Protein AF-0000000066633241 (afdb_homodimer)

Structure (mmCIF, N/CA/C/O backbone):
data_AF-0000000066633241-model_v1
#
loop_
_entity.id
_entity.type
_entity.pdbx_description
1 polymer 'DNA replication fork stabilization factor DONSON'
#
loop_
_atom_site.group_PDB
_atom_site.id
_atom_site.type_symbol
_atom_site.label_atom_id
_atom_site.label_alt_id
_atom_site.label_comp_id
_atom_site.label_asym_id
_atom_site.label_entity_id
_atom_site.label_seq_id
_atom_site.pdbx_PDB_ins_code
_atom_site.Cartn_x
_atom_site.Cartn_y
_atom_site.Cartn_z
_atom_site.occupancy
_atom_site.B_iso_or_equiv
_atom_site.auth_seq_id
_atom_site.auth_comp_id
_atom_site.auth_asym_id
_atom_site.auth_atom_id
_atom_site.pdbx_PDB_model_num
ATOM 1 N N . MET A 1 1 ? 24.359 52.062 12.781 1 29.06 1 MET A N 1
ATOM 2 C CA . MET A 1 1 ? 24.359 51.031 11.75 1 29.06 1 MET A CA 1
ATOM 3 C C . MET A 1 1 ? 23.234 50.031 11.992 1 29.06 1 MET A C 1
ATOM 5 O O . MET A 1 1 ? 23.141 49.438 13.086 1 29.06 1 MET A O 1
ATOM 9 N N . PRO A 1 2 ? 22.047 50.062 11.453 1 34.66 2 PRO A N 1
ATOM 10 C CA . PRO A 1 2 ? 20.938 49.219 11.867 1 34.66 2 PRO A CA 1
ATOM 11 C C . PRO A 1 2 ? 21.25 47.75 11.781 1 34.66 2 PRO A C 1
ATOM 13 O O . PRO A 1 2 ? 22.141 47.344 11.016 1 34.66 2 PRO A O 1
ATOM 16 N N . ASP A 1 3 ? 21.297 46.938 12.93 1 35.66 3 ASP A N 1
ATOM 17 C CA . ASP A 1 3 ? 21.484 45.5 13.055 1 35.66 3 ASP A CA 1
ATOM 18 C C . ASP A 1 3 ? 20.781 44.75 11.93 1 35.66 3 ASP A C 1
ATOM 20 O O . ASP A 1 3 ? 19.562 44.875 11.742 1 35.66 3 ASP A O 1
ATOM 24 N N . ILE A 1 4 ? 21.375 44.625 10.75 1 38.97 4 ILE A N 1
ATOM 25 C CA . ILE A 1 4 ? 20.906 43.75 9.672 1 38.97 4 ILE A CA 1
ATOM 26 C C . ILE A 1 4 ? 20.438 42.406 10.258 1 38.97 4 ILE A C 1
ATOM 28 O O . ILE A 1 4 ? 21.172 41.781 11.008 1 38.97 4 ILE A O 1
ATOM 32 N N . PRO A 1 5 ? 19.156 42.219 10.5 1 40.31 5 PRO A N 1
ATOM 33 C CA . PRO A 1 5 ? 18.781 40.938 11.117 1 40.31 5 PRO A CA 1
ATOM 34 C C . PRO A 1 5 ? 19.625 39.781 10.625 1 40.31 5 PRO A C 1
ATOM 36 O O . PRO A 1 5 ? 20.109 39.812 9.484 1 40.31 5 PRO A O 1
ATOM 39 N N . SER A 1 6 ? 20.578 39.219 11.352 1 41.59 6 SER A N 1
ATOM 40 C CA . SER A 1 6 ? 21.422 38.062 11.195 1 41.59 6 SER A CA 1
ATOM 41 C C . SER A 1 6 ? 20.75 37 10.312 1 41.59 6 SER A C 1
ATOM 43 O O . SER A 1 6 ? 19.516 37 10.156 1 41.59 6 SER A O 1
ATOM 45 N N . SER A 1 7 ? 21.469 36.188 9.508 1 42.69 7 SER A N 1
ATOM 46 C CA . SER A 1 7 ? 21.234 35.094 8.57 1 42.69 7 SER A CA 1
ATOM 47 C C . SER A 1 7 ? 20.219 34.094 9.133 1 42.69 7 SER A C 1
ATOM 49 O O . SER A 1 7 ? 20.547 33.312 10.023 1 42.69 7 SER A O 1
ATOM 51 N N . LYS A 1 8 ? 19.047 34.344 9.641 1 45.62 8 LYS A N 1
ATOM 52 C CA . LYS A 1 8 ? 17.984 33.562 10.266 1 45.62 8 LYS A CA 1
ATOM 53 C C . LYS A 1 8 ? 17.938 32.156 9.711 1 45.62 8 LYS A C 1
ATOM 55 O O . LYS A 1 8 ? 17.969 31.953 8.5 1 45.62 8 LYS A O 1
ATOM 60 N N . SER A 1 9 ? 18.578 31.172 10.242 1 48.12 9 SER A N 1
ATOM 61 C CA . SER A 1 9 ? 18.516 29.734 10.039 1 48.12 9 SER A CA 1
ATOM 62 C C . SER A 1 9 ? 17.172 29.297 9.469 1 48.12 9 SER A C 1
ATOM 64 O O . SER A 1 9 ? 16.125 29.609 10.023 1 48.12 9 SER A O 1
ATOM 66 N N . THR A 1 10 ? 16.922 29.359 8.148 1 55.16 10 THR A N 1
ATOM 67 C CA . THR A 1 10 ? 15.844 28.938 7.262 1 55.16 10 THR A CA 1
ATOM 68 C C . THR A 1 10 ? 15.219 27.641 7.75 1 55.16 10 THR A C 1
ATOM 70 O O . THR A 1 10 ? 14.523 26.953 6.992 1 55.16 10 THR A O 1
ATOM 73 N N . GLU A 1 11 ? 15.727 27.125 8.828 1 63.06 11 GLU A N 1
ATOM 74 C CA . GLU A 1 11 ? 15.109 25.844 9.188 1 63.06 11 GLU A CA 1
ATOM 75 C C . GLU A 1 11 ? 13.656 26.047 9.609 1 63.06 11 GLU A C 1
ATOM 77 O O . GLU A 1 11 ? 13.344 26.938 10.398 1 63.06 11 GLU A O 1
ATOM 82 N N . LEU A 1 12 ? 12.734 25.594 8.867 1 64.5 12 LEU A N 1
ATOM 83 C CA . LEU A 1 12 ? 11.312 25.609 9.195 1 64.5 12 LEU A CA 1
ATOM 84 C C . LEU A 1 12 ? 11.047 24.844 10.492 1 64.5 12 LEU A C 1
ATOM 86 O O . LEU A 1 12 ? 11.695 23.828 10.766 1 64.5 12 LEU A O 1
ATOM 90 N N . PRO A 1 13 ? 10.398 25.484 11.406 1 66.31 13 PRO A N 1
ATOM 91 C CA . PRO A 1 13 ? 10.055 24.766 12.641 1 66.31 13 PRO A CA 1
ATOM 92 C C . PRO A 1 13 ? 9.406 23.406 12.375 1 66.31 13 PRO A C 1
ATOM 94 O O . PRO A 1 13 ? 8.703 23.25 11.375 1 66.31 13 PRO A O 1
ATOM 97 N N . VAL A 1 14 ? 9.742 22.438 13.258 1 70.25 14 VAL A N 1
ATOM 98 C CA . VAL A 1 14 ? 9.156 21.109 13.141 1 70.25 14 VAL A CA 1
ATOM 99 C C . VAL A 1 14 ? 7.762 21.109 13.766 1 70.25 14 VAL A C 1
ATOM 101 O O . VAL A 1 14 ? 7.562 21.625 14.867 1 70.25 14 VAL A O 1
ATOM 104 N N . ASP A 1 15 ? 6.738 20.766 13.07 1 72.56 15 ASP A N 1
ATOM 105 C CA . ASP A 1 15 ? 5.363 20.531 13.508 1 72.56 15 ASP A CA 1
ATOM 106 C C . ASP A 1 15 ? 4.988 19.062 13.406 1 72.56 15 ASP A C 1
ATOM 108 O O . ASP A 1 15 ? 4.91 18.516 12.305 1 72.56 15 ASP A O 1
ATOM 112 N N . TRP A 1 16 ? 4.773 18.391 14.523 1 72.56 16 TRP A N 1
ATOM 113 C CA . TRP A 1 16 ? 4.512 16.953 14.547 1 72.56 16 TRP A CA 1
ATOM 114 C C . TRP A 1 16 ? 3.02 16.672 14.43 1 72.56 16 TRP A C 1
ATOM 116 O O . TRP A 1 16 ? 2.604 15.508 14.383 1 72.56 16 TRP A O 1
ATOM 126 N N . SER A 1 17 ? 2.287 17.75 14.375 1 75.31 17 SER A N 1
ATOM 127 C CA . SER A 1 17 ? 0.851 17.547 14.219 1 75.31 17 SER A CA 1
ATOM 128 C C . SER A 1 17 ? 0.503 17.125 12.789 1 75.31 17 SER A C 1
ATOM 130 O O . SER A 1 17 ? 1.224 17.469 11.852 1 75.31 17 SER A O 1
ATOM 132 N N . ILE A 1 18 ? -0.484 16.359 12.789 1 82.69 18 ILE A N 1
ATOM 133 C CA . ILE A 1 18 ? -0.961 15.953 11.469 1 82.69 18 ILE A CA 1
ATOM 134 C C . ILE A 1 18 ? -1.898 17.016 10.906 1 82.69 18 ILE A C 1
ATOM 136 O O . ILE A 1 18 ? -2.797 17.5 11.609 1 82.69 18 ILE A O 1
ATOM 140 N N . LYS A 1 19 ? -1.552 17.453 9.742 1 82.75 19 LYS A N 1
ATOM 141 C CA . LYS A 1 19 ? -2.359 18.484 9.086 1 82.75 19 LYS A CA 1
ATOM 142 C C . LYS A 1 19 ? -3.107 17.906 7.887 1 82.75 19 LYS A C 1
ATOM 144 O O . LYS A 1 19 ? -2.699 16.891 7.32 1 82.75 19 LYS A O 1
ATOM 149 N N . THR A 1 20 ? -4.191 18.531 7.586 1 85.94 20 THR A N 1
ATOM 150 C CA . THR A 1 20 ? -4.969 18.125 6.418 1 85.94 20 THR A CA 1
ATOM 151 C C . THR A 1 20 ? -4.648 19.016 5.223 1 85.94 20 THR A C 1
ATOM 153 O O . THR A 1 20 ? -4.988 18.688 4.086 1 85.94 20 THR A O 1
ATOM 156 N N . ARG A 1 21 ? -4.039 20.188 5.57 1 87.75 21 ARG A N 1
ATOM 157 C CA . ARG A 1 21 ? -3.695 21.141 4.52 1 87.75 21 ARG A CA 1
ATOM 158 C C . ARG A 1 21 ? -2.422 21.906 4.867 1 87.75 21 ARG A C 1
ATOM 160 O O . ARG A 1 21 ? -2.172 22.203 6.035 1 87.75 21 ARG A O 1
ATOM 167 N N . LEU A 1 22 ? -1.604 22.109 3.938 1 86.56 22 LEU A N 1
ATOM 168 C CA . LEU A 1 22 ? -0.408 22.938 4.059 1 86.56 22 LEU A CA 1
ATOM 169 C C . LEU A 1 22 ? -0.361 23.984 2.955 1 86.56 22 LEU A C 1
ATOM 171 O O . LEU A 1 22 ? -0.578 23.672 1.781 1 86.56 22 LEU A O 1
ATOM 175 N N . LEU A 1 23 ? -0.251 25.188 3.416 1 88.5 23 LEU A N 1
ATOM 176 C CA . LEU A 1 23 ? -0.238 26.312 2.479 1 88.5 23 LEU A CA 1
ATOM 177 C C . LEU A 1 23 ? 1.118 27 2.482 1 88.5 23 LEU A C 1
ATOM 179 O O . LEU A 1 23 ? 1.647 27.328 3.547 1 88.5 23 LEU A O 1
ATOM 183 N N . PHE A 1 24 ? 1.695 27.172 1.358 1 86.44 24 PHE A N 1
ATOM 184 C CA . PHE A 1 24 ? 2.9 27.969 1.169 1 86.44 24 PHE A CA 1
ATOM 185 C C . PHE A 1 24 ? 2.598 29.219 0.358 1 86.44 24 PHE A C 1
ATOM 187 O O . PHE A 1 24 ? 1.842 29.172 -0.615 1 86.44 24 PHE A O 1
ATOM 194 N N . THR A 1 25 ? 3.119 30.281 0.811 1 87.5 25 THR A N 1
ATOM 195 C CA . THR A 1 25 ? 2.969 31.531 0.077 1 87.5 25 THR A CA 1
ATOM 196 C C . THR A 1 25 ? 4.332 32.094 -0.302 1 87.5 25 THR A C 1
ATOM 198 O O . THR A 1 25 ? 5.316 31.906 0.412 1 87.5 25 THR A O 1
ATOM 201 N N . SER A 1 26 ? 4.359 32.688 -1.43 1 85.56 26 SER A N 1
ATOM 202 C CA . SER A 1 26 ? 5.574 33.344 -1.935 1 85.56 26 SER A CA 1
ATOM 203 C C . SER A 1 26 ? 5.25 34.594 -2.736 1 85.56 26 SER A C 1
ATOM 205 O O . SER A 1 26 ? 4.195 34.656 -3.373 1 85.56 26 SER A O 1
ATOM 207 N N . SER A 1 27 ? 6.176 35.531 -2.582 1 86.69 27 SER A N 1
ATOM 208 C CA . SER A 1 27 ? 6.023 36.719 -3.412 1 86.69 27 SER A CA 1
ATOM 209 C C . SER A 1 27 ? 6.273 36.406 -4.883 1 86.69 27 SER A C 1
ATOM 211 O O . SER A 1 27 ? 5.805 37.125 -5.766 1 86.69 27 SER A O 1
ATOM 213 N N . GLN A 1 28 ? 7.039 35.406 -5.113 1 85.56 28 GLN A N 1
ATOM 214 C CA . GLN A 1 28 ? 7.289 34.938 -6.469 1 85.56 28 GLN A CA 1
ATOM 215 C C . GLN A 1 28 ? 6.332 33.812 -6.844 1 85.56 28 GLN A C 1
ATOM 217 O O . GLN A 1 28 ? 6.016 32.969 -6.012 1 85.56 28 GLN A O 1
ATOM 222 N N . PRO A 1 29 ? 5.879 33.844 -8.078 1 86.12 29 PRO A N 1
ATOM 223 C CA . PRO A 1 29 ? 4.965 32.781 -8.484 1 86.12 29 PRO A CA 1
ATOM 224 C C . PRO A 1 29 ? 5.613 31.406 -8.445 1 86.12 29 PRO A C 1
ATOM 226 O O . PRO A 1 29 ? 6.824 31.281 -8.664 1 86.12 29 PRO A O 1
ATOM 229 N N . PHE A 1 30 ? 4.824 30.391 -8.156 1 89.19 30 PHE A N 1
ATOM 230 C CA . PHE A 1 30 ? 5.273 29 -8.156 1 89.19 30 PHE A CA 1
ATOM 231 C C . PHE A 1 30 ? 5.191 28.422 -9.562 1 89.19 30 PHE A C 1
ATOM 233 O O . PHE A 1 30 ? 4.68 27.312 -9.742 1 89.19 30 PHE A O 1
ATOM 240 N N . THR A 1 31 ? 5.703 29.047 -10.508 1 87.25 31 THR A N 1
ATOM 241 C CA . THR A 1 31 ? 5.551 28.641 -11.906 1 87.25 31 THR A CA 1
ATOM 242 C C . THR A 1 31 ? 6.227 27.297 -12.164 1 87.25 31 THR A C 1
ATOM 244 O O . THR A 1 31 ? 5.875 26.594 -13.109 1 87.25 31 THR A O 1
ATOM 247 N N . TRP A 1 32 ? 7.191 26.969 -11.336 1 89.31 32 TRP A N 1
ATOM 248 C CA . TRP A 1 32 ? 7.898 25.688 -11.508 1 89.31 32 TRP A CA 1
ATOM 249 C C . TRP A 1 32 ? 6.961 24.516 -11.266 1 89.31 32 TRP A C 1
ATOM 251 O O . TRP A 1 32 ? 7.242 23.391 -11.695 1 89.31 32 TRP A O 1
ATOM 261 N N . ALA A 1 33 ? 5.816 24.75 -10.586 1 86.31 33 ALA A N 1
ATOM 262 C CA . ALA A 1 33 ? 4.895 23.672 -10.227 1 86.31 33 ALA A CA 1
ATOM 263 C C . ALA A 1 33 ? 3.793 23.531 -11.273 1 86.31 33 ALA A C 1
ATOM 265 O O . ALA A 1 33 ? 3.023 22.562 -11.242 1 86.31 33 ALA A O 1
ATOM 266 N N . ASP A 1 34 ? 3.516 24.438 -12.242 1 77.94 34 ASP A N 1
ATOM 267 C CA . ASP A 1 34 ? 2.35 24.547 -13.117 1 77.94 34 ASP A CA 1
ATOM 268 C C . ASP A 1 34 ? 2.436 23.531 -14.266 1 77.94 34 ASP A C 1
ATOM 270 O O . ASP A 1 34 ? 1.41 23.078 -14.766 1 77.94 34 ASP A O 1
ATOM 274 N N . HIS A 1 35 ? 3.588 23 -14.68 1 79.19 35 HIS A N 1
ATOM 275 C CA . HIS A 1 35 ? 3.719 22.172 -15.867 1 79.19 35 HIS A CA 1
ATOM 276 C C . HIS A 1 35 ? 4.391 20.844 -15.539 1 79.19 35 HIS A C 1
ATOM 278 O O . HIS A 1 35 ? 5.387 20.469 -16.156 1 79.19 35 HIS A O 1
ATOM 284 N N . LEU A 1 36 ? 3.641 20.203 -14.656 1 85.44 36 LEU A N 1
ATOM 285 C CA . LEU A 1 36 ? 4.176 18.891 -14.273 1 85.44 36 LEU A CA 1
ATOM 286 C C . LEU A 1 36 ? 3.967 17.875 -15.391 1 85.44 36 LEU A C 1
ATOM 288 O O . LEU A 1 36 ? 2.852 17.719 -15.891 1 85.44 36 LEU A O 1
ATOM 292 N N . LYS A 1 37 ? 5.012 17.359 -15.812 1 85 37 LYS A N 1
ATOM 293 C CA . LYS A 1 37 ? 4.945 16.297 -16.828 1 85 37 LYS A CA 1
ATOM 294 C C . LYS A 1 37 ? 4.68 14.938 -16.188 1 85 37 LYS A C 1
ATOM 296 O O . LYS A 1 37 ? 5.113 14.68 -15.055 1 85 37 LYS A O 1
ATOM 301 N N . ALA A 1 38 ? 4.043 14.039 -16.953 1 82.69 38 ALA A N 1
ATOM 302 C CA . ALA A 1 38 ? 3.736 12.688 -16.484 1 82.69 38 ALA A CA 1
ATOM 303 C C . ALA A 1 38 ? 5.008 11.945 -16.078 1 82.69 38 ALA A C 1
ATOM 305 O O . ALA A 1 38 ? 5.02 11.219 -15.086 1 82.69 38 ALA A O 1
ATOM 306 N N . GLN A 1 39 ? 6 12.172 -16.859 1 84.25 39 GLN A N 1
ATOM 307 C CA . GLN A 1 39 ? 7.27 11.5 -16.594 1 84.25 39 GLN A CA 1
ATOM 308 C C . GLN A 1 39 ? 7.883 11.969 -15.281 1 84.25 39 GLN A C 1
ATOM 310 O O . GLN A 1 39 ? 8.547 11.188 -14.594 1 84.25 39 GLN A O 1
ATOM 315 N N . GLU A 1 40 ? 7.711 13.164 -14.984 1 89.56 40 GLU A N 1
ATOM 316 C CA . GLU A 1 40 ? 8.25 13.695 -13.742 1 89.56 40 GLU A CA 1
ATOM 317 C C . GLU A 1 40 ? 7.477 13.164 -12.531 1 89.56 40 GLU A C 1
ATOM 319 O O . GLU A 1 40 ? 8.07 12.875 -11.492 1 89.56 40 GLU A O 1
ATOM 324 N N . GLU A 1 41 ? 6.188 13.008 -12.648 1 88.56 41 GLU A N 1
ATOM 325 C CA . GLU A 1 41 ? 5.383 12.383 -11.609 1 88.56 41 GLU A CA 1
ATOM 326 C C . GLU A 1 41 ? 5.828 10.945 -11.352 1 88.56 41 GLU A C 1
ATOM 328 O O . GLU A 1 41 ? 5.992 10.539 -10.203 1 88.56 41 GLU A O 1
ATOM 333 N N . ALA A 1 42 ? 5.992 10.266 -12.438 1 87 42 ALA A N 1
ATOM 334 C CA . ALA A 1 42 ? 6.426 8.875 -12.352 1 87 42 ALA A CA 1
ATOM 335 C C . ALA A 1 42 ? 7.797 8.766 -11.695 1 87 42 ALA A C 1
ATOM 337 O O . ALA A 1 42 ? 8.023 7.887 -10.867 1 87 42 ALA A O 1
ATOM 338 N N . GLN A 1 43 ? 8.609 9.695 -12.125 1 90 43 GLN A N 1
ATOM 339 C CA . GLN A 1 43 ? 9.945 9.695 -11.539 1 90 43 GLN A CA 1
ATOM 340 C C . GLN A 1 43 ? 9.898 9.992 -10.047 1 90 43 GLN A C 1
ATOM 342 O O . GLN A 1 43 ? 10.664 9.422 -9.266 1 90 43 GLN A O 1
ATOM 347 N N . GLY A 1 44 ? 9.039 10.914 -9.68 1 93.38 44 GLY A N 1
ATOM 348 C CA . GLY A 1 44 ? 8.844 11.164 -8.258 1 93.38 44 GLY A CA 1
ATOM 349 C C . GLY A 1 44 ? 8.406 9.93 -7.492 1 93.38 44 GLY A C 1
ATOM 350 O O . GLY A 1 44 ? 8.898 9.672 -6.391 1 93.38 44 GLY A O 1
ATOM 351 N N . LEU A 1 45 ? 7.547 9.188 -8.07 1 91.56 45 LEU A N 1
ATOM 352 C CA . LEU A 1 45 ? 7.062 7.957 -7.469 1 91.56 45 LEU A CA 1
ATOM 353 C C . LEU A 1 45 ? 8.188 6.941 -7.328 1 91.56 45 LEU A C 1
ATOM 355 O O . LEU A 1 45 ? 8.352 6.32 -6.273 1 91.56 45 LEU A O 1
ATOM 359 N N . VAL A 1 46 ? 8.922 6.801 -8.367 1 90.06 46 VAL A N 1
ATOM 360 C CA . VAL A 1 46 ? 10.047 5.871 -8.359 1 90.06 46 VAL A CA 1
ATOM 361 C C . VAL A 1 46 ? 11.039 6.27 -7.27 1 90.06 46 VAL A C 1
ATOM 363 O O . VAL A 1 46 ? 11.516 5.418 -6.516 1 90.06 46 VAL A O 1
ATOM 366 N N . GLN A 1 47 ? 11.289 7.539 -7.23 1 92.94 47 GLN A N 1
ATOM 367 C CA . GLN A 1 47 ? 12.227 8.039 -6.23 1 92.94 47 GLN A CA 1
ATOM 368 C C . GLN A 1 47 ? 11.727 7.75 -4.816 1 92.94 47 GLN A C 1
ATOM 370 O O . GLN A 1 47 ? 12.508 7.391 -3.936 1 92.94 47 GLN A O 1
ATOM 375 N N . HIS A 1 48 ? 10.484 7.867 -4.668 1 93.94 48 HIS A N 1
ATOM 376 C CA . HIS A 1 48 ? 9.906 7.559 -3.361 1 93.94 48 HIS A CA 1
ATOM 377 C C . HIS A 1 48 ? 10.062 6.082 -3.023 1 93.94 48 HIS A C 1
ATOM 379 O O . HIS A 1 48 ? 10.5 5.734 -1.925 1 93.94 48 HIS A O 1
ATOM 385 N N . CYS A 1 49 ? 9.711 5.262 -3.982 1 89.62 49 CYS A N 1
ATOM 386 C CA . CYS A 1 49 ? 9.719 3.818 -3.77 1 89.62 49 CYS A CA 1
ATOM 387 C C . CYS A 1 49 ? 11.141 3.314 -3.539 1 89.62 49 CYS A C 1
ATOM 389 O O . CYS A 1 49 ? 11.344 2.281 -2.896 1 89.62 49 CYS A O 1
ATOM 391 N N . ARG A 1 50 ? 12.039 4.098 -4.023 1 88.38 50 ARG A N 1
ATOM 392 C CA . ARG A 1 50 ? 13.438 3.721 -3.842 1 88.38 50 ARG A CA 1
ATOM 393 C C . ARG A 1 50 ? 14.055 4.449 -2.648 1 88.38 50 ARG A C 1
ATOM 395 O O . ARG A 1 50 ? 15.25 4.324 -2.387 1 88.38 50 ARG A O 1
ATOM 402 N N . ALA A 1 51 ? 13.266 5.195 -2.006 1 89 51 ALA A N 1
ATOM 403 C CA . ALA A 1 51 ? 13.734 5.98 -0.863 1 89 51 ALA A CA 1
ATOM 404 C C . ALA A 1 51 ? 14.945 6.828 -1.235 1 89 51 ALA A C 1
ATOM 406 O O . ALA A 1 51 ? 15.906 6.91 -0.473 1 89 51 ALA A O 1
ATOM 407 N N . THR A 1 52 ? 14.875 7.367 -2.389 1 89.5 52 THR A N 1
ATOM 408 C CA . THR A 1 52 ? 15.984 8.211 -2.832 1 89.5 52 THR A CA 1
ATOM 409 C C . THR A 1 52 ? 16.109 9.438 -1.938 1 89.5 52 THR A C 1
ATOM 411 O O . THR A 1 52 ? 15.125 10.102 -1.632 1 89.5 52 THR A O 1
ATOM 414 N N . GLU A 1 53 ? 17.297 9.711 -1.587 1 89.12 53 GLU A N 1
ATOM 415 C CA . GLU A 1 53 ? 17.531 10.883 -0.75 1 89.12 53 GLU A CA 1
ATOM 416 C C . GLU A 1 53 ? 17.297 12.172 -1.526 1 89.12 53 GLU A C 1
ATOM 418 O O . GLU A 1 53 ? 17.688 12.281 -2.693 1 89.12 53 GLU A O 1
ATOM 423 N N . VAL A 1 54 ? 16.672 13.086 -0.846 1 85.12 54 VAL A N 1
ATOM 424 C CA . VAL A 1 54 ? 16.422 14.391 -1.458 1 85.12 54 VAL A CA 1
ATOM 425 C C . VAL A 1 54 ? 17.672 15.25 -1.371 1 85.12 54 VAL A C 1
ATOM 427 O O . VAL A 1 54 ? 18.156 15.562 -0.276 1 85.12 54 VAL A O 1
ATOM 430 N N . THR A 1 55 ? 18.359 15.531 -2.523 1 86 55 THR A N 1
ATOM 431 C CA . THR A 1 55 ? 19.578 16.328 -2.549 1 86 55 THR A CA 1
ATOM 432 C C . THR A 1 55 ? 19.406 17.547 -3.455 1 86 55 THR A C 1
ATOM 434 O O . THR A 1 55 ? 20.031 17.641 -4.508 1 86 55 THR A O 1
ATOM 437 N N . LEU A 1 56 ? 18.516 18.422 -3.176 1 86.19 56 LEU A N 1
ATOM 438 C CA . LEU A 1 56 ? 18.344 19.609 -4.004 1 86.19 56 LEU A CA 1
ATOM 439 C C . LEU A 1 56 ? 19.406 20.656 -3.68 1 86.19 56 LEU A C 1
ATOM 441 O O . LEU A 1 56 ? 19.781 20.812 -2.521 1 86.19 56 LEU A O 1
ATOM 445 N N . PRO A 1 57 ? 19.938 21.234 -4.766 1 81.81 57 PRO A N 1
ATOM 446 C CA . PRO A 1 57 ? 20.906 22.297 -4.512 1 81.81 57 PRO A CA 1
ATOM 447 C C . PRO A 1 57 ? 20.328 23.453 -3.691 1 81.81 57 PRO A C 1
ATOM 449 O O . PRO A 1 57 ? 19.109 23.672 -3.709 1 81.81 57 PRO A O 1
ATOM 452 N N . LYS A 1 58 ? 21.203 24.125 -3.02 1 80.75 58 LYS A N 1
ATOM 453 C CA . LYS A 1 58 ? 20.812 25.25 -2.174 1 80.75 58 LYS A CA 1
ATOM 454 C C . LYS A 1 58 ? 20.219 26.375 -3.002 1 80.75 58 LYS A C 1
ATOM 456 O O . LYS A 1 58 ? 19.281 27.062 -2.557 1 80.75 58 LYS A O 1
ATOM 461 N N . SER A 1 59 ? 20.766 26.516 -4.137 1 83.19 59 SER A N 1
ATOM 462 C CA . SER A 1 59 ? 20.234 27.547 -5.027 1 83.19 59 SER A CA 1
ATOM 463 C C . SER A 1 59 ? 19.906 26.984 -6.402 1 83.19 59 SER A C 1
ATOM 465 O O . SER A 1 59 ? 20.719 26.266 -6.992 1 83.19 59 SER A O 1
ATOM 467 N N . ILE A 1 60 ? 18.656 27.266 -6.711 1 84.12 60 ILE A N 1
ATOM 468 C CA . ILE A 1 60 ? 18.234 26.828 -8.031 1 84.12 60 ILE A CA 1
ATOM 469 C C . ILE A 1 60 ? 18.062 28.047 -8.953 1 84.12 60 ILE A C 1
ATOM 471 O O . ILE A 1 60 ? 17.234 28.922 -8.695 1 84.12 60 ILE A O 1
ATOM 475 N N . GLN A 1 61 ? 18.906 28.188 -9.922 1 83.81 61 GLN A N 1
ATOM 476 C CA . GLN A 1 61 ? 18.953 29.359 -10.797 1 83.81 61 GLN A CA 1
ATOM 477 C C . GLN A 1 61 ? 17.625 29.562 -11.523 1 83.81 61 GLN A C 1
ATOM 479 O O . GLN A 1 61 ? 17.094 30.672 -11.531 1 83.81 61 GLN A O 1
ATOM 484 N N . ASP A 1 62 ? 17.047 28.547 -12.195 1 88.19 62 ASP A N 1
ATOM 485 C CA . ASP A 1 62 ? 15.773 28.609 -12.891 1 88.19 62 ASP A CA 1
ATOM 486 C C . ASP A 1 62 ? 14.867 27.453 -12.484 1 88.19 62 ASP A C 1
ATOM 488 O O . ASP A 1 62 ? 14.844 26.406 -13.148 1 88.19 62 ASP A O 1
ATOM 492 N N . PRO A 1 63 ? 14.133 27.719 -11.453 1 88.19 63 PRO A N 1
ATOM 493 C CA . PRO A 1 63 ? 13.289 26.641 -10.945 1 88.19 63 PRO A CA 1
ATOM 494 C C . PRO A 1 63 ? 12.328 26.094 -12 1 88.19 63 PRO A C 1
ATOM 496 O O . PRO A 1 63 ? 11.984 24.906 -11.977 1 88.19 63 PRO A O 1
ATOM 499 N N . LYS A 1 64 ? 11.961 26.922 -12.898 1 87.81 64 LYS A N 1
ATOM 500 C CA . LYS A 1 64 ? 11.016 26.516 -13.93 1 87.81 64 LYS A CA 1
ATOM 501 C C . LYS A 1 64 ? 11.594 25.391 -14.797 1 87.81 64 LYS A C 1
ATOM 503 O O . LYS A 1 64 ? 10.859 24.547 -15.297 1 87.81 64 LYS A O 1
ATOM 508 N N . LEU A 1 65 ? 12.859 25.438 -14.883 1 87.75 65 LEU A N 1
ATOM 509 C CA . LEU A 1 65 ? 13.516 24.484 -15.766 1 87.75 65 LEU A CA 1
ATOM 510 C C . LEU A 1 65 ? 14.016 23.281 -14.984 1 87.75 65 LEU A C 1
ATOM 512 O O . LEU A 1 65 ? 14.523 22.312 -15.578 1 87.75 65 LEU A O 1
ATOM 516 N N . SER A 1 66 ? 13.812 23.312 -13.773 1 90.56 66 SER A N 1
ATOM 517 C CA . SER A 1 66 ? 14.375 22.266 -12.938 1 90.56 66 SER A CA 1
ATOM 518 C C . SER A 1 66 ? 13.43 21.078 -12.82 1 90.56 66 SER A C 1
ATOM 520 O O . SER A 1 66 ? 12.508 21.094 -11.992 1 90.56 66 SER A O 1
ATOM 522 N N . SER A 1 67 ? 13.703 20 -13.523 1 90.19 67 SER A N 1
ATOM 523 C CA . SER A 1 67 ? 12.938 18.766 -13.406 1 90.19 67 SER A CA 1
ATOM 524 C C . SER A 1 67 ? 13.164 18.094 -12.055 1 90.19 67 SER A C 1
ATOM 526 O O . SER A 1 67 ? 12.25 17.484 -11.5 1 90.19 67 SER A O 1
ATOM 528 N N . GLU A 1 68 ? 14.336 18.281 -11.625 1 91.56 68 GLU A N 1
ATOM 529 C CA . GLU A 1 68 ? 14.688 17.688 -10.344 1 91.56 68 GLU A CA 1
ATOM 530 C C . GLU A 1 68 ? 13.805 18.234 -9.219 1 91.56 68 GLU A C 1
ATOM 532 O O . GLU A 1 68 ? 13.367 17.484 -8.352 1 91.56 68 GLU A O 1
ATOM 537 N N . LEU A 1 69 ? 13.594 19.453 -9.281 1 93.12 69 LEU A N 1
ATOM 538 C CA . LEU A 1 69 ? 12.742 20.094 -8.289 1 93.12 69 LEU A CA 1
ATOM 539 C C . LEU A 1 69 ? 11.32 19.547 -8.352 1 93.12 69 LEU A C 1
ATOM 541 O O . LEU A 1 69 ? 10.734 19.188 -7.328 1 93.12 69 LEU A O 1
ATOM 545 N N . ARG A 1 70 ? 10.797 19.391 -9.477 1 93.69 70 ARG A N 1
ATOM 546 C CA . ARG A 1 70 ? 9.445 18.875 -9.656 1 93.69 70 ARG A CA 1
ATOM 547 C C . ARG A 1 70 ? 9.352 17.406 -9.234 1 93.69 70 ARG A C 1
ATOM 549 O O . ARG A 1 70 ? 8.391 17.016 -8.57 1 93.69 70 ARG A O 1
ATOM 556 N N . CYS A 1 71 ? 10.383 16.625 -9.555 1 93.12 71 CYS A N 1
ATOM 557 C CA . CYS A 1 71 ? 10.398 15.219 -9.172 1 93.12 71 CYS A CA 1
ATOM 558 C C . CYS A 1 71 ? 10.469 15.062 -7.66 1 93.12 71 CYS A C 1
ATOM 560 O O . CYS A 1 71 ? 9.758 14.234 -7.086 1 93.12 71 CYS A O 1
ATOM 562 N N . THR A 1 72 ? 11.281 15.875 -7.113 1 94.44 72 THR A N 1
ATOM 563 C CA . THR A 1 72 ? 11.422 15.82 -5.664 1 94.44 72 THR A CA 1
ATOM 564 C C . THR A 1 72 ? 10.133 16.25 -4.977 1 94.44 72 THR A C 1
ATOM 566 O O . THR A 1 72 ? 9.75 15.68 -3.951 1 94.44 72 THR A O 1
ATOM 569 N N . PHE A 1 73 ? 9.484 17.234 -5.531 1 94.31 73 PHE A N 1
ATOM 570 C CA . PHE A 1 73 ? 8.195 17.688 -5.004 1 94.31 73 PHE A CA 1
ATOM 571 C C . PHE A 1 73 ? 7.172 16.547 -5.066 1 94.31 73 PHE A C 1
ATOM 573 O O . PHE A 1 73 ? 6.469 16.297 -4.09 1 94.31 73 PHE A O 1
ATOM 580 N N . GLN A 1 74 ? 7.133 15.805 -6.164 1 93.62 74 GLN A N 1
ATOM 581 C CA . GLN A 1 74 ? 6.219 14.68 -6.316 1 93.62 74 GLN A CA 1
ATOM 582 C C . GLN A 1 74 ? 6.543 13.562 -5.324 1 93.62 74 GLN A C 1
ATOM 584 O O . GLN A 1 74 ? 5.637 12.969 -4.734 1 93.62 74 GLN A O 1
ATOM 589 N N . GLN A 1 75 ? 7.801 13.336 -5.191 1 94.88 75 GLN A N 1
ATOM 590 C CA . GLN A 1 75 ? 8.258 12.328 -4.238 1 94.88 75 GLN A CA 1
ATOM 591 C C . GLN A 1 75 ? 7.742 12.625 -2.832 1 94.88 75 GLN A C 1
ATOM 593 O O . GLN A 1 75 ? 7.363 11.711 -2.096 1 94.88 75 GLN A O 1
ATOM 598 N N . SER A 1 76 ? 7.645 13.898 -2.551 1 93.69 76 SER A N 1
ATOM 599 C CA . SER A 1 76 ? 7.312 14.336 -1.198 1 93.69 76 SER A CA 1
ATOM 600 C C . SER A 1 76 ? 5.809 14.273 -0.953 1 93.69 76 SER A C 1
ATOM 602 O O . SER A 1 76 ? 5.352 14.43 0.183 1 93.69 76 SER A O 1
ATOM 604 N N . LEU A 1 77 ? 5.051 14.023 -1.938 1 95.06 77 LEU A N 1
ATOM 605 C CA . LEU A 1 77 ? 3.596 14.047 -1.815 1 95.06 77 LEU A CA 1
ATOM 606 C C . LEU A 1 77 ? 3.061 12.664 -1.439 1 95.06 77 LEU A C 1
ATOM 608 O O . LEU A 1 77 ? 1.879 12.523 -1.123 1 95.06 77 LEU A O 1
ATOM 612 N N . ILE A 1 78 ? 3.916 11.672 -1.454 1 95.75 78 ILE A N 1
ATOM 613 C CA . ILE A 1 78 ? 3.469 10.289 -1.271 1 95.75 78 ILE A CA 1
ATOM 614 C C . ILE A 1 78 ? 3.432 9.953 0.219 1 95.75 78 ILE A C 1
ATOM 616 O O . ILE A 1 78 ? 4.344 10.32 0.966 1 95.75 78 ILE A O 1
ATOM 620 N N . TYR A 1 79 ? 2.412 9.336 0.634 1 95.5 79 TYR A N 1
ATOM 621 C CA . TYR A 1 79 ? 2.295 8.805 1.987 1 95.5 79 TYR A CA 1
ATOM 622 C C . TYR A 1 79 ? 1.528 7.484 1.992 1 95.5 79 TYR A C 1
ATOM 624 O O . TYR A 1 79 ? 1.008 7.059 0.958 1 95.5 79 TYR A O 1
ATOM 632 N N . TRP A 1 80 ? 1.498 6.809 3.125 1 96.38 80 TRP A N 1
ATOM 633 C CA . TRP A 1 80 ? 0.907 5.477 3.223 1 96.38 80 TRP A CA 1
ATOM 634 C C . TRP A 1 80 ? -0.19 5.445 4.281 1 96.38 80 TRP A C 1
ATOM 636 O O . TRP A 1 80 ? -0.041 6.031 5.355 1 96.38 80 TRP A O 1
ATOM 646 N N . LEU A 1 81 ? -1.248 4.785 3.908 1 97.69 81 LEU A N 1
ATOM 647 C CA . LEU A 1 81 ? -2.455 4.816 4.727 1 97.69 81 LEU A CA 1
ATOM 648 C C . LEU A 1 81 ? -2.998 3.412 4.949 1 97.69 81 LEU A C 1
ATOM 650 O O . LEU A 1 81 ? -3.004 2.59 4.031 1 97.69 81 LEU A O 1
ATOM 654 N N . HIS A 1 82 ? -3.418 3.15 6.207 1 97.31 82 HIS A N 1
ATOM 655 C CA . HIS A 1 82 ? -4.145 1.934 6.551 1 97.31 82 HIS A CA 1
ATOM 656 C C . HIS A 1 82 ? -5.184 2.199 7.633 1 97.31 82 HIS A C 1
ATOM 658 O O . HIS A 1 82 ? -4.902 2.896 8.609 1 97.31 82 HIS A O 1
ATOM 664 N N . PRO A 1 83 ? -6.312 1.621 7.551 1 96.81 83 PRO A N 1
ATOM 665 C CA . PRO A 1 83 ? -6.863 0.96 6.363 1 96.81 83 PRO A CA 1
ATOM 666 C C . PRO A 1 83 ? -7.164 1.938 5.23 1 96.81 83 PRO A C 1
ATOM 668 O O . PRO A 1 83 ? -7.129 3.154 5.434 1 96.81 83 PRO A O 1
ATOM 671 N N . ALA A 1 84 ? -7.375 1.38 4.027 1 96.62 84 ALA A N 1
ATOM 672 C CA . ALA A 1 84 ? -7.746 2.186 2.869 1 96.62 84 ALA A CA 1
ATOM 673 C C . ALA A 1 84 ? -8.891 1.544 2.096 1 96.62 84 ALA A C 1
ATOM 675 O O . ALA A 1 84 ? -8.859 0.344 1.81 1 96.62 84 ALA A O 1
ATOM 676 N N . LEU A 1 85 ? -9.914 2.295 1.899 1 95.06 85 LEU A N 1
ATOM 677 C CA . LEU A 1 85 ? -11.07 1.896 1.103 1 95.06 85 LEU A CA 1
ATOM 678 C C . LEU A 1 85 ? -11.352 2.914 0.004 1 95.06 85 LEU A C 1
ATOM 680 O O . LEU A 1 85 ? -11.414 4.117 0.269 1 95.06 85 LEU A O 1
ATOM 684 N N . SER A 1 86 ? -11.578 2.492 -1.133 1 92.38 86 SER A N 1
ATOM 685 C CA . SER A 1 86 ? -11.688 3.369 -2.293 1 92.38 86 SER A CA 1
ATOM 686 C C . SER A 1 86 ? -12.875 4.32 -2.154 1 92.38 86 SER A C 1
ATOM 688 O O . SER A 1 86 ? -12.836 5.441 -2.67 1 92.38 86 SER A O 1
ATOM 690 N N . TRP A 1 87 ? -13.914 3.91 -1.471 1 93.44 87 TRP A N 1
ATOM 691 C CA . TRP A 1 87 ? -15.148 4.695 -1.479 1 93.44 87 TRP A CA 1
ATOM 692 C C . TRP A 1 87 ? -15.32 5.445 -0.165 1 93.44 87 TRP A C 1
ATOM 694 O O . TRP A 1 87 ? -16.312 6.168 0.019 1 93.44 87 TRP A O 1
ATOM 704 N N . LEU A 1 88 ? -14.367 5.273 0.718 1 93.25 88 LEU A N 1
ATOM 705 C CA . LEU A 1 88 ? -14.477 5.883 2.039 1 93.25 88 LEU A CA 1
ATOM 706 C C . LEU A 1 88 ? -13.188 6.605 2.418 1 93.25 88 LEU A C 1
ATOM 708 O O . LEU A 1 88 ? -12.133 5.98 2.521 1 93.25 88 LEU A O 1
ATOM 712 N N . PRO A 1 89 ? -13.297 7.902 2.57 1 91.5 89 PRO A N 1
ATOM 713 C CA . PRO A 1 89 ? -12.102 8.594 3.072 1 91.5 89 PRO A CA 1
ATOM 714 C C . PRO A 1 89 ? -11.805 8.273 4.535 1 91.5 89 PRO A C 1
ATOM 716 O O . PRO A 1 89 ? -12.648 8.516 5.406 1 91.5 89 PRO A O 1
ATOM 719 N N . LEU A 1 90 ? -10.672 7.719 4.75 1 95.12 90 LEU A N 1
ATOM 720 C CA . LEU A 1 90 ? -10.375 7.289 6.113 1 95.12 90 LEU A CA 1
ATOM 721 C C . LEU A 1 90 ? -9.344 8.203 6.762 1 95.12 90 LEU A C 1
ATOM 723 O O . LEU A 1 90 ? -8.742 7.848 7.777 1 95.12 90 LEU A O 1
ATOM 727 N N . PHE A 1 91 ? -9.078 9.32 6.172 1 94.31 91 PHE A N 1
ATOM 728 C CA . PHE A 1 91 ? -8.344 10.438 6.754 1 94.31 91 PHE A CA 1
ATOM 729 C C . PHE A 1 91 ? -8.805 11.758 6.16 1 94.31 91 PHE A C 1
ATOM 731 O O . PHE A 1 91 ? -8.93 11.891 4.938 1 94.31 91 PHE A O 1
ATOM 738 N N . PRO A 1 92 ? -8.984 12.797 6.883 1 91.19 92 PRO A N 1
ATOM 739 C CA . PRO A 1 92 ? -9.008 12.75 8.344 1 91.19 92 PRO A CA 1
ATOM 740 C C . PRO A 1 92 ? -10.25 12.07 8.898 1 91.19 92 PRO A C 1
ATOM 742 O O . PRO A 1 92 ? -11.266 11.977 8.203 1 91.19 92 PRO A O 1
ATOM 745 N N . ARG A 1 93 ? -10.156 11.555 10.148 1 91 93 ARG A N 1
ATOM 746 C CA . ARG A 1 93 ? -11.266 10.844 10.773 1 91 93 ARG A CA 1
ATOM 747 C C . ARG A 1 93 ? -12.141 11.789 11.586 1 91 93 ARG A C 1
ATOM 749 O O . ARG A 1 93 ? -13.352 11.594 11.688 1 91 93 ARG A O 1
ATOM 756 N N . ILE A 1 94 ? -11.453 12.734 12.148 1 83.88 94 ILE A N 1
ATOM 757 C CA . ILE A 1 94 ? -12.203 13.695 12.953 1 83.88 94 ILE A CA 1
ATOM 758 C C . ILE A 1 94 ? -13.125 14.516 12.055 1 83.88 94 ILE A C 1
ATOM 760 O O . ILE A 1 94 ? -12.688 15.062 11.039 1 83.88 94 ILE A O 1
ATOM 764 N N . GLY A 1 95 ? -14.438 14.562 12.367 1 84.12 95 GLY A N 1
ATOM 765 C CA . GLY A 1 95 ? -15.398 15.32 11.586 1 84.12 95 GLY A CA 1
ATOM 766 C C . GLY A 1 95 ? -15.828 14.609 10.312 1 84.12 95 GLY A C 1
ATOM 767 O O . GLY A 1 95 ? -16.469 15.211 9.445 1 84.12 95 GLY A O 1
ATOM 768 N N . ALA A 1 96 ? -15.43 13.414 10.18 1 88.44 96 ALA A N 1
ATOM 769 C CA . ALA A 1 96 ? -15.68 12.688 8.938 1 88.44 96 ALA A CA 1
ATOM 770 C C . ALA A 1 96 ? -17.078 12.078 8.938 1 88.44 96 ALA A C 1
ATOM 772 O O . ALA A 1 96 ? -17.531 11.555 7.914 1 88.44 96 ALA A O 1
ATOM 773 N N . ASP A 1 97 ? -17.797 12.188 9.977 1 89.56 97 ASP A N 1
ATOM 774 C CA . ASP A 1 97 ? -19.062 11.484 10.133 1 89.56 97 ASP A CA 1
ATOM 775 C C . ASP A 1 97 ? -20.062 11.914 9.062 1 89.56 97 ASP A C 1
ATOM 777 O O . ASP A 1 97 ? -20.766 11.078 8.484 1 89.56 97 ASP A O 1
ATOM 781 N N . ARG A 1 98 ? -20.094 13.133 8.852 1 89.75 98 ARG A N 1
ATOM 782 C CA . ARG A 1 98 ? -21.031 13.641 7.867 1 89.75 98 ARG A CA 1
ATOM 783 C C . ARG A 1 98 ? -20.734 13.094 6.477 1 89.75 98 ARG A C 1
ATOM 785 O O . ARG A 1 98 ? -21.641 12.68 5.754 1 89.75 98 ARG A O 1
ATOM 792 N N . LYS A 1 99 ? -19.453 13.078 6.137 1 90 99 LYS A N 1
ATOM 793 C CA . LYS A 1 99 ? -19.031 12.602 4.824 1 90 99 LYS A CA 1
ATOM 794 C C . LYS A 1 99 ? -19.219 11.094 4.691 1 90 99 LYS A C 1
ATOM 796 O O . LYS A 1 99 ? -19.438 10.586 3.59 1 90 99 LYS A O 1
ATOM 801 N N . MET A 1 100 ? -19.156 10.445 5.801 1 91.44 100 MET A N 1
ATOM 802 C CA . MET A 1 100 ? -19.203 8.984 5.797 1 91.44 100 MET A CA 1
ATOM 803 C C . MET A 1 100 ? -20.641 8.5 5.957 1 91.44 100 MET A C 1
ATOM 805 O O . MET A 1 100 ? -20.953 7.34 5.66 1 91.44 100 MET A O 1
ATOM 809 N N . ALA A 1 101 ? -21.453 9.445 6.355 1 89.69 101 ALA A N 1
ATOM 810 C CA . ALA A 1 101 ? -22.844 9.07 6.562 1 89.69 101 ALA A CA 1
ATOM 811 C C . ALA A 1 101 ? -23.484 8.609 5.254 1 89.69 101 ALA A C 1
ATOM 813 O O . ALA A 1 101 ? -23.391 9.297 4.234 1 89.69 101 ALA A O 1
ATOM 814 N N . GLY A 1 102 ? -24.094 7.445 5.285 1 87.75 102 GLY A N 1
ATOM 815 C CA . GLY A 1 102 ? -24.797 6.941 4.117 1 87.75 102 GLY A CA 1
ATOM 816 C C . GLY A 1 102 ? -23.906 6.148 3.178 1 87.75 102 GLY A C 1
ATOM 817 O O . GLY A 1 102 ? -24.391 5.516 2.236 1 87.75 102 GLY A O 1
ATOM 818 N N . LYS A 1 103 ? -22.656 6.266 3.379 1 90.38 103 LYS A N 1
ATOM 819 C CA . LYS A 1 103 ? -21.75 5.496 2.535 1 90.38 103 LYS A CA 1
ATOM 820 C C . LYS A 1 103 ? -21.781 4.012 2.895 1 90.38 103 LYS A C 1
ATOM 822 O O . LYS A 1 103 ? -22.172 3.648 4.008 1 90.38 103 LYS A O 1
ATOM 827 N N . THR A 1 104 ? -21.406 3.232 1.96 1 91.12 104 THR A N 1
ATOM 828 C CA . THR A 1 104 ? -21.422 1.785 2.139 1 91.12 104 THR A CA 1
ATOM 829 C C . THR A 1 104 ? -20.422 1.366 3.219 1 91.12 104 THR A C 1
ATOM 831 O O . THR A 1 104 ? -19.234 1.711 3.15 1 91.12 104 THR A O 1
ATOM 834 N N . SER A 1 105 ? -20.922 0.692 4.227 1 91.75 105 SER A N 1
ATOM 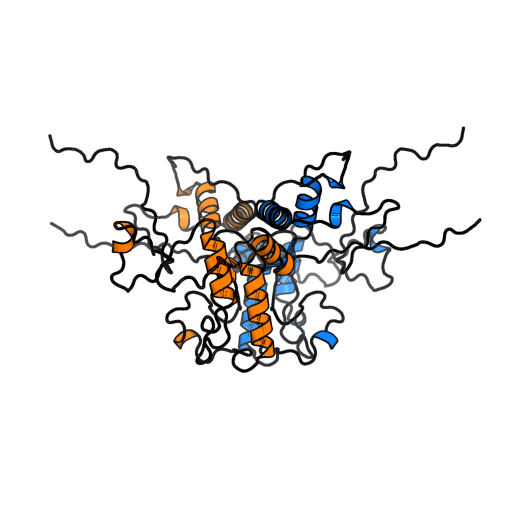835 C CA . SER A 1 105 ? -20.109 0.2 5.332 1 91.75 105 SER A CA 1
ATOM 836 C C . SER A 1 105 ? -20.516 -1.211 5.738 1 91.75 105 SER A C 1
ATOM 838 O O . SER A 1 105 ? -21.109 -1.409 6.797 1 91.75 105 SER A O 1
ATOM 840 N N . PRO A 1 106 ? -20.125 -2.189 5.008 1 91.94 106 PRO A N 1
ATOM 841 C CA . PRO A 1 106 ? -20.578 -3.559 5.273 1 91.94 106 PRO A CA 1
ATOM 842 C C . PRO A 1 106 ? -20.094 -4.086 6.625 1 91.94 106 PRO A C 1
ATOM 844 O O . PRO A 1 106 ? -20.703 -5.012 7.176 1 91.94 106 PRO A O 1
ATOM 847 N N . TRP A 1 107 ? -19.125 -3.535 7.191 1 93.12 107 TRP A N 1
ATOM 848 C CA . TRP A 1 107 ? -18.547 -3.984 8.453 1 93.12 107 TRP A CA 1
ATOM 849 C C . TRP A 1 107 ? -19.344 -3.457 9.641 1 93.12 107 TRP A C 1
ATOM 851 O O . TRP A 1 107 ? -19.203 -3.938 10.766 1 93.12 107 TRP A O 1
ATOM 861 N N . SER A 1 108 ? -20.172 -2.502 9.508 1 91 108 SER A N 1
ATOM 862 C CA . SER A 1 108 ? -20.812 -1.797 10.609 1 91 108 SER A CA 1
ATOM 863 C C . SER A 1 108 ? -21.594 -2.754 11.492 1 91 108 SER A C 1
ATOM 865 O O . SER A 1 108 ? -21.641 -2.592 12.719 1 91 108 SER A O 1
ATOM 867 N N . ASN A 1 109 ? -22.203 -3.795 10.898 1 89.94 109 ASN A N 1
ATOM 868 C CA . ASN A 1 109 ? -23 -4.738 11.672 1 89.94 109 ASN A CA 1
ATOM 869 C C . ASN A 1 109 ? -22.531 -6.176 11.453 1 89.94 109 ASN A C 1
ATOM 871 O O . ASN A 1 109 ? -23.328 -7.113 11.586 1 89.94 109 ASN A O 1
ATOM 875 N N . ASP A 1 110 ? -21.344 -6.309 11.078 1 93.62 110 ASP A N 1
ATOM 876 C CA . ASP A 1 110 ? -20.766 -7.625 10.828 1 93.62 110 ASP A CA 1
ATOM 877 C C . ASP A 1 110 ? -19.547 -7.859 11.703 1 93.62 110 ASP A C 1
ATOM 879 O O . ASP A 1 110 ? -18.438 -7.41 11.375 1 93.62 110 ASP A O 1
ATOM 883 N N . ALA A 1 111 ? -19.719 -8.617 12.688 1 93.56 111 ALA A N 1
ATOM 884 C CA . ALA A 1 111 ? -18.672 -8.844 13.68 1 93.56 111 ALA A CA 1
ATOM 885 C C . ALA A 1 111 ? -17.484 -9.57 13.055 1 93.56 111 ALA A C 1
ATOM 887 O O . ALA A 1 111 ? -16.328 -9.32 13.422 1 93.56 111 ALA A O 1
ATOM 888 N N . THR A 1 112 ? -17.812 -10.391 12.164 1 94.06 112 THR A N 1
ATOM 889 C CA . THR A 1 112 ? -16.75 -11.133 11.492 1 94.06 112 THR A CA 1
ATOM 890 C C . THR A 1 112 ? -15.859 -10.195 10.688 1 94.06 112 THR A C 1
ATOM 892 O O . THR A 1 112 ? -14.633 -10.266 10.773 1 94.06 112 THR A O 1
ATOM 895 N N . LEU A 1 113 ? -16.484 -9.312 9.977 1 94.81 113 LEU A N 1
ATOM 896 C CA . LEU A 1 113 ? -15.742 -8.344 9.18 1 94.81 113 LEU A CA 1
ATOM 897 C C . LEU A 1 113 ? -14.953 -7.391 10.078 1 94.81 113 LEU A C 1
ATOM 899 O O . LEU A 1 113 ? -13.812 -7.039 9.766 1 94.81 113 LEU A O 1
ATOM 903 N N . GLN A 1 114 ? -15.578 -7.016 11.117 1 94.94 114 GLN A N 1
ATOM 904 C CA . GLN A 1 114 ? -14.891 -6.137 12.062 1 94.94 114 GLN A CA 1
ATOM 905 C C . GLN A 1 114 ? -13.633 -6.805 12.617 1 94.94 114 GLN A C 1
ATOM 907 O O . GLN A 1 114 ? -12.594 -6.156 12.758 1 94.94 114 GLN A O 1
ATOM 912 N N . HIS A 1 115 ? -13.727 -8.062 12.875 1 94.69 115 HIS A N 1
ATOM 913 C CA . HIS A 1 115 ? -12.586 -8.82 13.383 1 94.69 115 HIS A CA 1
ATOM 914 C C . HIS A 1 115 ? -11.461 -8.883 12.352 1 94.69 115 HIS A C 1
ATOM 916 O O . HIS A 1 115 ? -10.289 -8.742 12.703 1 94.69 115 HIS A O 1
ATOM 922 N N . VAL A 1 116 ? -11.844 -9.086 11.141 1 95.75 116 VAL A N 1
ATOM 923 C CA . VAL A 1 116 ? -10.859 -9.156 10.07 1 95.75 116 VAL A CA 1
ATOM 924 C C . VAL A 1 116 ? -10.141 -7.816 9.938 1 95.75 116 VAL A C 1
ATOM 926 O O . VAL A 1 116 ? -8.914 -7.766 9.836 1 95.75 116 VAL A O 1
ATOM 929 N N . LEU A 1 117 ? -10.914 -6.723 9.945 1 95.81 117 LEU A N 1
ATOM 930 C CA . LEU A 1 117 ? -10.352 -5.383 9.836 1 95.81 117 LEU A CA 1
ATOM 931 C C . LEU A 1 117 ? -9.391 -5.098 10.992 1 95.81 117 LEU A C 1
ATOM 933 O O . LEU A 1 117 ? -8.305 -4.555 10.789 1 95.81 117 LEU A O 1
ATOM 937 N N . MET A 1 118 ? -9.789 -5.516 12.125 1 94.44 118 MET A N 1
ATOM 938 C CA . MET A 1 118 ? -8.969 -5.281 13.305 1 94.44 118 MET A CA 1
ATOM 939 C C . MET A 1 118 ? -7.699 -6.129 13.266 1 94.44 118 MET A C 1
ATOM 941 O O . MET A 1 118 ? -6.621 -5.656 13.633 1 94.44 118 MET A O 1
ATOM 945 N N . SER A 1 119 ? -7.848 -7.34 12.859 1 93.38 119 SER A N 1
ATOM 946 C CA . SER A 1 119 ? -6.695 -8.227 12.734 1 93.38 119 SER A CA 1
ATOM 947 C C . SER A 1 119 ? -5.672 -7.664 11.75 1 93.38 119 SER A C 1
ATOM 949 O O . SER A 1 119 ? -4.473 -7.656 12.031 1 93.38 119 SER A O 1
ATOM 951 N N . ASP A 1 120 ? -6.16 -7.203 10.672 1 94.38 120 ASP A N 1
ATOM 952 C CA . ASP A 1 120 ? -5.293 -6.578 9.68 1 94.38 120 ASP A CA 1
ATOM 953 C C . ASP A 1 120 ? -4.605 -5.34 10.258 1 94.38 120 ASP A C 1
ATOM 955 O O . ASP A 1 120 ? -3.428 -5.098 9.992 1 94.38 120 ASP A O 1
ATOM 959 N N . TRP A 1 121 ? -5.332 -4.59 10.969 1 94.88 121 TRP A N 1
ATOM 960 C CA . TRP A 1 121 ? -4.809 -3.379 11.586 1 94.88 121 TRP A CA 1
ATOM 961 C C . TRP A 1 121 ? -3.711 -3.711 12.594 1 94.88 121 TRP A C 1
ATOM 963 O O . TRP A 1 121 ? -2.6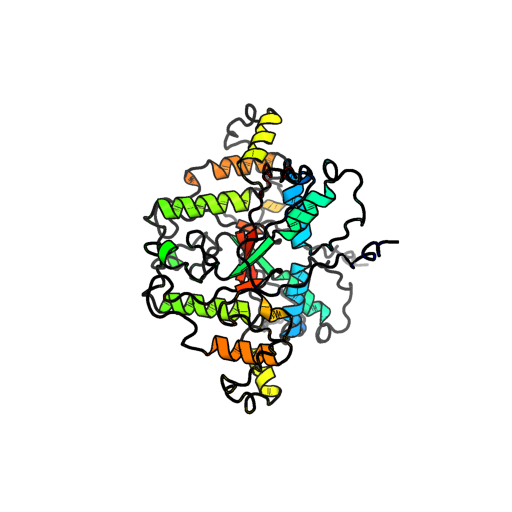78 -3.039 12.641 1 94.88 121 TRP A O 1
ATOM 973 N N . GLU A 1 122 ? -3.916 -4.746 13.328 1 91.69 122 GLU A N 1
ATOM 974 C CA . GLU A 1 122 ? -2.926 -5.188 14.305 1 91.69 122 GLU A CA 1
ATOM 975 C C . GLU A 1 122 ? -1.631 -5.621 13.625 1 91.69 122 GLU A C 1
ATOM 977 O O . GLU A 1 122 ? -0.538 -5.332 14.117 1 91.69 122 GLU A O 1
ATOM 982 N N . GLN A 1 123 ? -1.778 -6.25 12.562 1 89.56 123 GLN A N 1
ATOM 983 C CA . GLN A 1 123 ? -0.601 -6.664 11.805 1 89.56 123 GLN A CA 1
ATOM 984 C C . GLN A 1 123 ? 0.145 -5.461 11.242 1 89.56 123 GLN A C 1
ATOM 986 O O . GLN A 1 123 ? 1.377 -5.43 11.234 1 89.56 123 GLN A O 1
ATOM 991 N N . ALA A 1 124 ? -0.601 -4.508 10.773 1 91.94 124 ALA A N 1
ATOM 992 C CA . ALA A 1 124 ? -0.012 -3.316 10.172 1 91.94 124 ALA A CA 1
ATOM 993 C C . ALA A 1 124 ? 0.76 -2.5 11.203 1 91.94 124 ALA A C 1
ATOM 995 O O . ALA A 1 124 ? 1.865 -2.027 10.922 1 91.94 124 ALA A O 1
ATOM 996 N N . ILE A 1 125 ? 0.155 -2.365 12.336 1 89.75 125 ILE A N 1
ATOM 997 C CA . ILE A 1 125 ? 0.749 -1.472 13.32 1 89.75 125 ILE A CA 1
ATOM 998 C C . ILE A 1 125 ? 1.905 -2.176 14.023 1 89.75 125 ILE A C 1
ATOM 1000 O O . ILE A 1 125 ? 2.85 -1.527 14.484 1 89.75 125 ILE A O 1
ATOM 1004 N N . SER A 1 126 ? 1.823 -3.508 14.219 1 78.19 126 SER A N 1
ATOM 1005 C CA . SER A 1 126 ? 2.838 -4.266 14.945 1 78.19 126 SER A CA 1
ATOM 1006 C C . SER A 1 126 ? 4.004 -4.637 14.031 1 78.19 126 SER A C 1
ATOM 1008 O O . SER A 1 126 ? 5.098 -4.941 14.516 1 78.19 126 SER A O 1
ATOM 1010 N N . ASP A 1 127 ? 4.059 -4.223 12.844 1 62.75 127 ASP A N 1
ATOM 1011 C CA . ASP A 1 127 ? 5.02 -4.703 11.859 1 62.75 127 ASP A CA 1
ATOM 1012 C C . ASP A 1 127 ? 5.379 -6.164 12.109 1 62.75 127 ASP A C 1
ATOM 1014 O O . ASP A 1 127 ? 6.098 -6.777 11.312 1 62.75 127 ASP A O 1
ATOM 1018 N N . GLU A 1 128 ? 5.336 -6.727 13.406 1 52.88 128 GLU A N 1
ATOM 1019 C CA . GLU A 1 128 ? 5.801 -8.062 13.773 1 52.88 128 GLU A CA 1
ATOM 1020 C C . GLU A 1 128 ? 4.645 -9.055 13.836 1 52.88 128 GLU A C 1
ATOM 1022 O O . GLU A 1 128 ? 3.512 -8.672 14.148 1 52.88 128 GLU A O 1
ATOM 1027 N N . ASP A 1 129 ? 4.75 -10.102 13.141 1 46.28 129 ASP A N 1
ATOM 1028 C CA . ASP A 1 129 ? 3.84 -11.203 13.445 1 46.28 129 ASP A CA 1
ATOM 1029 C C . ASP A 1 129 ? 3.648 -11.359 14.953 1 46.28 129 ASP A C 1
ATOM 1031 O O . ASP A 1 129 ? 4.613 -11.297 15.711 1 46.28 129 ASP A O 1
ATOM 1035 N N . GLU A 1 130 ? 2.51 -11.078 15.461 1 44.41 130 GLU A N 1
ATOM 1036 C CA . GLU A 1 130 ? 2.061 -11.078 16.844 1 44.41 130 GLU A CA 1
ATOM 1037 C C . GLU A 1 130 ? 2.869 -12.055 17.688 1 44.41 130 GLU A C 1
ATOM 1039 O O . GLU A 1 130 ? 3.223 -11.758 18.828 1 44.41 130 GLU A O 1
ATOM 1044 N N . GLU A 1 131 ? 2.957 -13.312 17.281 1 43.44 131 GLU A N 1
ATOM 1045 C CA . GLU A 1 131 ? 3.248 -14.336 18.281 1 43.44 131 GLU A CA 1
ATOM 1046 C C . GLU A 1 131 ? 4.629 -14.133 18.891 1 43.44 131 GLU A C 1
ATOM 1048 O O . GLU A 1 131 ? 4.805 -14.289 20.109 1 43.44 131 GLU A O 1
ATOM 1053 N N . GLU A 1 132 ? 5.68 -13.938 18.172 1 42 132 GLU A N 1
ATOM 1054 C CA . GLU A 1 132 ? 7.023 -13.953 18.75 1 42 132 GLU A CA 1
ATOM 1055 C C . GLU A 1 132 ? 7.379 -12.602 19.359 1 42 132 GLU A C 1
ATOM 1057 O O . GLU A 1 132 ? 8.133 -12.531 20.328 1 42 132 GLU A O 1
ATOM 1062 N N . SER A 1 133 ? 7.074 -11.586 18.719 1 41.66 133 SER A N 1
ATOM 1063 C CA . SER A 1 133 ? 7.504 -10.305 19.281 1 41.66 133 SER A CA 1
ATOM 1064 C C . SER A 1 133 ? 6.914 -10.078 20.672 1 41.66 133 SER A C 1
ATOM 1066 O O . SER A 1 133 ? 7.602 -9.602 21.562 1 41.66 133 SER A O 1
ATOM 1068 N N . PHE A 1 134 ? 5.664 -10.297 20.828 1 41.19 134 PHE A N 1
ATOM 1069 C CA . PHE A 1 134 ? 5.137 -10.227 22.188 1 41.19 134 PHE A CA 1
ATOM 1070 C C . PHE A 1 134 ? 5.859 -11.211 23.094 1 41.19 134 PHE A C 1
ATOM 1072 O O . PHE A 1 134 ? 6.035 -10.945 24.281 1 41.19 134 PHE A O 1
ATOM 1079 N N . SER A 1 135 ? 6.277 -12.258 22.531 1 44.59 135 SER A N 1
ATOM 1080 C CA . SER A 1 135 ? 7.039 -13.195 23.344 1 44.59 135 SER A CA 1
ATOM 1081 C C . SER A 1 135 ? 8.375 -12.594 23.781 1 44.59 135 SER A C 1
ATOM 1083 O O . SER A 1 135 ? 8.828 -12.828 24.891 1 44.59 135 SER A O 1
ATOM 1085 N N . TRP A 1 136 ? 9.008 -11.953 23 1 39.44 136 TRP A N 1
ATOM 1086 C CA . TRP A 1 136 ? 10.234 -11.281 23.406 1 39.44 136 TRP A CA 1
ATOM 1087 C C . TRP A 1 136 ? 9.945 -10.25 24.5 1 39.44 136 TRP A C 1
ATOM 1089 O O . TRP A 1 136 ? 10.742 -10.07 25.422 1 39.44 136 TRP A O 1
ATOM 1099 N N . LEU A 1 137 ? 8.883 -9.477 24.312 1 40.47 137 LEU A N 1
ATOM 1100 C CA . LEU A 1 137 ? 8.492 -8.625 25.438 1 40.47 137 LEU A CA 1
ATOM 1101 C C . LEU A 1 137 ? 8.258 -9.453 26.688 1 40.47 137 LEU A C 1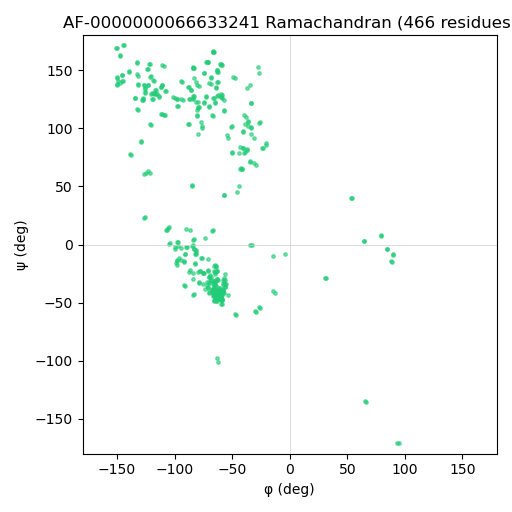
ATOM 1103 O O . LEU A 1 137 ? 8.617 -9.023 27.797 1 40.47 137 LEU A O 1
ATOM 1107 N N . GLU A 1 138 ? 7.727 -10.609 26.5 1 45 138 GLU A N 1
ATOM 1108 C CA . GLU A 1 138 ? 7.617 -11.523 27.641 1 45 138 GLU A CA 1
ATOM 1109 C C . GLU A 1 138 ? 8.992 -11.938 28.141 1 45 138 GLU A C 1
ATOM 1111 O O . GLU A 1 138 ? 9.211 -12.023 29.359 1 45 138 GLU A O 1
ATOM 1116 N N . GLU A 1 139 ? 9.805 -12.281 27.266 1 41.41 139 GLU A N 1
ATOM 1117 C CA . GLU A 1 139 ? 11.133 -12.727 27.672 1 41.41 139 GLU A CA 1
ATOM 1118 C C . GLU A 1 139 ? 11.914 -11.586 28.328 1 41.41 139 GLU A C 1
ATOM 1120 O O . GLU A 1 139 ? 12.766 -11.812 29.188 1 41.41 139 GLU A O 1
ATOM 1125 N N . MET A 1 140 ? 11.789 -10.398 27.766 1 39.81 140 MET A N 1
ATOM 1126 C CA . MET A 1 140 ? 12.469 -9.32 28.469 1 39.81 140 MET A CA 1
ATOM 1127 C C . MET A 1 140 ? 11.82 -9.062 29.828 1 39.81 140 MET A C 1
ATOM 1129 O O . MET A 1 140 ? 12.312 -8.258 30.609 1 39.81 140 MET A O 1
ATOM 1133 N N . GLY A 1 141 ? 10.977 -9.867 30.359 1 35.19 141 GLY A N 1
ATOM 1134 C CA . GLY A 1 141 ? 10.422 -9.773 31.703 1 35.19 141 GLY A CA 1
ATOM 1135 C C . GLY A 1 141 ? 9.562 -8.539 31.906 1 35.19 141 GLY A C 1
ATOM 1136 O O . GLY A 1 141 ? 9.391 -8.07 33.031 1 35.19 141 GLY A O 1
ATOM 1137 N N . VAL A 1 142 ? 9.398 -7.809 30.906 1 39.44 142 VAL A N 1
ATOM 1138 C CA . VAL A 1 142 ? 8.68 -6.551 31.094 1 39.44 142 VAL A CA 1
ATOM 1139 C C . VAL A 1 142 ? 7.176 -6.80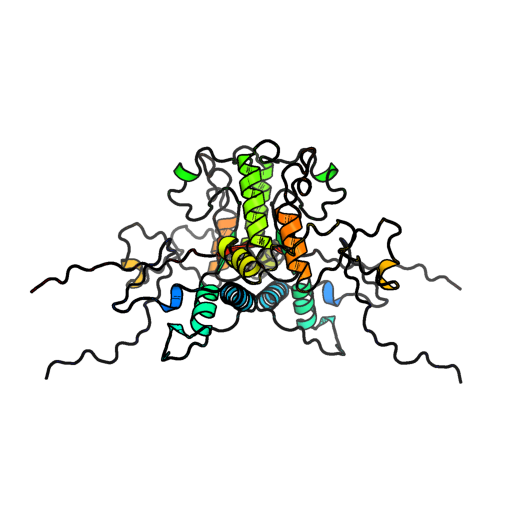9 31.094 1 39.44 142 VAL A C 1
ATOM 1141 O O . VAL A 1 142 ? 6.383 -5.875 31.234 1 39.44 142 VAL A O 1
ATOM 1144 N N . GLN A 1 143 ? 6.648 -7.875 30.844 1 41.16 143 GLN A N 1
ATOM 1145 C CA . GLN A 1 143 ? 5.223 -8.148 30.969 1 41.16 143 GLN A CA 1
ATOM 1146 C C . GLN A 1 143 ? 4.676 -7.641 32.281 1 41.16 143 GLN A C 1
ATOM 1148 O O . GLN A 1 143 ? 3.561 -7.117 32.344 1 41.16 143 GLN A O 1
ATOM 1153 N N . ASP A 1 144 ? 5.25 -8.203 33.25 1 38.56 144 ASP A N 1
ATOM 1154 C CA . ASP A 1 144 ? 4.801 -7.852 34.594 1 38.56 144 ASP A CA 1
ATOM 1155 C C . ASP A 1 144 ? 4.918 -6.352 34.844 1 38.56 144 ASP A C 1
ATOM 1157 O O . ASP A 1 144 ? 4.359 -5.828 35.812 1 38.56 144 ASP A O 1
ATOM 1161 N N . LYS A 1 145 ? 5.988 -5.797 34.406 1 36.66 145 LYS A N 1
ATOM 1162 C CA . LYS A 1 145 ? 6.148 -4.363 34.625 1 36.66 145 LYS A CA 1
ATOM 1163 C C . LYS A 1 145 ? 5.281 -3.547 33.688 1 36.66 145 LYS A C 1
ATOM 1165 O O . LYS A 1 145 ? 5.355 -2.316 33.656 1 36.66 145 LYS A O 1
ATOM 1170 N N . ILE A 1 146 ? 4.938 -4.074 32.594 1 38.94 146 ILE A N 1
ATOM 1171 C CA . ILE A 1 146 ? 3.941 -3.357 31.797 1 38.94 146 ILE A CA 1
ATOM 1172 C C . ILE A 1 146 ? 2.682 -3.145 32.625 1 38.94 146 ILE A C 1
ATOM 1174 O O . ILE A 1 146 ? 1.854 -4.051 32.75 1 38.94 146 ILE A O 1
ATOM 1178 N N . LYS A 1 147 ? 2.848 -2.779 33.844 1 35.12 147 LYS A N 1
ATOM 1179 C CA . LYS A 1 147 ? 1.707 -2.18 34.531 1 35.12 147 LYS A CA 1
ATOM 1180 C C . LYS A 1 147 ? 0.848 -1.368 33.562 1 35.12 147 LYS A C 1
ATOM 1182 O O . LYS A 1 147 ? 1.354 -0.827 32.562 1 35.12 147 LYS A O 1
ATOM 1187 N N . LYS A 1 148 ? -0.491 -1.722 33.438 1 36.19 148 LYS A N 1
ATOM 1188 C CA . LYS A 1 148 ? -1.449 -0.79 32.844 1 36.19 148 LYS A CA 1
ATOM 1189 C C . LYS A 1 148 ? -0.928 0.644 32.906 1 36.19 148 LYS A C 1
ATOM 1191 O O . LYS A 1 148 ? -0.635 1.16 33.969 1 36.19 148 LYS A O 1
ATOM 1196 N N . PRO A 1 149 ? -0.187 1.04 31.953 1 35.53 149 PRO A N 1
ATOM 1197 C CA . PRO A 1 149 ? 0.157 2.432 32.25 1 35.53 149 PRO A CA 1
ATOM 1198 C C . PRO A 1 149 ? -0.973 3.176 32.969 1 35.53 149 PRO A C 1
ATOM 1200 O O . PRO A 1 149 ? -2.148 2.873 32.75 1 35.53 149 PRO A O 1
ATOM 1203 N N . ASP A 1 150 ? -1.019 3.389 34.219 1 31.5 150 ASP A N 1
ATOM 1204 C CA . ASP A 1 150 ? -1.92 4.473 34.594 1 31.5 150 ASP A CA 1
ATOM 1205 C C . ASP A 1 150 ? -2.084 5.477 33.438 1 31.5 150 ASP A C 1
ATOM 1207 O O . ASP A 1 150 ? -1.109 5.828 32.781 1 31.5 150 ASP A O 1
ATOM 1211 N N . ILE A 1 151 ? -3.25 5.449 32.75 1 35.5 151 ILE A N 1
ATOM 1212 C CA . ILE A 1 151 ? -3.605 6.457 31.734 1 35.5 151 ILE A CA 1
ATOM 1213 C C . ILE A 1 151 ? -2.664 7.652 31.859 1 35.5 151 ILE A C 1
ATOM 1215 O O . ILE A 1 151 ? -2.34 8.297 30.859 1 35.5 151 ILE A O 1
ATOM 1219 N N . LEU A 1 152 ? -2.311 8.07 33.156 1 31.95 152 LEU A N 1
ATOM 1220 C CA . LEU A 1 152 ? -1.719 9.344 33.531 1 31.95 152 LEU A CA 1
ATOM 1221 C C . LEU A 1 152 ? -0.245 9.406 33.156 1 31.95 152 LEU A C 1
ATOM 1223 O O . LEU A 1 152 ? 0.296 10.484 32.906 1 31.95 152 LEU A O 1
ATOM 1227 N N . SER A 1 153 ? 0.48 8.266 33.219 1 35.25 153 SER A N 1
ATOM 1228 C CA . SER A 1 153 ? 1.92 8.5 33.25 1 35.25 153 SER A CA 1
ATOM 1229 C C . SER A 1 153 ? 2.479 8.602 31.828 1 35.25 153 SER A C 1
ATOM 1231 O O . SER A 1 153 ? 3.695 8.602 31.641 1 35.25 153 SER A O 1
ATOM 1233 N N . ILE A 1 154 ? 1.847 8.039 30.781 1 36.16 154 ILE A N 1
ATOM 1234 C CA . ILE A 1 154 ? 2.396 8.562 29.531 1 36.16 154 ILE A CA 1
ATOM 1235 C C . ILE A 1 154 ? 2.635 10.062 29.656 1 36.16 154 ILE A C 1
ATOM 1237 O O . ILE A 1 154 ? 1.684 10.844 29.734 1 36.16 154 ILE A O 1
ATOM 1241 N N . LYS A 1 155 ? 3.525 10.438 30.5 1 35.84 155 LYS A N 1
ATOM 1242 C CA . LYS A 1 155 ? 3.947 11.836 30.562 1 35.84 155 LYS A CA 1
ATOM 1243 C C . LYS A 1 155 ? 3.945 12.477 29.188 1 35.84 155 LYS A C 1
ATOM 1245 O O . LYS A 1 155 ? 4.742 12.109 28.312 1 35.84 155 LYS A O 1
ATOM 1250 N N . LEU A 1 156 ? 2.68 12.703 28.672 1 37.09 156 LEU A N 1
ATOM 1251 C CA . LEU A 1 156 ? 2.646 13.688 27.594 1 37.09 156 LEU A CA 1
ATOM 1252 C C . LEU A 1 156 ? 3.73 14.742 27.781 1 37.09 156 LEU A C 1
ATOM 1254 O O . LEU A 1 156 ? 3.74 15.445 28.797 1 37.09 156 LEU A O 1
ATOM 1258 N N . ARG A 1 157 ? 4.891 14.43 27.625 1 37.47 157 ARG A N 1
ATOM 1259 C CA . ARG A 1 157 ? 5.855 15.531 27.641 1 37.47 157 ARG A CA 1
ATOM 1260 C C . ARG A 1 157 ? 5.305 16.75 26.922 1 37.47 157 ARG A C 1
ATOM 1262 O O . ARG A 1 157 ? 5.098 16.719 25.703 1 37.47 157 ARG A O 1
ATOM 1269 N N . LYS A 1 158 ? 4.461 17.5 27.547 1 38.09 158 LYS A N 1
ATOM 1270 C CA . LYS A 1 158 ? 4.148 18.859 27.125 1 38.09 158 LYS A CA 1
ATOM 1271 C C . LYS A 1 158 ? 5.414 19.625 26.734 1 38.09 158 LYS A C 1
ATOM 1273 O O . LYS A 1 158 ? 6.18 20.047 27.609 1 38.09 158 LYS A O 1
ATOM 1278 N N . GLU A 1 159 ? 6.098 19.219 25.703 1 40.03 159 GLU A N 1
ATOM 1279 C CA . GLU A 1 159 ? 7.102 20.219 25.328 1 40.03 159 GLU A CA 1
ATOM 1280 C C . GLU A 1 159 ? 6.484 21.609 25.203 1 40.03 159 GLU A C 1
ATOM 1282 O O . GLU A 1 159 ? 5.473 21.781 24.531 1 40.03 159 GLU A O 1
ATOM 1287 N N . LYS A 1 160 ? 6.641 22.438 26.141 1 40.09 160 LYS A N 1
ATOM 1288 C CA . LYS A 1 160 ? 6.184 23.812 26.328 1 40.09 160 LYS A CA 1
ATOM 1289 C C . LYS A 1 160 ? 6.062 24.531 24.984 1 40.09 160 LYS A C 1
ATOM 1291 O O . LYS A 1 160 ? 5.102 25.266 24.75 1 40.09 160 LYS A O 1
ATOM 1296 N N . HIS A 1 161 ? 7.148 24.594 24.234 1 40.97 161 HIS A N 1
ATOM 1297 C CA . HIS A 1 161 ? 7.141 25.516 23.094 1 40.97 161 HIS A CA 1
ATOM 1298 C C . HIS A 1 161 ? 6.234 25 21.984 1 40.97 161 HIS A C 1
ATOM 1300 O O . HIS A 1 161 ? 5.727 25.781 21.172 1 40.97 161 HIS A O 1
ATOM 1306 N N . GLU A 1 162 ? 6.207 23.766 21.859 1 39.69 162 GLU A N 1
ATOM 1307 C CA . GLU A 1 162 ? 5.594 23.281 20.609 1 39.69 162 GLU A CA 1
ATOM 1308 C C . GLU A 1 162 ? 4.078 23.203 20.75 1 39.69 162 GLU A C 1
ATOM 1310 O O . GLU A 1 162 ? 3.373 22.984 19.766 1 39.69 162 GLU A O 1
ATOM 1315 N N . VAL A 1 163 ? 3.521 23.062 21.953 1 40.5 163 VAL A N 1
ATOM 1316 C CA . VAL A 1 163 ? 2.084 22.844 22.078 1 40.5 163 VAL A CA 1
ATOM 1317 C C . VAL A 1 163 ? 1.337 24.141 21.797 1 40.5 163 VAL A C 1
ATOM 1319 O O . VAL A 1 163 ? 0.255 24.375 22.344 1 40.5 163 VAL A O 1
ATOM 1322 N N . GLN A 1 164 ? 1.978 25.219 21.391 1 36.16 164 GLN A N 1
ATOM 1323 C CA . GLN A 1 164 ? 1.174 26.438 21.406 1 36.16 164 GLN A CA 1
ATOM 1324 C C . GLN A 1 164 ? -0.127 26.234 20.625 1 36.16 164 GLN A C 1
ATOM 1326 O O . GLN A 1 164 ? -0.985 27.125 20.609 1 36.16 164 GLN A O 1
ATOM 1331 N N . MET A 1 165 ? 0.03 25.578 19.469 1 36.22 165 MET A N 1
ATOM 1332 C CA . MET A 1 165 ? -0.875 26.203 18.516 1 36.22 165 MET A CA 1
ATOM 1333 C C . MET A 1 165 ? -2.326 26.062 18.953 1 36.22 165 MET A C 1
ATOM 1335 O O . MET A 1 165 ? -3.066 27.047 19 1 36.22 165 MET A O 1
ATOM 1339 N N . ASP A 1 166 ? -3.209 24.953 18.266 1 39.31 166 ASP A N 1
ATOM 1340 C CA . ASP A 1 166 ? -4.641 25.172 18.109 1 39.31 166 ASP A CA 1
ATOM 1341 C C . ASP A 1 166 ? -5.379 24.953 19.438 1 39.31 166 ASP A C 1
ATOM 1343 O O . ASP A 1 166 ? -4.871 24.281 20.328 1 39.31 166 ASP A O 1
ATOM 1347 N N . HIS A 1 167 ? -5.852 25.906 20.188 1 43.62 167 HIS A N 1
ATOM 1348 C CA . HIS A 1 167 ? -6.719 26.062 21.344 1 43.62 167 HIS A CA 1
ATOM 1349 C C . HIS A 1 167 ? -7.508 24.797 21.625 1 43.62 167 HIS A C 1
ATOM 1351 O O . HIS A 1 167 ? -8.531 24.828 22.312 1 43.62 167 HIS A O 1
ATOM 1357 N N . ARG A 1 168 ? -7.547 23.703 20.75 1 45.94 168 ARG A N 1
ATOM 1358 C CA . ARG A 1 168 ? -8.266 22.484 21.109 1 45.94 168 ARG A CA 1
ATOM 1359 C C . ARG A 1 168 ? -7.414 21.594 22.016 1 45.94 168 ARG A C 1
ATOM 1361 O O . ARG A 1 168 ? -6.188 21.672 22 1 45.94 168 ARG A O 1
ATOM 1368 N N . PRO A 1 169 ? -7.922 20.953 23.031 1 46.88 169 PRO A N 1
ATOM 1369 C CA . PRO A 1 169 ? -7.203 20.016 23.891 1 46.88 169 PRO A CA 1
ATOM 1370 C C . PRO A 1 169 ? -6.156 19.203 23.125 1 46.88 169 PRO A C 1
ATOM 1372 O O . PRO A 1 169 ? -6.273 19.016 21.906 1 46.88 169 PRO A O 1
ATOM 1375 N N . GLU A 1 170 ? -4.953 19.016 23.688 1 53.78 170 GLU A N 1
ATOM 1376 C CA . GLU A 1 170 ? -3.709 18.391 23.25 1 53.78 170 GLU A CA 1
ATOM 1377 C C . GLU A 1 170 ? -3.965 17 22.688 1 53.78 170 GLU A C 1
ATOM 1379 O O . GLU A 1 170 ? -4.461 16.109 23.406 1 53.78 170 GLU A O 1
ATOM 1384 N N . SER A 1 171 ? -4.402 16.969 21.5 1 64 171 SER A N 1
ATOM 1385 C CA . SER A 1 171 ? -4.797 15.688 20.938 1 64 171 SER A CA 1
ATOM 1386 C C . SER A 1 171 ? -3.602 14.961 20.312 1 64 171 SER A C 1
ATOM 1388 O O . SER A 1 171 ? -3.768 13.992 19.578 1 64 171 SER A O 1
ATOM 1390 N N . VAL A 1 172 ? -2.26 15.484 20.609 1 73.06 172 VAL A N 1
ATOM 1391 C CA . VAL A 1 172 ? -1.12 14.797 20.016 1 73.06 172 VAL A CA 1
ATOM 1392 C C . VAL A 1 172 ? -0.228 14.227 21.109 1 73.06 172 VAL A C 1
ATOM 1394 O O . VAL A 1 172 ? 0.076 14.906 22.094 1 73.06 172 VAL A O 1
ATOM 1397 N N . VAL A 1 173 ? 0.128 13.055 21.047 1 76.62 173 VAL A N 1
ATOM 1398 C CA . VAL A 1 173 ? 1.095 12.391 21.922 1 76.62 173 VAL A CA 1
ATOM 1399 C C . VAL A 1 173 ? 2.268 11.875 21.094 1 76.62 173 VAL A C 1
ATOM 1401 O O . VAL A 1 173 ? 2.072 11.312 20.016 1 76.62 173 VAL A O 1
ATOM 1404 N N . LEU A 1 174 ? 3.447 12.273 21.469 1 76.19 174 LEU A N 1
ATOM 1405 C CA . LEU A 1 174 ? 4.648 11.703 20.875 1 76.19 174 LEU A CA 1
ATOM 1406 C C . LEU A 1 174 ? 5.215 10.586 21.75 1 76.19 174 LEU A C 1
ATOM 1408 O O . LEU A 1 174 ? 5.492 10.797 22.938 1 76.19 174 LEU A O 1
ATOM 1412 N N . VAL A 1 175 ? 5.312 9.422 21.297 1 80.19 175 VAL A N 1
ATOM 1413 C CA . VAL A 1 175 ? 5.84 8.266 22.016 1 80.19 175 VAL A CA 1
ATOM 1414 C C . VAL A 1 175 ? 7.102 7.758 21.312 1 80.19 175 VAL A C 1
ATOM 1416 O O . VAL A 1 175 ? 7.121 7.602 20.094 1 80.19 175 VAL A O 1
ATOM 1419 N N . LYS A 1 176 ? 8.125 7.504 22.062 1 75.62 176 LYS A N 1
ATOM 1420 C CA . LYS A 1 176 ? 9.398 7.035 21.531 1 75.62 176 LYS A CA 1
ATOM 1421 C C . LYS A 1 176 ? 9.93 5.848 22.328 1 75.62 176 LYS A C 1
ATOM 1423 O O . LYS A 1 176 ? 9.539 5.641 23.469 1 75.62 176 LYS A O 1
ATOM 1428 N N . GLY A 1 177 ? 10.805 5.016 21.703 1 74.75 177 GLY A N 1
ATOM 1429 C CA . GLY A 1 177 ? 11.531 3.953 22.375 1 74.75 177 GLY A CA 1
ATOM 1430 C C . GLY A 1 177 ? 10.633 2.854 22.906 1 74.75 177 GLY A C 1
ATOM 1431 O O . GLY A 1 177 ? 9.711 2.414 22.219 1 74.75 177 GLY A O 1
ATOM 1432 N N . ILE A 1 178 ? 10.883 2.459 24.094 1 71.38 178 ILE A N 1
ATOM 1433 C CA . ILE A 1 178 ? 10.227 1.312 24.703 1 71.38 178 ILE A CA 1
ATOM 1434 C C . ILE A 1 178 ? 8.75 1.631 24.938 1 71.38 178 ILE A C 1
ATOM 1436 O O . ILE A 1 178 ? 7.906 0.73 24.938 1 71.38 178 ILE A O 1
ATOM 1440 N N . ASN A 1 179 ? 8.516 2.867 25.172 1 78.12 179 ASN A N 1
ATOM 1441 C CA . ASN A 1 179 ? 7.133 3.271 25.406 1 78.12 179 ASN A CA 1
ATOM 1442 C C . ASN A 1 179 ? 6.262 3.023 24.172 1 78.12 179 ASN A C 1
ATOM 1444 O O . ASN A 1 179 ? 5.035 2.957 24.281 1 78.12 179 ASN A O 1
ATOM 1448 N N . THR A 1 180 ? 6.859 2.957 23 1 79.56 180 THR A N 1
ATOM 1449 C CA . THR A 1 180 ? 6.129 2.643 21.781 1 79.56 180 THR A CA 1
ATOM 1450 C C . THR A 1 180 ? 5.453 1.278 21.891 1 79.56 180 THR A C 1
ATOM 1452 O O . THR A 1 180 ? 4.285 1.126 21.531 1 79.56 180 THR A O 1
ATOM 1455 N N . PHE A 1 181 ? 6.164 0.406 22.438 1 77.38 181 PHE A N 1
ATOM 1456 C CA . PHE A 1 181 ? 5.621 -0.937 22.594 1 77.38 181 PHE A CA 1
ATOM 1457 C C . PHE A 1 181 ? 4.453 -0.936 23.578 1 77.38 181 PHE A C 1
ATOM 1459 O O . PHE A 1 181 ? 3.457 -1.631 23.359 1 77.38 181 PHE A O 1
ATOM 1466 N N . THR A 1 182 ? 4.68 -0.198 24.609 1 79.69 182 THR A N 1
ATOM 1467 C CA . THR A 1 182 ? 3.613 -0.079 25.609 1 79.69 182 THR A CA 1
ATOM 1468 C C . THR A 1 182 ? 2.355 0.514 24.969 1 79.69 182 THR A C 1
ATOM 1470 O O . THR A 1 182 ? 1.253 0.004 25.188 1 79.69 182 THR A O 1
ATOM 1473 N N . LEU A 1 183 ? 2.586 1.544 24.234 1 83.06 183 LEU A N 1
ATOM 1474 C CA . LEU A 1 183 ? 1.458 2.186 23.562 1 83.06 183 LEU A CA 1
ATOM 1475 C C . LEU A 1 183 ? 0.781 1.223 22.594 1 83.06 183 LEU A C 1
ATOM 1477 O O . LEU A 1 183 ? -0.448 1.124 22.562 1 83.06 183 LEU A O 1
ATOM 1481 N N . LEU A 1 184 ? 1.536 0.556 21.828 1 85.62 184 LEU A N 1
ATOM 1482 C CA . LEU A 1 184 ? 0.996 -0.377 20.844 1 85.62 184 LEU A CA 1
ATOM 1483 C C . LEU A 1 184 ? 0.163 -1.46 21.531 1 85.62 184 LEU A C 1
ATOM 1485 O O . LEU A 1 184 ? -0.942 -1.771 21.078 1 85.62 184 LEU A O 1
ATOM 1489 N N . ASN A 1 185 ? 0.722 -1.993 22.531 1 80.75 185 ASN A N 1
ATOM 1490 C CA . ASN A 1 185 ? -0.002 -3.008 23.297 1 80.75 185 ASN A CA 1
ATOM 1491 C C . ASN A 1 185 ? -1.304 -2.453 23.859 1 80.75 185 ASN A C 1
ATOM 1493 O O . ASN A 1 185 ? -2.328 -3.139 23.859 1 80.75 185 ASN A O 1
ATOM 1497 N N . PHE A 1 186 ? -1.208 -1.289 24.359 1 82.81 186 PHE A N 1
ATOM 1498 C CA . PHE A 1 186 ? -2.396 -0.629 24.891 1 82.81 186 PHE A CA 1
ATOM 1499 C C . PHE A 1 186 ? -3.457 -0.477 23.812 1 82.81 186 PHE A C 1
ATOM 1501 O O . PHE A 1 186 ? -4.621 -0.822 24.016 1 82.81 186 PHE A O 1
ATOM 1508 N N . LEU A 1 187 ? -3.033 -0.008 22.688 1 86.69 187 LEU A N 1
ATOM 1509 C CA . LEU A 1 187 ? -3.963 0.244 21.594 1 86.69 187 LEU A CA 1
ATOM 1510 C C . LEU A 1 187 ? -4.578 -1.058 21.094 1 86.69 187 LEU A C 1
ATOM 1512 O O . LEU A 1 187 ? -5.793 -1.135 20.875 1 86.69 187 LEU A O 1
ATOM 1516 N N . ILE A 1 188 ? -3.801 -2.047 20.938 1 85.25 188 ILE A N 1
ATOM 1517 C CA . ILE A 1 188 ? -4.234 -3.33 20.391 1 85.25 188 ILE A CA 1
ATOM 1518 C C . ILE A 1 188 ? -5.234 -3.982 21.344 1 85.25 188 ILE A C 1
ATOM 1520 O O . ILE A 1 188 ? -6.188 -4.633 20.906 1 85.25 188 ILE A O 1
ATOM 1524 N N . ASN A 1 189 ? -5.082 -3.727 22.609 1 82.94 189 ASN A N 1
ATOM 1525 C CA . ASN A 1 189 ? -5.934 -4.375 23.609 1 82.94 189 ASN A CA 1
ATOM 1526 C C . ASN A 1 189 ? -7.062 -3.455 24.062 1 82.94 189 ASN A C 1
ATOM 1528 O O . ASN A 1 189 ? -7.863 -3.832 24.922 1 82.94 189 ASN A O 1
ATOM 1532 N N . SER A 1 190 ? -7.09 -2.262 23.594 1 85.25 190 SER A N 1
ATOM 1533 C CA . SER A 1 190 ? -8.117 -1.301 23.984 1 85.25 190 SER A CA 1
ATOM 1534 C C . SER A 1 190 ? -9.422 -1.553 23.234 1 85.25 190 SER A C 1
ATOM 1536 O O . SER A 1 190 ? -9.477 -1.411 22.016 1 85.25 190 SER A O 1
ATOM 1538 N N . LYS A 1 191 ? -10.422 -1.84 23.906 1 80.81 191 LYS A N 1
ATOM 1539 C CA . LYS A 1 191 ? -11.727 -2.109 23.312 1 80.81 191 LYS A CA 1
ATOM 1540 C C . LYS A 1 191 ? -12.391 -0.818 22.844 1 80.81 191 LYS A C 1
ATOM 1542 O O . LYS A 1 191 ? -13.258 -0.842 21.969 1 80.81 191 LYS A O 1
ATOM 1547 N N . SER A 1 192 ? -12.039 0.287 23.422 1 86.31 192 SER A N 1
ATOM 1548 C CA . SER A 1 192 ? -12.68 1.565 23.125 1 86.31 192 SER A CA 1
ATOM 1549 C C . SER A 1 192 ? -12.055 2.223 21.891 1 86.31 192 SER A C 1
ATOM 1551 O O . SER A 1 192 ? -12.477 3.309 21.484 1 86.31 192 SER A O 1
ATOM 1553 N N . LEU A 1 193 ? -11.109 1.604 21.359 1 88.69 193 LEU A N 1
ATOM 1554 C CA . LEU A 1 193 ? -10.359 2.164 20.234 1 88.69 193 LEU A CA 1
ATOM 1555 C C . LEU A 1 193 ? -11.25 2.297 19 1 88.69 193 LEU A C 1
ATOM 1557 O O . LEU A 1 193 ? -11.086 3.23 18.219 1 88.69 193 LEU A O 1
ATOM 1561 N N . VAL A 1 194 ? -12.156 1.407 18.891 1 92.25 194 VAL A N 1
ATOM 1562 C CA . VAL A 1 194 ? -13.031 1.354 17.719 1 92.25 194 VAL A CA 1
ATOM 1563 C C . VAL A 1 194 ? -14.438 1.801 18.109 1 92.25 194 VAL A C 1
ATOM 1565 O O . VAL A 1 194 ? -14.984 1.354 19.109 1 92.25 194 VAL A O 1
ATOM 1568 N N . ALA A 1 195 ? -14.977 2.688 17.297 1 91.44 195 ALA A N 1
ATOM 1569 C CA . ALA A 1 195 ? -16.328 3.152 17.562 1 91.44 195 ALA A CA 1
ATOM 1570 C C . ALA A 1 195 ? -17.328 2.004 17.453 1 91.44 195 ALA A C 1
ATOM 1572 O O . ALA A 1 195 ? -17.234 1.154 16.578 1 91.44 195 ALA A O 1
ATOM 1573 N N . THR A 1 196 ? -18.281 1.978 18.328 1 90.75 196 THR A N 1
ATOM 1574 C CA . THR A 1 196 ? -19.281 0.914 18.375 1 90.75 196 THR A CA 1
ATOM 1575 C C . THR A 1 196 ? -20.562 1.35 17.672 1 90.75 196 THR A C 1
ATOM 1577 O O . THR A 1 196 ? -21.422 0.521 17.375 1 90.75 196 THR A O 1
ATOM 1580 N N . SER A 1 197 ? -20.656 2.633 17.422 1 90.31 197 SER A N 1
ATOM 1581 C CA . SER A 1 197 ? -21.844 3.168 16.766 1 90.31 197 SER A CA 1
ATOM 1582 C C . SER A 1 197 ? -21.516 4.355 15.875 1 90.31 197 SER A C 1
ATOM 1584 O O . SER A 1 197 ? -20.391 4.867 15.914 1 90.31 197 SER A O 1
ATOM 1586 N N . GLY A 1 198 ? -22.516 4.633 14.969 1 91.44 198 GLY A N 1
ATOM 1587 C CA . GLY A 1 198 ? -22.297 5.762 14.078 1 91.44 198 GLY A CA 1
ATOM 1588 C C . GLY A 1 198 ? -21.703 5.359 12.742 1 91.44 198 GLY A C 1
ATOM 1589 O O . GLY A 1 198 ? -21.562 4.172 12.453 1 91.44 198 GLY A O 1
ATOM 1590 N N . PRO A 1 199 ? -21.312 6.379 11.992 1 92.5 199 PRO A N 1
ATOM 1591 C CA . PRO A 1 199 ? -20.828 6.113 10.641 1 92.5 199 PRO A CA 1
ATOM 1592 C C . PRO A 1 199 ? -19.453 5.43 10.633 1 92.5 199 PRO A C 1
ATOM 1594 O O . PRO A 1 199 ? -19.109 4.754 9.656 1 92.5 199 PRO A O 1
ATOM 1597 N N . GLN A 1 200 ? -18.703 5.543 11.633 1 94.12 200 GLN A N 1
ATOM 1598 C CA . GLN A 1 200 ? -17.359 4.984 11.656 1 94.12 200 GLN A CA 1
ATOM 1599 C C . GLN A 1 200 ? -17.312 3.727 12.523 1 94.12 200 GLN A C 1
ATOM 1601 O O . GLN A 1 200 ? -16.219 3.27 12.891 1 94.12 200 GLN A O 1
ATOM 1606 N N . ALA A 1 201 ? -18.438 3.176 12.836 1 94.25 201 ALA A N 1
ATOM 1607 C CA . ALA A 1 201 ? -18.516 1.987 13.688 1 94.25 201 ALA A CA 1
ATOM 1608 C C . ALA A 1 201 ? -17.75 0.818 1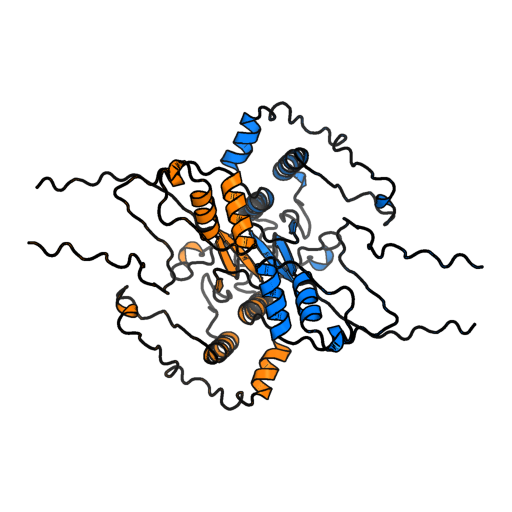3.062 1 94.25 201 ALA A C 1
ATOM 1610 O O . ALA A 1 201 ? -17.906 0.54 11.867 1 94.25 201 ALA A O 1
ATOM 1611 N N . GLY A 1 202 ? -16.906 0.246 13.891 1 94.88 202 GLY A N 1
ATOM 1612 C CA . GLY A 1 202 ? -16.234 -0.975 13.469 1 94.88 202 GLY A CA 1
ATOM 1613 C C . GLY A 1 202 ? -14.922 -0.719 12.75 1 94.88 202 GLY A C 1
ATOM 1614 O O . GLY A 1 202 ? -14.18 -1.655 12.445 1 94.88 202 GLY A O 1
ATOM 1615 N N . LEU A 1 203 ? -14.641 0.521 12.438 1 95.38 203 LEU A N 1
ATOM 1616 C CA . LEU A 1 203 ? -13.414 0.863 11.727 1 95.38 203 LEU A CA 1
ATOM 1617 C C . LEU A 1 203 ? -12.266 1.076 12.711 1 95.38 203 LEU A C 1
ATOM 1619 O O . LEU A 1 203 ? -12.383 1.855 13.656 1 95.38 203 LEU A O 1
ATOM 1623 N N . PRO A 1 204 ? -11.18 0.341 12.492 1 95.62 204 PRO A N 1
ATOM 1624 C CA . PRO A 1 204 ? -10 0.609 13.328 1 95.62 204 PRO A CA 1
ATOM 1625 C C . PRO A 1 204 ? -9.398 1.989 13.078 1 95.62 204 PRO A C 1
ATOM 1627 O O . PRO A 1 204 ? -9.75 2.646 12.094 1 95.62 204 PRO A O 1
ATOM 1630 N N . PRO A 1 205 ? -8.531 2.473 13.93 1 93.88 205 PRO A N 1
ATOM 1631 C CA . PRO A 1 205 ? -7.891 3.777 13.75 1 93.88 205 PRO A CA 1
ATOM 1632 C C . PRO A 1 205 ? -7.078 3.859 12.453 1 93.88 205 PRO A C 1
ATOM 1634 O O . PRO A 1 205 ? -6.672 2.83 11.906 1 93.88 205 PRO A O 1
ATOM 1637 N N . THR A 1 206 ? -6.934 5.051 12.016 1 96.12 206 THR A N 1
ATOM 1638 C CA . THR A 1 206 ? -6.164 5.285 10.797 1 96.12 206 THR A CA 1
ATOM 1639 C C . THR A 1 206 ? -4.672 5.352 11.102 1 96.12 206 THR A C 1
ATOM 1641 O O . THR A 1 206 ? -4.258 6.02 12.047 1 96.12 206 THR A O 1
ATOM 1644 N N . LEU A 1 207 ? -3.922 4.566 10.367 1 95.12 207 LEU A N 1
ATOM 1645 C CA . LEU A 1 207 ? -2.467 4.629 10.414 1 95.12 207 LEU A CA 1
ATOM 1646 C C . LEU A 1 207 ? -1.917 5.402 9.219 1 95.12 207 LEU A C 1
ATOM 1648 O O . LEU A 1 207 ? -2.322 5.16 8.086 1 95.12 207 LEU A O 1
ATOM 1652 N N . LEU A 1 208 ? -1.103 6.398 9.523 1 95.06 208 LEU A N 1
ATOM 1653 C CA . LEU A 1 208 ? -0.406 7.172 8.5 1 95.06 208 LEU A CA 1
ATOM 1654 C C . LEU A 1 208 ? 1.105 7.035 8.656 1 95.06 208 LEU A C 1
ATOM 1656 O O . LEU A 1 208 ? 1.617 6.961 9.773 1 95.06 208 LEU A O 1
ATOM 1660 N N . SER A 1 209 ? 1.799 6.953 7.492 1 93.38 209 SER A N 1
ATOM 1661 C CA . SER A 1 209 ? 3.254 6.855 7.527 1 93.38 209 SER A CA 1
ATOM 1662 C C . SER A 1 209 ? 3.881 7.484 6.285 1 93.38 209 SER A C 1
ATOM 1664 O O . SER A 1 209 ? 3.326 7.387 5.188 1 93.38 209 SER A O 1
ATOM 1666 N N . PRO A 1 210 ? 5.008 8.109 6.461 1 91.62 210 PRO A N 1
ATOM 1667 C CA . PRO A 1 210 ? 5.73 8.594 5.281 1 91.62 210 PRO A CA 1
ATOM 1668 C C . PRO A 1 210 ? 6.465 7.477 4.539 1 91.62 210 PRO A C 1
ATOM 1670 O O . PRO A 1 210 ? 6.953 7.684 3.428 1 91.62 210 PRO A O 1
ATOM 1673 N N . VAL A 1 211 ? 6.543 6.289 5.191 1 91.19 211 VAL A N 1
ATOM 1674 C CA . VAL A 1 211 ? 7.203 5.137 4.586 1 91.19 211 VAL A CA 1
ATOM 1675 C C . VAL A 1 211 ? 6.234 3.959 4.52 1 91.19 211 VAL A C 1
ATOM 1677 O O . VAL A 1 211 ? 5.324 3.854 5.344 1 91.19 211 VAL A O 1
ATOM 1680 N N . ALA A 1 212 ? 6.449 3.133 3.555 1 93.5 212 ALA A N 1
ATOM 1681 C CA . ALA A 1 212 ? 5.574 1.979 3.371 1 93.5 212 ALA A CA 1
ATOM 1682 C C . ALA A 1 212 ? 5.645 1.04 4.57 1 93.5 212 ALA A C 1
ATOM 1684 O O . ALA A 1 212 ? 6.676 0.957 5.242 1 93.5 212 ALA A O 1
ATOM 1685 N N . PHE A 1 213 ? 4.57 0.344 4.855 1 92.25 213 PHE A N 1
ATOM 1686 C CA . PHE A 1 213 ? 4.496 -0.688 5.883 1 92.25 213 PHE A CA 1
ATOM 1687 C C . PHE A 1 213 ? 3.457 -1.742 5.516 1 92.25 213 PHE A C 1
ATOM 1689 O O . PHE A 1 213 ? 2.684 -1.559 4.574 1 92.25 213 PHE A O 1
ATOM 1696 N N . ARG A 1 214 ? 3.459 -2.777 6.211 1 92.38 214 ARG A N 1
ATOM 1697 C CA . ARG A 1 214 ? 2.617 -3.92 5.871 1 92.38 214 ARG A CA 1
ATOM 1698 C C . ARG A 1 214 ? 1.142 -3.533 5.875 1 92.38 214 ARG A C 1
ATOM 1700 O O . ARG A 1 214 ? 0.651 -2.945 6.844 1 92.38 214 ARG A O 1
ATOM 1707 N N . GLY A 1 215 ? 0.515 -3.84 4.781 1 95.12 215 GLY A N 1
ATOM 1708 C CA . GLY A 1 215 ? -0.917 -3.602 4.688 1 95.12 215 GLY A CA 1
ATOM 1709 C C . GLY A 1 215 ? -1.261 -2.182 4.281 1 95.12 215 GLY A C 1
ATOM 1710 O O . GLY A 1 215 ? -2.434 -1.854 4.086 1 95.12 215 GLY A O 1
ATOM 1711 N N . ALA A 1 216 ? -0.329 -1.348 4.141 1 96.12 216 ALA A N 1
ATOM 1712 C CA . ALA A 1 216 ? -0.597 0.055 3.828 1 96.12 216 ALA A CA 1
ATOM 1713 C C . ALA A 1 216 ? -0.785 0.258 2.328 1 96.12 216 ALA A C 1
ATOM 1715 O O . ALA A 1 216 ? -0.246 -0.501 1.52 1 96.12 216 ALA A O 1
ATOM 1716 N N . THR A 1 217 ? -1.544 1.257 2.018 1 97.5 217 THR A N 1
ATOM 1717 C CA . THR A 1 217 ? -1.812 1.64 0.635 1 97.5 217 THR A CA 1
ATOM 1718 C C . THR A 1 217 ? -1.141 2.969 0.301 1 97.5 217 THR A C 1
ATOM 1720 O O . THR A 1 217 ? -1.182 3.908 1.098 1 97.5 217 THR A O 1
ATOM 1723 N N . MET A 1 218 ? -0.596 2.979 -0.827 1 96.75 218 MET A N 1
ATOM 1724 C CA . MET A 1 218 ? 0.072 4.207 -1.253 1 96.75 218 MET A CA 1
ATOM 1725 C C . MET A 1 218 ? -0.946 5.285 -1.609 1 96.75 218 MET A C 1
ATOM 1727 O O . MET A 1 218 ? -1.857 5.043 -2.402 1 96.75 218 MET A O 1
ATOM 1731 N N . GLN A 1 219 ? -0.808 6.473 -1.012 1 94.94 219 GLN A N 1
ATOM 1732 C CA . GLN A 1 219 ? -1.639 7.645 -1.272 1 94.94 219 GLN A CA 1
ATOM 1733 C C . GLN A 1 219 ? -0.795 8.82 -1.751 1 94.94 219 GLN A C 1
ATOM 1735 O O . GLN A 1 219 ? 0.418 8.852 -1.533 1 94.94 219 GLN A O 1
ATOM 1740 N N . MET A 1 220 ? -1.445 9.703 -2.467 1 93 220 MET A N 1
ATOM 1741 C CA . MET A 1 220 ? -0.771 10.914 -2.918 1 93 220 MET A CA 1
ATOM 1742 C C . MET A 1 220 ? -1.542 12.164 -2.49 1 93 220 MET A C 1
ATOM 1744 O O . MET A 1 220 ? -2.754 12.242 -2.695 1 93 220 MET A O 1
ATOM 1748 N N . LEU A 1 221 ? -0.789 13.094 -1.898 1 93.56 221 LEU A N 1
ATOM 1749 C CA . LEU A 1 221 ? -1.391 14.391 -1.584 1 93.56 221 LEU A CA 1
ATOM 1750 C C . LEU A 1 221 ? -1.699 15.172 -2.857 1 93.56 221 LEU A C 1
ATOM 1752 O O . LEU A 1 221 ? -0.957 15.086 -3.838 1 93.56 221 LEU A O 1
ATOM 1756 N N . LYS A 1 222 ? -2.795 15.875 -2.809 1 89.25 222 LYS A N 1
ATOM 1757 C CA . LYS A 1 222 ? -3.121 16.781 -3.908 1 89.25 222 LYS A CA 1
ATOM 1758 C C . LYS A 1 222 ? -2.457 18.141 -3.717 1 89.25 222 LYS A C 1
ATOM 1760 O O . LYS A 1 222 ? -2.439 18.672 -2.607 1 89.25 222 LYS A O 1
ATOM 1765 N N . ALA A 1 223 ? -1.846 18.609 -4.793 1 89.75 223 ALA A N 1
ATOM 1766 C CA . ALA A 1 223 ? -1.163 19.906 -4.738 1 89.75 223 ALA A CA 1
ATOM 1767 C C . ALA A 1 223 ? -1.648 20.828 -5.848 1 89.75 223 ALA A C 1
ATOM 1769 O O . ALA A 1 223 ? -1.886 20.391 -6.977 1 89.75 223 ALA A O 1
ATOM 1770 N N . ARG A 1 224 ? -1.859 22.109 -5.434 1 88.25 224 ARG A N 1
ATOM 1771 C CA . ARG A 1 224 ? -2.26 23.125 -6.402 1 88.25 224 ARG A CA 1
ATOM 1772 C C . ARG A 1 224 ? -1.55 24.453 -6.129 1 88.25 224 ARG A C 1
ATOM 1774 O O . ARG A 1 224 ? -1.205 24.75 -4.988 1 88.25 224 ARG A O 1
ATOM 1781 N N . SER A 1 225 ? -1.322 25.172 -7.219 1 86.94 225 SER A N 1
ATOM 1782 C CA . SER A 1 225 ? -0.748 26.5 -7.129 1 86.94 225 SER A CA 1
ATOM 1783 C C . SER A 1 225 ? -1.688 27.547 -7.719 1 86.94 225 SER A C 1
ATOM 1785 O O . SER A 1 225 ? -2.248 27.359 -8.797 1 86.94 225 SER A O 1
ATOM 1787 N N . VAL A 1 226 ? -1.963 28.641 -6.988 1 87.12 226 VAL A N 1
ATOM 1788 C CA . VAL A 1 226 ? -2.848 29.703 -7.457 1 87.12 226 VAL A CA 1
ATOM 1789 C C . VAL A 1 226 ? -2.189 31.062 -7.234 1 87.12 226 VAL A C 1
ATOM 1791 O O . VAL A 1 226 ? -1.391 31.219 -6.309 1 87.12 226 VAL A O 1
ATOM 1794 N N . ASN A 1 227 ? -2.469 31.953 -8.133 1 86.44 227 ASN A N 1
ATOM 1795 C CA . ASN A 1 227 ? -2.031 33.344 -7.977 1 86.44 227 ASN A CA 1
ATOM 1796 C C . ASN A 1 227 ? -3.117 34.188 -7.344 1 86.44 227 ASN A C 1
ATOM 1798 O O . ASN A 1 227 ? -4.277 34.125 -7.75 1 86.44 227 ASN A O 1
ATOM 1802 N N . VAL A 1 228 ? -2.756 34.875 -6.219 1 85.12 228 VAL A N 1
ATOM 1803 C CA . VAL A 1 228 ? -3.717 35.719 -5.523 1 85.12 228 VAL A CA 1
ATOM 1804 C C . VAL A 1 228 ? -3.252 37.188 -5.57 1 85.12 228 VAL A C 1
ATOM 1806 O O . VAL A 1 228 ? -2.062 37.469 -5.41 1 85.12 228 VAL A O 1
ATOM 1809 N N . LYS A 1 229 ? -4.082 38.094 -5.957 1 80.75 229 LYS A N 1
ATOM 1810 C CA . LYS A 1 229 ? -3.779 39.531 -5.957 1 80.75 229 LYS A CA 1
ATOM 1811 C C . LYS A 1 229 ? -3.852 40.125 -4.547 1 80.75 229 LYS A C 1
ATOM 1813 O O . LYS A 1 229 ? -4.824 39.875 -3.822 1 80.75 229 LYS A O 1
ATOM 1818 N N . THR A 1 230 ? -2.756 40.312 -3.916 1 70.12 230 THR A N 1
ATOM 1819 C CA . THR A 1 230 ? -2.797 40.938 -2.604 1 70.12 230 THR A CA 1
ATOM 1820 C C . THR A 1 230 ? -2.947 42.469 -2.74 1 70.12 230 THR A C 1
ATOM 1822 O O . THR A 1 230 ? -2.35 43.062 -3.629 1 70.12 230 THR A O 1
ATOM 1825 N N . GLN A 1 231 ? -4.027 43.062 -2.252 1 62.03 231 GLN A N 1
ATOM 1826 C CA . GLN A 1 231 ? -4.176 44.531 -2.193 1 62.03 231 GLN A CA 1
ATOM 1827 C C . GLN A 1 231 ? -3.008 45.156 -1.449 1 62.03 231 GLN A C 1
ATOM 1829 O O . GLN A 1 231 ? -2.664 44.75 -0.343 1 62.03 231 GLN A O 1
ATOM 1834 N N . ALA A 1 232 ? -1.982 45.594 -2.104 1 54.28 232 ALA A N 1
ATOM 1835 C CA . ALA A 1 232 ? -0.943 46.406 -1.497 1 54.28 232 ALA A CA 1
ATOM 1836 C C . ALA A 1 232 ? -1.543 47.406 -0.516 1 54.28 232 ALA A C 1
ATOM 1838 O O . ALA A 1 232 ? -2.537 48.094 -0.824 1 54.28 232 ALA A O 1
ATOM 1839 N N . LEU A 1 233 ? -1.431 47.156 0.684 1 47.34 233 LEU A N 1
ATOM 1840 C CA . LEU A 1 233 ? -1.688 48.312 1.527 1 47.34 233 LEU A CA 1
ATOM 1841 C C . LEU A 1 233 ? -1.016 49.562 0.957 1 47.34 233 LEU A C 1
ATOM 1843 O O . LEU A 1 233 ? 0.197 49.562 0.734 1 47.34 233 LEU A O 1
ATOM 1847 N N . SER A 1 234 ? -1.683 50.25 -0.013 1 43.5 234 SER A N 1
ATOM 1848 C CA . SER A 1 234 ? -1.251 51.625 -0.24 1 43.5 234 SER A CA 1
ATOM 1849 C C . SER A 1 234 ? -0.955 52.344 1.076 1 43.5 234 SER A C 1
ATOM 1851 O O . SER A 1 234 ? -1.837 52.469 1.927 1 43.5 234 SER A O 1
ATOM 1853 N N . GLY A 1 235 ? 0.234 52.156 1.614 1 34 235 GLY A N 1
ATOM 1854 C CA . GLY A 1 235 ? 0.612 53.281 2.449 1 34 235 GLY A CA 1
ATOM 1855 C C . GLY A 1 235 ? 0.577 54.594 1.713 1 34 235 GLY A C 1
ATOM 1856 O O . GLY A 1 235 ? 0.626 54.625 0.481 1 34 235 GLY A O 1
ATOM 1857 N N . MET B 1 1 ? 36.562 -41.688 -19.688 1 28.06 1 MET B N 1
ATOM 1858 C CA . MET B 1 1 ? 36.438 -40.719 -18.625 1 28.06 1 MET B CA 1
ATOM 1859 C C . MET B 1 1 ? 35.062 -40.062 -18.625 1 28.06 1 MET B C 1
ATOM 1861 O O . MET B 1 1 ? 34.625 -39.562 -19.656 1 28.06 1 MET B O 1
ATOM 1865 N N . PRO B 1 2 ? 34.062 -40.438 -17.859 1 34.22 2 PRO B N 1
ATOM 1866 C CA . PRO B 1 2 ? 32.688 -39.938 -18.031 1 34.22 2 PRO B CA 1
ATOM 1867 C C . PRO B 1 2 ? 32.594 -38.438 -17.953 1 34.22 2 PRO B C 1
ATOM 1869 O O . PRO B 1 2 ? 33.469 -37.781 -17.328 1 34.22 2 PRO B O 1
ATOM 1872 N N . ASP B 1 3 ? 32.219 -37.656 -19.047 1 35.69 3 ASP B N 1
ATOM 1873 C CA . ASP B 1 3 ? 32 -36.219 -19.156 1 35.69 3 ASP B CA 1
ATOM 1874 C C . ASP B 1 3 ? 31.344 -35.656 -17.891 1 35.69 3 ASP B C 1
ATOM 1876 O O . ASP B 1 3 ? 30.266 -36.125 -17.5 1 35.69 3 ASP B O 1
ATOM 1880 N N . ILE B 1 4 ? 32.062 -35.375 -16.812 1 38.5 4 ILE B N 1
ATOM 1881 C CA . ILE B 1 4 ? 31.578 -34.656 -15.648 1 38.5 4 ILE B CA 1
ATOM 1882 C C . ILE B 1 4 ? 30.688 -33.5 -16.094 1 38.5 4 ILE B C 1
ATOM 1884 O O . ILE B 1 4 ? 31.078 -32.688 -16.953 1 38.5 4 ILE B O 1
ATOM 1888 N N . PRO B 1 5 ? 29.375 -33.625 -16.094 1 40.03 5 PRO B N 1
ATOM 1889 C CA . PRO B 1 5 ? 28.594 -32.5 -16.609 1 40.03 5 PRO B CA 1
ATOM 1890 C C . PRO B 1 5 ? 29.203 -31.156 -16.266 1 40.03 5 PRO B C 1
ATOM 1892 O O . PRO B 1 5 ? 29.859 -31 -15.227 1 40.03 5 PRO B O 1
ATOM 1895 N N . SER B 1 6 ? 29.812 -30.406 -17.141 1 41.62 6 SER B N 1
ATOM 1896 C CA . SER B 1 6 ? 30.359 -29.047 -17.125 1 41.62 6 SER B CA 1
ATOM 1897 C C . SER B 1 6 ? 29.609 -28.172 -16.125 1 41.62 6 SER B C 1
ATOM 1899 O O . SER B 1 6 ? 28.484 -28.5 -15.734 1 41.62 6 SER B O 1
ATOM 1901 N N . SER B 1 7 ? 30.234 -27.109 -15.531 1 42.31 7 SER B N 1
ATOM 1902 C CA . SER B 1 7 ? 29.891 -26.078 -14.555 1 42.31 7 SER B CA 1
ATOM 1903 C C . SER B 1 7 ? 28.531 -25.453 -14.867 1 42.31 7 SER B C 1
ATOM 1905 O O . SER B 1 7 ? 28.422 -24.625 -15.773 1 42.31 7 SER B O 1
ATOM 1907 N N . LYS B 1 8 ? 27.422 -26.047 -15.188 1 45.22 8 LYS B N 1
ATOM 1908 C CA . LYS B 1 8 ? 26.078 -25.672 -15.625 1 45.22 8 LYS B CA 1
ATOM 1909 C C . LYS B 1 8 ? 25.641 -24.344 -14.992 1 45.22 8 LYS B C 1
ATOM 1911 O O . LYS B 1 8 ? 25.812 -24.141 -13.789 1 45.22 8 LYS B O 1
ATOM 1916 N N . SER B 1 9 ? 25.781 -23.203 -15.586 1 47.91 9 SER B N 1
ATOM 1917 C CA . SER B 1 9 ? 25.297 -21.859 -15.312 1 47.91 9 SER B CA 1
ATOM 1918 C C . SER B 1 9 ? 24.031 -21.891 -14.469 1 47.91 9 SER B C 1
ATOM 1920 O O . SER B 1 9 ? 23.062 -22.562 -14.828 1 47.91 9 SER B O 1
ATOM 1922 N N . THR B 1 10 ? 24.078 -22.016 -13.125 1 54.91 10 THR B N 1
ATOM 1923 C CA . THR B 1 10 ? 23.125 -21.969 -12.023 1 54.91 10 THR B CA 1
ATOM 1924 C C . THR B 1 10 ? 22 -20.984 -12.312 1 54.91 10 THR B C 1
ATOM 1926 O O . THR B 1 10 ? 21.266 -20.594 -11.406 1 54.91 10 THR B O 1
ATOM 1929 N N . GLU B 1 11 ? 22.062 -20.359 -13.453 1 63.16 11 GLU B N 1
ATOM 1930 C CA . GLU B 1 11 ? 20.969 -19.406 -13.625 1 63.16 11 GLU B CA 1
ATOM 1931 C C . GLU B 1 11 ? 19.625 -20.109 -13.742 1 63.16 11 GLU B C 1
ATOM 1933 O O . GLU B 1 11 ? 19.5 -21.094 -14.477 1 63.16 11 GLU B O 1
ATOM 1938 N N . LEU B 1 12 ? 18.781 -20 -12.805 1 64.31 12 LEU B N 1
ATOM 1939 C CA . LEU B 1 12 ? 17.422 -20.516 -12.82 1 64.31 12 LEU B CA 1
ATOM 1940 C C . LEU B 1 12 ? 16.641 -19.953 -14.008 1 64.31 12 LEU B C 1
ATOM 1942 O O . LEU B 1 12 ? 16.812 -18.781 -14.367 1 64.31 12 LEU B O 1
ATOM 1946 N N . PRO B 1 13 ? 16.109 -20.812 -14.797 1 66.5 13 PRO B N 1
ATOM 1947 C CA . PRO B 1 13 ? 15.281 -20.328 -15.906 1 66.5 13 PRO B CA 1
ATOM 1948 C C . PRO B 1 13 ? 14.258 -19.281 -15.461 1 66.5 13 PRO B C 1
ATOM 1950 O O . PRO B 1 13 ? 13.766 -19.344 -14.328 1 66.5 13 PRO B O 1
ATOM 1953 N N . VAL B 1 14 ? 14.047 -18.281 -16.359 1 70.25 14 VAL B N 1
ATOM 1954 C CA . VAL B 1 14 ? 13.062 -17.25 -16.078 1 70.25 14 VAL B CA 1
ATOM 1955 C C . VAL B 1 14 ? 11.664 -17.766 -16.391 1 70.25 14 VAL B C 1
ATOM 1957 O O . VAL B 1 14 ? 11.445 -18.359 -17.453 1 70.25 14 VAL B O 1
ATOM 1960 N N . ASP B 1 15 ? 10.75 -17.781 -15.492 1 72.62 15 ASP B N 1
ATOM 1961 C CA . ASP B 1 15 ? 9.32 -18.078 -15.633 1 72.62 15 ASP B CA 1
ATOM 1962 C C . ASP B 1 15 ? 8.484 -16.828 -15.391 1 72.62 15 ASP B C 1
ATOM 1964 O O . ASP B 1 15 ? 8.438 -16.312 -14.273 1 72.62 15 ASP B O 1
ATOM 1968 N N . TRP B 1 16 ? 7.816 -16.297 -16.406 1 73 16 TRP B N 1
ATOM 1969 C CA . TRP B 1 16 ? 7.07 -15.047 -16.312 1 73 16 TRP B CA 1
ATOM 1970 C C . TRP B 1 16 ? 5.629 -15.297 -15.891 1 73 16 TRP B C 1
ATOM 1972 O O . TRP B 1 16 ? 4.855 -14.359 -15.703 1 73 16 TRP B O 1
ATOM 1982 N N . SER B 1 17 ? 5.344 -16.562 -15.75 1 75.44 17 SER B N 1
ATOM 1983 C CA . SER B 1 17 ? 3.988 -16.875 -15.305 1 75.44 17 SER B CA 1
ATOM 1984 C C . SER B 1 17 ? 3.812 -16.562 -13.828 1 75.44 17 SER B C 1
ATOM 1986 O O . SER B 1 17 ? 4.773 -16.609 -13.055 1 75.44 17 SER B O 1
ATOM 1988 N N . ILE B 1 18 ? 2.65 -16.188 -13.578 1 82.75 18 ILE B N 1
ATOM 1989 C CA . ILE B 1 18 ? 2.338 -15.914 -12.18 1 82.75 18 ILE B CA 1
ATOM 1990 C C . ILE B 1 18 ? 1.978 -17.219 -11.477 1 82.75 18 ILE B C 1
ATOM 1992 O O . ILE B 1 18 ? 1.195 -18.016 -11.992 1 82.75 18 ILE B O 1
ATOM 1996 N N . LYS B 1 19 ? 2.674 -17.453 -10.406 1 82.81 19 LYS B N 1
ATOM 1997 C CA . LYS B 1 19 ? 2.436 -18.672 -9.641 1 82.81 19 LYS B CA 1
ATOM 1998 C C . LYS B 1 19 ? 1.794 -18.359 -8.289 1 82.81 19 LYS B C 1
ATOM 2000 O O . LYS B 1 19 ? 1.916 -17.234 -7.785 1 82.81 19 LYS B O 1
ATOM 2005 N N . THR B 1 20 ? 1.097 -19.312 -7.797 1 86.19 20 THR B N 1
ATOM 2006 C CA . THR B 1 20 ? 0.486 -19.172 -6.48 1 86.19 20 THR B CA 1
ATOM 2007 C C . THR B 1 20 ? 1.339 -19.859 -5.41 1 86.19 20 THR B C 1
ATOM 2009 O O . THR B 1 20 ? 1.142 -19.625 -4.215 1 86.19 20 THR B O 1
ATOM 2012 N N . ARG B 1 21 ? 2.244 -20.719 -5.926 1 87.88 21 ARG B N 1
ATOM 2013 C CA . ARG B 1 21 ? 3.109 -21.453 -5.004 1 87.88 21 ARG B CA 1
ATOM 2014 C C . ARG B 1 21 ? 4.469 -21.734 -5.637 1 87.88 21 ARG B C 1
ATOM 2016 O O . ARG B 1 21 ? 4.559 -21.969 -6.844 1 87.88 21 ARG B O 1
ATOM 2023 N N . LEU B 1 22 ? 5.477 -21.625 -4.902 1 86.69 22 LEU B N 1
ATOM 2024 C CA . LEU B 1 22 ? 6.832 -21.984 -5.297 1 86.69 22 LEU B CA 1
ATOM 2025 C C . LEU B 1 22 ? 7.469 -22.906 -4.27 1 86.69 22 LEU B C 1
ATOM 2027 O O . LEU B 1 22 ? 7.395 -22.656 -3.066 1 86.69 22 LEU B O 1
ATOM 2031 N N . LEU B 1 23 ? 7.898 -24.016 -4.785 1 88.56 23 LEU B N 1
ATOM 2032 C CA . LEU B 1 23 ? 8.5 -25.031 -3.914 1 88.56 23 LEU B CA 1
ATOM 2033 C C . LEU B 1 23 ? 9.984 -25.203 -4.227 1 88.56 23 LEU B C 1
ATOM 2035 O O . LEU B 1 23 ? 10.359 -25.375 -5.391 1 88.56 23 LEU B O 1
ATOM 2039 N N . PHE B 1 24 ? 10.805 -25.109 -3.262 1 86.62 24 PHE B N 1
ATOM 2040 C CA . PHE B 1 24 ? 12.227 -25.422 -3.359 1 86.62 24 PHE B CA 1
ATOM 2041 C C . PHE B 1 24 ? 12.562 -26.672 -2.553 1 86.62 24 PHE B C 1
ATOM 2043 O O . PHE B 1 24 ? 12.055 -26.859 -1.441 1 86.62 24 PHE B O 1
ATOM 2050 N N . THR B 1 25 ? 13.32 -27.484 -3.15 1 87.44 25 THR B N 1
ATOM 2051 C CA . THR B 1 25 ? 13.773 -28.688 -2.451 1 87.44 25 THR B CA 1
ATOM 2052 C C . THR B 1 25 ? 15.297 -28.734 -2.385 1 87.44 25 THR B C 1
ATOM 2054 O O . THR B 1 25 ? 15.977 -28.219 -3.277 1 87.44 25 THR B O 1
ATOM 2057 N N . SER B 1 26 ? 15.758 -29.234 -1.312 1 85.62 26 SER B N 1
ATOM 2058 C CA . SER B 1 26 ? 17.203 -29.391 -1.095 1 85.62 26 SER B CA 1
ATOM 2059 C C . SER B 1 26 ? 17.516 -30.641 -0.296 1 85.62 26 SER B C 1
ATOM 2061 O O . SER B 1 26 ? 16.719 -31.078 0.542 1 85.62 26 SER B O 1
ATOM 2063 N N . SER B 1 27 ? 18.656 -31.188 -0.683 1 86.69 27 SER B N 1
ATOM 2064 C CA . SER B 1 27 ? 19.125 -32.344 0.107 1 86.69 27 SER B CA 1
ATOM 2065 C C . SER B 1 27 ? 19.531 -31.906 1.508 1 86.69 27 SER B C 1
ATOM 2067 O O . SER B 1 27 ? 19.547 -32.719 2.436 1 86.69 27 SER B O 1
ATOM 2069 N N . GLN B 1 28 ? 19.938 -30.703 1.632 1 85.56 28 GLN B N 1
ATOM 2070 C CA . GLN B 1 28 ? 20.281 -30.125 2.928 1 85.56 28 GLN B CA 1
ATOM 2071 C C . GLN B 1 28 ? 19.078 -29.391 3.537 1 85.56 28 GLN B C 1
ATOM 2073 O O . GLN B 1 28 ? 18.328 -28.734 2.826 1 85.56 28 GLN B O 1
ATOM 2078 N N . PRO B 1 29 ? 18.922 -29.547 4.84 1 86.19 29 PRO B N 1
ATOM 2079 C CA . PRO B 1 29 ? 17.797 -28.844 5.473 1 86.19 29 PRO B CA 1
ATOM 2080 C C . PRO B 1 29 ? 17.906 -27.328 5.352 1 86.19 29 PRO B C 1
ATOM 2082 O O . PRO B 1 29 ? 19.016 -26.781 5.324 1 86.19 29 PRO B O 1
ATOM 2085 N N . PHE B 1 30 ? 16.781 -26.656 5.27 1 89.19 30 PHE B N 1
ATOM 2086 C CA . PHE B 1 30 ? 16.703 -25.203 5.234 1 89.19 30 PHE B CA 1
ATOM 2087 C C . PHE B 1 30 ? 16.719 -24.625 6.645 1 89.19 30 PHE B C 1
ATOM 2089 O O . PHE B 1 30 ? 15.898 -23.766 6.973 1 89.19 30 PHE B O 1
ATOM 2096 N N . THR B 1 31 ? 17.609 -24.984 7.438 1 87.06 31 THR B N 1
ATOM 2097 C CA . THR B 1 31 ? 17.625 -24.625 8.844 1 87.06 31 THR B CA 1
ATOM 2098 C C . THR B 1 31 ? 17.797 -23.109 9.008 1 87.06 31 THR B C 1
ATOM 2100 O O . THR B 1 31 ? 17.422 -22.547 10.031 1 87.06 31 THR B O 1
ATOM 2103 N N . TRP B 1 32 ? 18.391 -22.484 8.016 1 89.12 32 TRP B N 1
ATOM 2104 C CA . TRP B 1 32 ? 18.609 -21.031 8.078 1 89.12 32 TRP B CA 1
ATOM 2105 C C . TRP B 1 32 ? 17.297 -20.281 8.078 1 89.12 32 TRP B C 1
ATOM 2107 O O . TRP B 1 32 ? 17.234 -19.109 8.484 1 89.12 32 TRP B O 1
ATOM 2117 N N . ALA B 1 33 ? 16.188 -20.938 7.66 1 86.12 33 ALA B N 1
ATOM 2118 C CA . ALA B 1 33 ? 14.898 -20.266 7.539 1 86.12 33 ALA B CA 1
ATOM 2119 C C . ALA B 1 33 ? 14.055 -20.484 8.797 1 86.12 33 ALA B C 1
ATOM 2121 O O . ALA B 1 33 ? 13 -19.859 8.961 1 86.12 33 ALA B O 1
ATOM 2122 N N . ASP B 1 34 ? 14.367 -21.375 9.766 1 78.38 34 ASP B N 1
ATOM 2123 C CA . ASP B 1 34 ? 13.523 -21.844 10.859 1 78.38 34 ASP B CA 1
ATOM 2124 C C . ASP B 1 34 ? 13.492 -20.828 12 1 78.38 34 ASP B C 1
ATOM 2126 O O . ASP B 1 34 ? 12.523 -20.766 12.766 1 78.38 34 ASP B O 1
ATOM 2130 N N . HIS B 1 35 ? 14.477 -19.938 12.172 1 79.5 35 HIS B N 1
ATOM 2131 C CA . HIS B 1 35 ? 14.531 -19.078 13.344 1 79.5 35 HIS B CA 1
ATOM 2132 C C . HIS B 1 35 ? 14.602 -17.609 12.945 1 79.5 35 HIS B C 1
ATOM 2134 O O . HIS B 1 35 ? 15.523 -16.891 13.344 1 79.5 35 HIS B O 1
ATOM 2140 N N . LEU B 1 36 ? 13.492 -17.297 12.266 1 85.38 36 LEU B N 1
ATOM 2141 C CA . LEU B 1 36 ? 13.438 -15.906 11.836 1 85.38 36 LEU B CA 1
ATOM 2142 C C . LEU B 1 36 ? 13.125 -14.984 13.016 1 85.38 36 LEU B C 1
ATOM 2144 O O . LEU B 1 36 ? 12.148 -15.211 13.734 1 85.38 36 LEU B O 1
ATOM 2148 N N . LYS B 1 37 ? 13.961 -14.109 13.227 1 84.88 37 LYS B N 1
ATOM 2149 C CA . LYS B 1 37 ? 13.734 -13.109 14.266 1 84.88 37 LYS B CA 1
ATOM 2150 C C . LYS B 1 37 ? 12.883 -11.961 13.75 1 84.88 37 LYS B C 1
ATOM 2152 O O . LYS B 1 37 ? 12.953 -11.602 12.57 1 84.88 37 LYS B O 1
ATOM 2157 N N . ALA B 1 38 ? 12.148 -11.305 14.664 1 82.5 38 ALA B N 1
ATOM 2158 C CA . ALA B 1 38 ? 11.297 -10.172 14.32 1 82.5 38 ALA B CA 1
ATOM 2159 C C . ALA B 1 38 ? 12.109 -9.039 13.695 1 82.5 38 ALA B C 1
ATOM 2161 O O . ALA B 1 38 ? 11.656 -8.398 12.742 1 82.5 38 ALA B O 1
ATOM 2162 N N . GLN B 1 39 ? 13.25 -8.875 14.234 1 84.19 39 GLN B N 1
ATOM 2163 C CA . GLN B 1 39 ? 14.117 -7.812 13.75 1 84.19 39 GLN B CA 1
ATOM 2164 C C . GLN B 1 39 ? 14.57 -8.078 12.312 1 84.19 39 GLN B C 1
ATOM 2166 O O . GLN B 1 39 ? 14.75 -7.145 11.531 1 84.19 39 GLN B O 1
ATOM 2171 N N . GLU B 1 40 ? 14.781 -9.273 12.023 1 89.56 40 GLU B N 1
ATOM 2172 C CA . GLU B 1 40 ? 15.203 -9.625 10.672 1 89.56 40 GLU B CA 1
ATOM 2173 C C . GLU B 1 40 ? 14.07 -9.445 9.672 1 89.56 40 GLU B C 1
ATOM 2175 O O . GLU B 1 40 ? 14.289 -9.008 8.547 1 89.56 40 GLU B O 1
ATOM 2180 N N . GLU B 1 41 ? 12.852 -9.742 10.047 1 88.62 41 GLU B N 1
ATOM 2181 C CA . GLU B 1 41 ? 11.68 -9.484 9.219 1 88.62 41 GLU B CA 1
ATOM 2182 C C . GLU B 1 41 ? 11.531 -7.988 8.938 1 88.62 41 GLU B C 1
ATOM 2184 O O . GLU B 1 41 ? 11.297 -7.594 7.793 1 88.62 41 GLU B O 1
ATOM 2189 N N . ALA B 1 42 ? 11.664 -7.262 9.984 1 86.88 42 ALA B N 1
ATOM 2190 C CA . ALA B 1 42 ? 11.555 -5.809 9.859 1 86.88 42 ALA B CA 1
ATOM 2191 C C . ALA B 1 42 ? 12.633 -5.25 8.938 1 86.88 42 ALA B C 1
ATOM 2193 O O . ALA B 1 42 ? 12.359 -4.375 8.109 1 86.88 42 ALA B O 1
ATOM 2194 N N . GLN B 1 43 ? 13.789 -5.816 9.156 1 89.94 43 GLN B N 1
ATOM 2195 C CA . GLN B 1 43 ? 14.891 -5.367 8.305 1 89.94 43 GLN B CA 1
ATOM 2196 C C . GLN B 1 43 ? 14.641 -5.723 6.844 1 89.94 43 GLN B C 1
ATOM 2198 O O . GLN B 1 43 ? 14.984 -4.953 5.945 1 89.94 43 GLN B O 1
ATOM 2203 N N . GLY B 1 44 ? 14.109 -6.891 6.625 1 93.38 44 GLY B N 1
ATOM 2204 C CA . GLY B 1 44 ? 13.727 -7.25 5.27 1 93.38 44 GLY B CA 1
ATOM 2205 C C . GLY B 1 44 ? 12.734 -6.281 4.652 1 93.38 44 GLY B C 1
ATOM 2206 O O . GLY B 1 44 ? 12.867 -5.91 3.484 1 93.38 44 GLY B O 1
ATOM 2207 N N . LEU B 1 45 ? 11.805 -5.875 5.434 1 91.5 45 LEU B N 1
ATOM 2208 C CA . LEU B 1 45 ? 10.805 -4.914 4.988 1 91.5 45 LEU B CA 1
ATOM 2209 C C . LEU B 1 45 ? 11.445 -3.57 4.656 1 91.5 45 LEU B C 1
ATOM 2211 O O . LEU B 1 45 ? 11.148 -2.977 3.617 1 91.5 45 LEU B O 1
ATOM 2215 N N . VAL B 1 46 ? 12.281 -3.15 5.512 1 90.06 46 VAL B N 1
ATOM 2216 C CA . VAL B 1 46 ? 12.984 -1.885 5.312 1 90.06 46 VAL B CA 1
ATOM 2217 C C . VAL B 1 46 ? 13.805 -1.948 4.027 1 90.06 46 VAL B C 1
ATOM 2219 O O . VAL B 1 46 ? 13.789 -1.014 3.225 1 90.06 46 VAL B O 1
ATOM 2222 N N . GLN B 1 47 ? 14.469 -3.051 3.889 1 92.88 47 GLN B N 1
ATOM 2223 C CA . GLN B 1 47 ? 15.289 -3.229 2.695 1 92.88 47 GLN B CA 1
ATOM 2224 C C . GLN B 1 47 ? 14.438 -3.191 1.431 1 92.88 47 GLN B C 1
ATOM 2226 O O . GLN B 1 47 ? 14.844 -2.611 0.421 1 92.88 47 GLN B O 1
ATOM 2231 N N . HIS B 1 48 ? 13.312 -3.736 1.527 1 93.88 48 HIS B N 1
ATOM 2232 C CA . HIS B 1 48 ? 12.414 -3.701 0.382 1 93.88 48 HIS B CA 1
ATOM 2233 C C . HIS B 1 48 ? 11.969 -2.277 0.074 1 93.88 48 HIS B C 1
ATOM 2235 O O . HIS B 1 48 ? 12.016 -1.841 -1.078 1 93.88 48 HIS B O 1
ATOM 2241 N N . CYS B 1 49 ? 11.547 -1.601 1.113 1 89.62 49 CYS B N 1
ATOM 2242 C CA . CYS B 1 49 ? 11.008 -0.254 0.958 1 89.62 49 CYS B CA 1
ATOM 2243 C C . CYS B 1 49 ? 12.078 0.708 0.459 1 89.62 49 CYS B C 1
ATOM 2245 O O . CYS B 1 49 ? 11.766 1.718 -0.174 1 89.62 49 CYS B O 1
ATOM 2247 N N . ARG B 1 50 ? 13.273 0.311 0.723 1 88.44 50 ARG B N 1
ATOM 2248 C CA . ARG B 1 50 ? 14.383 1.148 0.272 1 88.44 50 ARG B CA 1
ATOM 2249 C C . ARG B 1 50 ? 14.953 0.642 -1.049 1 88.44 50 ARG B C 1
ATOM 2251 O O . ARG B 1 50 ? 15.945 1.176 -1.551 1 88.44 50 ARG B O 1
ATOM 2258 N N . ALA B 1 51 ? 14.367 -0.363 -1.541 1 88.94 51 ALA B N 1
ATOM 2259 C CA . ALA B 1 51 ? 14.836 -0.972 -2.785 1 88.94 51 ALA B CA 1
ATOM 2260 C C . ALA B 1 51 ? 16.312 -1.326 -2.705 1 88.94 51 ALA B C 1
ATOM 2262 O O . ALA B 1 51 ? 17.062 -1.092 -3.652 1 88.94 51 ALA B O 1
ATOM 2263 N N . THR B 1 52 ? 16.672 -1.807 -1.588 1 89.5 52 THR B N 1
ATOM 2264 C CA . THR B 1 52 ? 18.062 -2.189 -1.416 1 89.5 52 THR B CA 1
ATOM 2265 C C . THR B 1 52 ? 18.438 -3.328 -2.363 1 89.5 52 THR B C 1
ATOM 2267 O O . THR B 1 52 ? 17.703 -4.309 -2.479 1 89.5 52 THR B O 1
ATOM 2270 N N . GLU B 1 53 ? 19.531 -3.18 -2.969 1 89.06 53 GLU B N 1
ATOM 2271 C CA . GLU B 1 53 ? 20 -4.223 -3.881 1 89.06 53 GLU B CA 1
ATOM 2272 C C . GLU B 1 53 ? 20.391 -5.484 -3.121 1 89.06 53 GLU B C 1
ATOM 2274 O O . GLU B 1 53 ? 21.031 -5.402 -2.066 1 89.06 53 GLU B O 1
ATOM 2279 N N . VAL B 1 54 ? 20 -6.582 -3.691 1 85.06 54 VAL B N 1
ATOM 2280 C CA . VAL B 1 54 ? 20.344 -7.863 -3.088 1 85.06 54 VAL B CA 1
ATOM 2281 C C . VAL B 1 54 ? 21.781 -8.234 -3.467 1 85.06 54 VAL B C 1
ATOM 2283 O O . VAL B 1 54 ? 22.094 -8.406 -4.648 1 85.06 54 VAL B O 1
ATOM 2286 N N . THR B 1 55 ? 22.734 -8.227 -2.482 1 85.94 55 THR B N 1
ATOM 2287 C CA . THR B 1 55 ? 24.125 -8.555 -2.74 1 85.94 55 THR B CA 1
ATOM 2288 C C . THR B 1 55 ? 24.594 -9.711 -1.857 1 85.94 55 THR B C 1
ATOM 2290 O O . THR B 1 55 ? 25.391 -9.523 -0.938 1 85.94 55 THR B O 1
ATOM 2293 N N . LEU B 1 56 ? 24.047 -10.852 -2.002 1 86 56 LEU B N 1
ATOM 2294 C CA . LEU B 1 56 ? 24.469 -11.984 -1.196 1 86 56 LEU B CA 1
ATOM 2295 C C . LEU B 1 56 ? 25.75 -12.602 -1.763 1 86 56 LEU B C 1
ATOM 2297 O O . LEU B 1 56 ? 25.938 -12.656 -2.98 1 86 56 LEU B O 1
ATOM 2301 N N . PRO B 1 57 ? 26.656 -12.93 -0.832 1 81.94 57 PRO B N 1
ATOM 2302 C CA . PRO B 1 57 ? 27.875 -13.586 -1.314 1 81.94 57 PRO B CA 1
ATOM 2303 C C . PRO B 1 57 ? 27.594 -14.898 -2.041 1 81.94 57 PRO B C 1
ATOM 2305 O O . PRO B 1 57 ? 26.562 -15.531 -1.791 1 81.94 57 PRO B O 1
ATOM 2308 N N . LYS B 1 58 ? 28.5 -15.234 -2.9 1 80.75 58 LYS B N 1
ATOM 2309 C CA . LYS B 1 58 ? 28.359 -16.453 -3.691 1 80.75 58 LYS B CA 1
ATOM 2310 C C . LYS B 1 58 ? 28.391 -17.688 -2.799 1 80.75 58 LYS B C 1
ATOM 2312 O O . LYS B 1 58 ? 27.688 -18.672 -3.07 1 80.75 58 LYS B O 1
ATOM 2317 N N . SER B 1 59 ? 29.156 -17.578 -1.804 1 83.12 59 SER B N 1
ATOM 2318 C CA . SER B 1 59 ? 29.234 -18.688 -0.868 1 83.12 59 SER B CA 1
ATOM 2319 C C . SER B 1 59 ? 29 -18.234 0.567 1 83.12 59 SER B C 1
ATOM 2321 O O . SER B 1 59 ? 29.609 -17.25 1.009 1 83.12 59 SER B O 1
ATOM 2323 N N . ILE B 1 60 ? 28.031 -18.938 1.113 1 84.06 60 ILE B N 1
ATOM 2324 C CA . ILE B 1 60 ? 27.75 -18.625 2.512 1 84.06 60 ILE B CA 1
ATOM 2325 C C . ILE B 1 60 ? 28.219 -19.781 3.395 1 84.06 60 ILE B C 1
ATOM 2327 O O . ILE B 1 60 ? 27.719 -20.906 3.271 1 84.06 60 ILE B O 1
ATOM 2331 N N . GLN B 1 61 ? 29.234 -19.578 4.176 1 83.94 61 GLN B N 1
ATOM 2332 C CA . GLN B 1 61 ? 29.859 -20.625 4.977 1 83.94 61 GLN B CA 1
ATOM 2333 C C . GLN B 1 61 ? 28.859 -21.25 5.945 1 83.94 61 GLN B C 1
ATOM 2335 O O . GLN B 1 61 ? 28.766 -22.484 6.027 1 83.94 61 GLN B O 1
ATOM 2340 N N . ASP B 1 62 ? 28.125 -20.5 6.746 1 88.25 62 ASP B N 1
ATOM 2341 C CA . ASP B 1 62 ? 27.125 -20.969 7.691 1 88.25 62 ASP B CA 1
ATOM 2342 C C . ASP B 1 62 ? 25.797 -20.219 7.52 1 88.25 62 ASP B C 1
ATOM 2344 O O . ASP B 1 62 ? 25.547 -19.234 8.211 1 88.25 62 ASP B O 1
ATOM 2348 N N . PRO B 1 63 ? 25.031 -20.75 6.664 1 88.12 63 PRO B N 1
ATOM 2349 C CA . PRO B 1 63 ? 23.766 -20.062 6.379 1 88.12 63 PRO B CA 1
ATOM 2350 C C . PRO B 1 63 ? 22.922 -19.844 7.629 1 88.12 63 PRO B C 1
ATOM 2352 O O . PRO B 1 63 ? 22.188 -18.859 7.723 1 88.12 63 PRO B O 1
ATOM 2355 N N . LYS B 1 64 ? 23.047 -20.734 8.555 1 87.75 64 LYS B N 1
ATOM 2356 C CA . LYS B 1 64 ? 22.25 -20.641 9.773 1 87.75 64 LYS B CA 1
ATOM 2357 C C . LYS B 1 64 ? 22.562 -19.359 10.547 1 87.75 64 LYS B C 1
ATOM 2359 O O . LYS B 1 64 ? 21.703 -18.797 11.219 1 87.75 64 LYS B O 1
ATOM 2364 N N . LEU B 1 65 ? 23.766 -18.969 10.383 1 87.94 65 LEU B N 1
ATOM 2365 C CA . LEU B 1 65 ? 24.219 -17.812 11.148 1 87.94 65 LEU B CA 1
ATOM 2366 C C . LEU B 1 65 ? 24.078 -16.531 10.336 1 87.94 65 LEU B C 1
ATOM 2368 O O . LEU B 1 65 ? 24.328 -15.43 10.844 1 87.94 65 LEU B O 1
ATOM 2372 N N . SER B 1 66 ? 23.672 -16.672 9.18 1 90.56 66 SER B N 1
ATOM 2373 C CA . SER B 1 66 ? 23.641 -15.523 8.281 1 90.56 66 SER B CA 1
ATOM 2374 C C . SER B 1 66 ? 22.328 -14.75 8.414 1 90.56 66 SER B C 1
ATOM 2376 O O . SER B 1 66 ? 21.328 -15.117 7.797 1 90.56 66 SER B O 1
ATOM 2378 N N . SER B 1 67 ? 22.359 -13.617 9.078 1 90.19 67 SER B N 1
ATOM 2379 C CA . SER B 1 67 ? 21.188 -12.742 9.172 1 90.19 67 SER B CA 1
ATOM 2380 C C . SER B 1 67 ? 20.875 -12.086 7.828 1 90.19 67 SER B C 1
ATOM 2382 O O . SER B 1 67 ? 19.719 -11.852 7.496 1 90.19 67 SER B O 1
ATOM 2384 N N . GLU B 1 68 ? 21.938 -11.867 7.152 1 91.56 68 GLU B N 1
ATOM 2385 C CA . GLU B 1 68 ? 21.781 -11.234 5.848 1 91.56 68 GLU B CA 1
ATOM 2386 C C . GLU B 1 68 ? 20.922 -12.094 4.914 1 91.56 68 GLU B C 1
ATOM 2388 O O . GLU B 1 68 ? 20.078 -11.578 4.184 1 91.56 68 GLU B O 1
ATOM 2393 N N . LEU B 1 69 ? 21.172 -13.305 4.969 1 93.19 69 LEU B N 1
ATOM 2394 C CA . LEU B 1 69 ? 20.406 -14.242 4.152 1 93.19 69 LEU B CA 1
ATOM 2395 C C . LEU B 1 69 ? 18.938 -14.211 4.535 1 93.19 69 LEU B C 1
ATOM 2397 O O . LEU B 1 69 ? 18.062 -14.125 3.662 1 93.19 69 LEU B O 1
ATOM 2401 N N . ARG B 1 70 ? 18.641 -14.219 5.738 1 93.69 70 ARG B N 1
ATOM 2402 C CA . ARG B 1 70 ? 17.25 -14.211 6.215 1 93.69 70 ARG B CA 1
ATOM 2403 C C . ARG B 1 70 ? 16.578 -12.883 5.883 1 93.69 70 ARG B C 1
ATOM 2405 O O . ARG B 1 70 ? 15.414 -12.867 5.449 1 93.69 70 ARG B O 1
ATOM 2412 N N . CYS B 1 71 ? 17.312 -11.773 6 1 93.12 71 CYS B N 1
ATOM 2413 C CA . CYS B 1 71 ? 16.75 -10.469 5.68 1 93.12 71 CYS B CA 1
ATOM 2414 C C . CYS B 1 71 ? 16.438 -10.359 4.191 1 93.12 71 CYS B C 1
ATOM 2416 O O . CYS B 1 71 ? 15.383 -9.852 3.807 1 93.12 71 CYS B O 1
ATOM 2418 N N . THR B 1 72 ? 17.359 -10.852 3.463 1 94.44 72 THR B N 1
ATOM 2419 C CA . THR B 1 72 ? 17.172 -10.805 2.016 1 94.44 72 THR B CA 1
ATOM 2420 C C . THR B 1 72 ? 15.992 -11.688 1.596 1 94.44 72 THR B C 1
ATOM 2422 O O . THR B 1 72 ? 15.234 -11.328 0.693 1 94.44 72 THR B O 1
ATOM 2425 N N . PHE B 1 73 ? 15.867 -12.82 2.238 1 94.38 73 PHE B N 1
ATOM 2426 C CA . PHE B 1 73 ? 14.734 -13.703 1.974 1 94.38 73 PHE B CA 1
ATOM 2427 C C . PHE B 1 73 ? 13.414 -13.008 2.289 1 94.38 73 PHE B C 1
ATOM 2429 O O . PHE B 1 73 ? 12.477 -13.047 1.488 1 94.38 73 PHE B O 1
ATOM 2436 N N . GLN B 1 74 ? 13.344 -12.281 3.396 1 93.56 74 GLN B N 1
ATOM 2437 C CA . GLN B 1 74 ? 12.148 -11.539 3.777 1 93.56 74 GLN B CA 1
ATOM 2438 C C . GLN B 1 74 ? 11.852 -10.43 2.779 1 93.56 74 GLN B C 1
ATOM 2440 O O . GLN B 1 74 ? 10.695 -10.211 2.408 1 93.56 74 GLN B O 1
ATOM 2445 N N . GLN B 1 75 ? 12.883 -9.766 2.398 1 94.88 75 GLN B N 1
ATOM 2446 C CA . GLN B 1 75 ? 12.75 -8.703 1.406 1 94.88 75 GLN B CA 1
ATOM 2447 C C . GLN B 1 75 ? 12.094 -9.219 0.13 1 94.88 75 GLN B C 1
ATOM 2449 O O . GLN B 1 75 ? 11.273 -8.523 -0.478 1 94.88 75 GLN B O 1
ATOM 2454 N N . SER B 1 76 ? 12.391 -10.461 -0.17 1 93.75 76 SER B N 1
ATOM 2455 C CA . SER B 1 76 ? 11.961 -11.039 -1.439 1 93.75 76 SER B CA 1
ATOM 2456 C C . SER B 1 76 ? 10.516 -11.516 -1.364 1 93.75 76 SER B C 1
ATOM 2458 O O . SER B 1 76 ? 9.914 -11.867 -2.385 1 93.75 76 SER B O 1
ATOM 2460 N N . LEU B 1 77 ? 9.938 -11.508 -0.23 1 95.12 77 LEU B N 1
ATOM 2461 C CA . LEU B 1 77 ? 8.594 -12.039 -0.051 1 95.12 77 LEU B CA 1
ATOM 2462 C C . LEU B 1 77 ? 7.547 -10.953 -0.254 1 95.12 77 LEU B C 1
ATOM 2464 O O . LEU B 1 77 ? 6.348 -11.242 -0.307 1 95.12 77 LEU B O 1
ATOM 2468 N N . ILE B 1 78 ? 7.973 -9.719 -0.389 1 95.69 78 ILE B N 1
ATOM 2469 C CA . ILE B 1 78 ? 7.043 -8.594 -0.422 1 95.69 78 ILE B CA 1
ATOM 2470 C C . ILE B 1 78 ? 6.578 -8.352 -1.857 1 95.69 78 ILE B C 1
ATOM 2472 O O . ILE B 1 78 ? 7.383 -8.398 -2.791 1 95.69 78 ILE B O 1
ATOM 2476 N N . TYR B 1 79 ? 5.352 -8.141 -2.027 1 95.5 79 TYR B N 1
ATOM 2477 C CA . TYR B 1 79 ? 4.773 -7.738 -3.305 1 95.5 79 TYR B CA 1
ATOM 2478 C C . TYR B 1 79 ? 3.611 -6.773 -3.1 1 95.5 79 TYR B C 1
ATOM 2480 O O . TYR B 1 79 ? 3.203 -6.516 -1.965 1 95.5 79 TYR B O 1
ATOM 2488 N N . TRP B 1 80 ? 3.102 -6.191 -4.168 1 96.38 80 TRP B N 1
ATOM 2489 C CA . TRP B 1 80 ? 2.072 -5.16 -4.09 1 96.38 80 TRP B CA 1
ATOM 2490 C C . TRP B 1 80 ? 0.841 -5.559 -4.898 1 96.38 80 TRP B C 1
ATOM 2492 O O . TRP B 1 80 ? 0.96 -6.098 -6 1 96.38 80 TRP B O 1
ATOM 2502 N N . LEU B 1 81 ? -0.279 -5.305 -4.297 1 97.69 81 LEU B N 1
ATOM 2503 C CA . LEU B 1 81 ? -1.538 -5.793 -4.848 1 97.69 81 LEU B CA 1
ATOM 2504 C C . LEU B 1 81 ? -2.576 -4.676 -4.902 1 97.69 81 LEU B C 1
ATOM 2506 O O . LEU B 1 81 ? -2.678 -3.873 -3.971 1 97.69 81 LEU B O 1
ATOM 2510 N N . HIS B 1 82 ? -3.311 -4.629 -6.023 1 97.31 82 HIS B N 1
ATOM 2511 C CA . HIS B 1 82 ? -4.473 -3.758 -6.16 1 97.31 82 HIS B CA 1
ATOM 2512 C C . HIS B 1 82 ? -5.555 -4.41 -7.016 1 97.31 82 HIS B C 1
ATOM 2514 O O . HIS B 1 82 ? -5.258 -5.004 -8.055 1 97.31 82 HIS B O 1
ATOM 2520 N N . PRO B 1 83 ? -6.77 -4.262 -6.691 1 96.88 83 PRO B N 1
ATOM 2521 C CA . PRO B 1 83 ? -7.254 -3.793 -5.391 1 96.88 83 PRO B CA 1
ATOM 2522 C C . PRO B 1 83 ? -6.953 -4.773 -4.262 1 96.88 83 PRO B C 1
ATOM 2524 O O . PRO B 1 83 ? -6.535 -5.906 -4.516 1 96.88 83 PRO B O 1
ATOM 2527 N N . ALA B 1 84 ? -7.098 -4.285 -3.012 1 96.62 84 ALA B N 1
ATOM 2528 C CA . ALA B 1 84 ? -6.914 -5.125 -1.833 1 96.62 84 ALA B CA 1
ATOM 2529 C C . ALA B 1 84 ? -8.031 -4.902 -0.818 1 96.62 84 ALA B C 1
ATOM 2531 O O . ALA B 1 84 ? -8.375 -3.76 -0.504 1 96.62 84 ALA B O 1
ATOM 2532 N N . LEU B 1 85 ? -8.648 -5.949 -0.444 1 95.12 85 LEU B N 1
ATOM 2533 C CA . LEU B 1 85 ? -9.68 -5.953 0.587 1 95.12 85 LEU B CA 1
ATOM 2534 C C . LEU B 1 85 ? -9.352 -6.965 1.681 1 95.12 85 LEU B C 1
ATOM 2536 O O . LEU B 1 85 ? -9.039 -8.117 1.39 1 95.12 85 LEU B O 1
ATOM 2540 N N . SER B 1 86 ? -9.477 -6.617 2.854 1 92.44 86 SER B N 1
ATOM 2541 C CA . SER B 1 86 ? -9.031 -7.434 3.979 1 92.44 86 SER B CA 1
ATOM 2542 C C . SER B 1 86 ? -9.805 -8.742 4.047 1 92.44 86 SER B C 1
ATOM 2544 O O . SER B 1 86 ? -9.273 -9.766 4.496 1 92.44 86 SER B O 1
ATOM 2546 N N . TRP B 1 87 ? -11.055 -8.734 3.621 1 93.56 87 TRP B N 1
ATOM 2547 C CA . TRP B 1 87 ? -11.898 -9.906 3.852 1 93.56 87 TRP B CA 1
ATOM 2548 C C . TRP B 1 87 ? -12.062 -10.719 2.572 1 93.56 87 TRP B C 1
ATOM 2550 O O . TRP B 1 87 ? -12.758 -11.742 2.564 1 93.56 87 TRP B O 1
ATOM 2560 N N . LEU B 1 88 ? -11.422 -10.258 1.521 1 93.31 88 LEU B N 1
ATOM 2561 C CA . LEU B 1 88 ? -11.578 -10.922 0.23 1 93.31 88 LEU B CA 1
ATOM 2562 C C . LEU B 1 88 ? -10.227 -11.156 -0.43 1 93.31 88 LEU B C 1
ATOM 2564 O O . LEU B 1 88 ? -9.5 -10.211 -0.72 1 93.31 88 LEU B O 1
ATOM 2568 N N . PRO B 1 89 ? -9.914 -12.414 -0.612 1 91.62 89 PRO B N 1
ATOM 2569 C CA . PRO B 1 89 ? -8.688 -12.664 -1.376 1 91.62 89 PRO B CA 1
ATOM 2570 C C . PRO B 1 89 ? -8.828 -12.312 -2.854 1 91.62 89 PRO B C 1
ATOM 2572 O O . PRO B 1 89 ? -9.688 -12.867 -3.543 1 91.62 89 PRO B O 1
ATOM 2575 N N . LEU B 1 90 ? -8.039 -11.398 -3.273 1 95.19 90 LEU B N 1
ATOM 2576 C CA . LEU B 1 90 ? -8.195 -10.945 -4.648 1 95.19 90 LEU B CA 1
ATOM 2577 C C . LEU B 1 90 ? -7.066 -11.461 -5.531 1 95.19 90 LEU B C 1
ATOM 2579 O O . LEU B 1 90 ? -6.855 -10.953 -6.637 1 95.19 90 LEU B O 1
ATOM 2583 N N . PHE B 1 91 ? -6.305 -12.391 -5.055 1 94.38 91 PHE B N 1
ATOM 2584 C CA . PHE B 1 91 ? -5.359 -13.195 -5.82 1 94.38 91 PHE B CA 1
ATOM 2585 C C . PHE B 1 91 ? -5.199 -14.578 -5.195 1 94.38 91 PHE B C 1
ATOM 2587 O O . PHE B 1 91 ? -5.012 -14.695 -3.98 1 94.38 91 PHE B O 1
ATOM 2594 N N . PRO B 1 92 ? -5.152 -15.641 -5.91 1 91.38 92 PRO B N 1
ATOM 2595 C CA . PRO B 1 92 ? -5.488 -15.648 -7.336 1 91.38 92 PRO B CA 1
ATOM 2596 C C . PRO B 1 92 ? -6.984 -15.469 -7.594 1 91.38 92 PRO B C 1
ATOM 2598 O O . PRO B 1 92 ? -7.801 -15.727 -6.707 1 91.38 92 PRO B O 1
ATOM 2601 N N . ARG B 1 93 ? -7.336 -15 -8.805 1 91.06 93 ARG B N 1
ATOM 2602 C CA . ARG B 1 93 ? -8.727 -14.742 -9.172 1 91.06 93 ARG B CA 1
ATOM 2603 C C . ARG B 1 93 ? -9.359 -15.961 -9.82 1 91.06 93 ARG B C 1
ATOM 2605 O O . ARG B 1 93 ? -10.555 -16.219 -9.664 1 91.06 93 ARG B O 1
ATOM 2612 N N . ILE B 1 94 ? -8.516 -16.609 -10.562 1 83.81 94 ILE B N 1
ATOM 2613 C CA . ILE B 1 94 ? -9.023 -17.797 -11.234 1 83.81 94 ILE B CA 1
ATOM 2614 C C . ILE B 1 94 ? -9.383 -18.859 -10.195 1 83.81 94 ILE B C 1
ATOM 2616 O O . ILE B 1 94 ? -8.57 -19.188 -9.32 1 83.81 94 ILE B O 1
ATOM 2620 N N . GLY B 1 95 ? -10.633 -19.391 -10.227 1 84.12 95 GLY B N 1
ATOM 2621 C CA . GLY B 1 95 ? -11.07 -20.406 -9.297 1 84.12 95 GLY B CA 1
ATOM 2622 C C . GLY B 1 95 ? -11.453 -19.859 -7.934 1 84.12 95 GLY B C 1
ATOM 2623 O O . GLY B 1 95 ? -11.641 -20.609 -6.977 1 84.12 95 GLY B O 1
ATOM 2624 N N . ALA B 1 96 ? -11.484 -18.578 -7.836 1 88.56 96 ALA B N 1
ATOM 2625 C CA . ALA B 1 96 ? -11.719 -17.953 -6.539 1 88.56 96 ALA B CA 1
ATOM 2626 C C . ALA B 1 96 ? -13.211 -17.875 -6.227 1 88.56 96 ALA B C 1
ATOM 2628 O O . ALA B 1 96 ? -13.594 -17.516 -5.113 1 88.56 96 ALA B O 1
ATOM 2629 N N . ASP B 1 97 ? -14.039 -18.266 -7.098 1 89.94 97 ASP B N 1
ATOM 2630 C CA . ASP B 1 97 ? -15.477 -18.062 -6.957 1 89.94 97 ASP B CA 1
ATOM 2631 C C . ASP B 1 97 ? -16.016 -18.781 -5.715 1 89.94 97 ASP B C 1
ATOM 2633 O O . ASP B 1 97 ? -16.828 -18.219 -4.977 1 89.94 97 ASP B O 1
ATOM 2637 N N . ARG B 1 98 ? -15.57 -19.906 -5.562 1 90 98 ARG B N 1
ATOM 2638 C CA . ARG B 1 98 ? -16.062 -20.688 -4.422 1 90 98 ARG B CA 1
ATOM 2639 C C . ARG B 1 98 ? -15.68 -20.016 -3.107 1 90 98 ARG B C 1
ATOM 2641 O O . ARG B 1 98 ? -16.5 -19.922 -2.189 1 90 98 ARG B O 1
ATOM 2648 N N . LYS B 1 99 ? -14.445 -19.531 -3.037 1 90.19 99 LYS B N 1
ATOM 2649 C CA . LYS B 1 99 ? -13.945 -18.891 -1.825 1 90.19 99 LYS B CA 1
ATOM 2650 C C . LYS B 1 99 ? -14.625 -17.547 -1.6 1 90.19 99 LYS B C 1
ATOM 2652 O O . LYS B 1 99 ? -14.766 -17.094 -0.459 1 90.19 99 LYS B O 1
ATOM 2657 N N . MET B 1 100 ? -15.031 -16.938 -2.666 1 91.75 100 MET B N 1
ATOM 2658 C CA . MET B 1 100 ? -15.594 -15.602 -2.596 1 91.75 100 MET B CA 1
ATOM 2659 C C . MET B 1 100 ? -17.109 -15.648 -2.436 1 91.75 100 MET B C 1
ATOM 2661 O O . MET B 1 100 ? -17.734 -14.664 -2.037 1 91.75 100 MET B O 1
ATOM 2665 N N . ALA B 1 101 ? -17.594 -16.844 -2.709 1 89.94 101 ALA B N 1
ATOM 2666 C CA . ALA B 1 101 ? -19.047 -16.984 -2.605 1 89.94 101 ALA B CA 1
ATOM 2667 C C . ALA B 1 101 ? -19.516 -16.734 -1.175 1 89.94 101 ALA B C 1
ATOM 2669 O O . ALA B 1 101 ? -18.969 -17.312 -0.227 1 89.94 101 ALA B O 1
ATOM 2670 N N . GLY B 1 102 ? -20.484 -15.859 -1.03 1 88.06 102 GLY B N 1
ATOM 2671 C CA . GLY B 1 102 ? -21.047 -15.602 0.278 1 88.06 102 GLY B CA 1
ATOM 2672 C C . GLY B 1 102 ? -20.328 -14.508 1.044 1 88.06 102 GLY B C 1
ATOM 2673 O O . GLY B 1 102 ? -20.797 -14.055 2.09 1 88.06 102 GLY B O 1
ATOM 2674 N N . LYS B 1 103 ? -19.188 -14.188 0.594 1 90.56 103 LYS B N 1
ATOM 2675 C CA . LYS B 1 103 ? -18.453 -13.117 1.262 1 90.56 103 LYS B CA 1
ATOM 2676 C C . LYS B 1 103 ? -19.094 -11.758 0.977 1 90.56 103 LYS B C 1
ATOM 2678 O O . LYS B 1 103 ? -19.812 -11.594 -0.015 1 90.56 103 LYS B O 1
ATOM 2683 N N . THR B 1 104 ? -18.828 -10.852 1.843 1 91.31 104 THR B N 1
ATOM 2684 C CA . THR B 1 104 ? -19.391 -9.508 1.726 1 91.31 104 THR B CA 1
ATOM 2685 C C . THR B 1 104 ? -18.859 -8.805 0.48 1 91.31 104 THR B C 1
ATOM 2687 O O . THR B 1 104 ? -17.641 -8.703 0.295 1 91.31 104 THR B O 1
ATOM 2690 N N . SER B 1 105 ? -19.766 -8.398 -0.383 1 91.81 105 SER B N 1
ATOM 2691 C CA . SER B 1 105 ? -19.422 -7.695 -1.616 1 91.81 105 SER B CA 1
ATOM 2692 C C . SER B 1 105 ? -20.375 -6.539 -1.881 1 91.81 105 SER B C 1
ATOM 2694 O O . SER B 1 105 ? -21.203 -6.609 -2.789 1 91.81 105 SER B O 1
ATOM 2696 N N . PRO B 1 106 ? -20.219 -5.461 -1.197 1 91.94 106 PRO B N 1
ATOM 2697 C CA . PRO B 1 106 ? -21.172 -4.352 -1.317 1 91.94 106 PRO B CA 1
ATOM 2698 C C . PRO B 1 106 ? -21.188 -3.74 -2.719 1 91.94 106 PRO B C 1
ATOM 2700 O O . PRO B 1 106 ? -22.172 -3.107 -3.105 1 91.94 106 PRO B O 1
ATOM 2703 N N . TRP B 1 107 ? -20.219 -3.938 -3.496 1 93.12 107 TRP B N 1
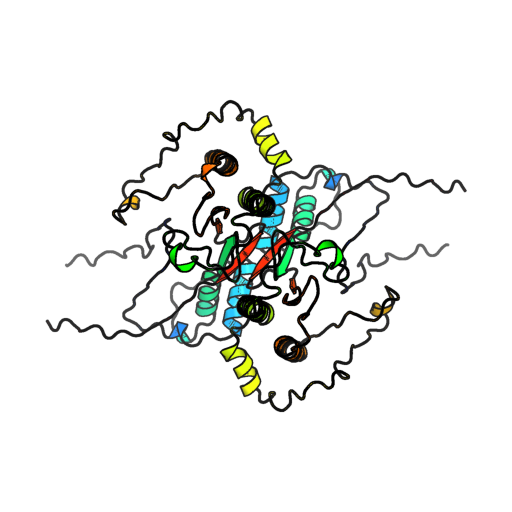ATOM 2704 C CA . TRP B 1 107 ? -20.109 -3.359 -4.832 1 93.12 107 TRP B CA 1
ATOM 2705 C C . TRP B 1 107 ? -20.891 -4.18 -5.852 1 93.12 107 TRP B C 1
ATOM 2707 O O . TRP B 1 107 ? -21.141 -3.719 -6.965 1 93.12 107 TRP B O 1
ATOM 2717 N N . SER B 1 108 ? -21.266 -5.359 -5.594 1 91.12 108 SER B N 1
ATOM 2718 C CA . SER B 1 108 ? -21.828 -6.281 -6.574 1 91.12 108 SER B CA 1
ATOM 2719 C C . SER B 1 108 ? -23.078 -5.699 -7.238 1 91.12 108 SER B C 1
ATOM 2721 O O . SER B 1 108 ? -23.297 -5.906 -8.43 1 91.12 108 SER B O 1
ATOM 2723 N N . ASN B 1 109 ? -23.859 -4.906 -6.48 1 89.94 109 ASN B N 1
ATOM 2724 C CA . ASN B 1 109 ? -25.078 -4.34 -7.031 1 89.94 109 ASN B CA 1
ATOM 2725 C C . ASN B 1 109 ? -25.125 -2.822 -6.863 1 89.94 109 ASN B C 1
ATOM 2727 O O . ASN B 1 109 ? -26.203 -2.227 -6.801 1 89.94 109 ASN B O 1
ATOM 2731 N N . ASP B 1 110 ? -24.016 -2.266 -6.727 1 93.69 110 ASP B N 1
ATOM 2732 C CA . ASP B 1 110 ? -23.891 -0.821 -6.555 1 93.69 110 ASP B CA 1
ATOM 2733 C C . ASP B 1 110 ? -23.047 -0.202 -7.652 1 93.69 110 ASP B C 1
ATOM 2735 O O . ASP B 1 110 ? -21.812 -0.222 -7.574 1 93.69 110 ASP B O 1
ATOM 2739 N N . ALA B 1 111 ? -23.672 0.402 -8.555 1 93.56 111 ALA B N 1
ATOM 2740 C CA . ALA B 1 111 ? -23 0.952 -9.734 1 93.56 111 ALA B CA 1
ATOM 2741 C C . ALA B 1 111 ? -22.031 2.068 -9.344 1 93.56 111 ALA B C 1
ATOM 2743 O O . ALA B 1 111 ? -20.969 2.223 -9.953 1 93.56 111 ALA B O 1
ATOM 2744 N N . THR B 1 112 ? -22.438 2.752 -8.359 1 94.06 112 THR B N 1
ATOM 2745 C CA . THR B 1 112 ? -21.594 3.846 -7.906 1 94.06 112 THR B CA 1
ATOM 2746 C C . THR B 1 112 ? -20.281 3.311 -7.336 1 94.06 112 THR B C 1
ATOM 2748 O O . THR B 1 112 ? -19.203 3.803 -7.676 1 94.06 112 THR B O 1
ATOM 2751 N N . LEU B 1 113 ? -20.406 2.295 -6.547 1 94.88 113 LEU B N 1
ATOM 2752 C CA . LEU B 1 113 ? -19.219 1.679 -5.957 1 94.88 113 LEU B CA 1
ATOM 2753 C C . LEU B 1 113 ? -18.344 1.032 -7.031 1 94.88 113 LEU B C 1
ATOM 2755 O O . LEU B 1 113 ? -17.125 1.114 -6.977 1 94.88 113 LEU B O 1
ATOM 2759 N N . GLN B 1 114 ? -19 0.422 -7.934 1 94.94 114 GLN B N 1
ATOM 2760 C CA . GLN B 1 114 ? -18.266 -0.193 -9.031 1 94.94 114 GLN B CA 1
ATOM 2761 C C . GLN B 1 114 ? -17.469 0.849 -9.805 1 94.94 114 GLN B C 1
ATOM 2763 O O . GLN B 1 114 ? -16.328 0.605 -10.188 1 94.94 114 GLN B O 1
ATOM 2768 N N . HIS B 1 115 ? -18.047 1.989 -9.992 1 94.69 115 HIS B N 1
ATOM 2769 C CA . HIS B 1 115 ? -17.375 3.076 -10.695 1 94.69 115 HIS B CA 1
ATOM 2770 C C . HIS B 1 115 ? -16.156 3.568 -9.922 1 94.69 115 HIS B C 1
ATOM 2772 O O . HIS B 1 115 ? -15.109 3.838 -10.508 1 94.69 115 HIS B O 1
ATOM 2778 N N . VAL B 1 116 ? -16.328 3.676 -8.641 1 95.75 116 VAL B N 1
ATOM 2779 C CA . VAL B 1 116 ? -15.234 4.129 -7.797 1 95.75 116 VAL B CA 1
ATOM 2780 C C . VAL B 1 116 ? -14.078 3.129 -7.863 1 95.75 116 VAL B C 1
ATOM 2782 O O . VAL B 1 116 ? -12.922 3.516 -8.023 1 95.75 116 VAL B O 1
ATOM 2785 N N . LEU B 1 117 ? -14.406 1.838 -7.758 1 95.81 117 LEU B N 1
ATOM 2786 C CA . LEU B 1 117 ? -13.398 0.787 -7.82 1 95.81 117 LEU B CA 1
ATOM 2787 C C . LEU B 1 117 ? -12.664 0.811 -9.156 1 95.81 117 LEU B C 1
ATOM 2789 O O . LEU B 1 117 ? -11.438 0.692 -9.203 1 95.81 117 LEU B O 1
ATOM 2793 N N . MET B 1 118 ? -13.406 1.02 -10.164 1 94.44 118 MET B N 1
ATOM 2794 C CA . MET B 1 118 ? -12.82 1.044 -11.5 1 94.44 118 MET B CA 1
ATOM 2795 C C . MET B 1 118 ? -11.945 2.283 -11.695 1 94.44 118 MET B C 1
ATOM 2797 O O . MET B 1 118 ? -10.875 2.207 -12.289 1 94.44 118 MET B O 1
ATOM 2801 N N . SER B 1 119 ? -12.414 3.385 -11.211 1 93.38 119 SER B N 1
ATOM 2802 C CA . SER B 1 119 ? -11.648 4.621 -11.297 1 93.38 119 SER B CA 1
ATOM 2803 C C . SER B 1 119 ? -10.312 4.496 -10.57 1 93.38 119 SER B C 1
ATOM 2805 O O . SER B 1 119 ? -9.273 4.902 -11.086 1 93.38 119 SER B O 1
ATOM 2807 N N . ASP B 1 120 ? -10.375 3.926 -9.438 1 94.44 120 ASP B N 1
ATOM 2808 C CA . ASP B 1 120 ? -9.156 3.684 -8.672 1 94.44 120 ASP B CA 1
ATOM 2809 C C . ASP B 1 120 ? -8.219 2.744 -9.422 1 94.44 120 ASP B C 1
ATOM 2811 O O . ASP B 1 120 ? -7 2.939 -9.414 1 94.44 120 ASP B O 1
ATOM 2815 N N . TRP B 1 121 ? -8.766 1.758 -9.992 1 94.94 121 TRP B N 1
ATOM 2816 C CA . TRP B 1 121 ? -7.988 0.784 -10.758 1 94.94 121 TRP B CA 1
ATOM 2817 C C . TRP B 1 121 ? -7.312 1.443 -11.953 1 94.94 121 TRP B C 1
ATOM 2819 O O . TRP B 1 121 ? -6.141 1.178 -12.234 1 94.94 121 TRP B O 1
ATOM 2829 N N . GLU B 1 122 ? -8.016 2.311 -12.586 1 91.81 122 GLU B N 1
ATOM 2830 C CA . GLU B 1 122 ? -7.473 3.031 -13.734 1 91.81 122 GLU B CA 1
ATOM 2831 C C . GLU B 1 122 ? -6.301 3.92 -13.32 1 91.81 122 GLU B C 1
ATOM 2833 O O . GLU B 1 122 ? -5.305 4.016 -14.039 1 91.81 122 GLU B O 1
ATOM 2838 N N . GLN B 1 123 ? -6.43 4.504 -12.227 1 89.62 123 GLN B N 1
ATOM 2839 C CA . GLN B 1 123 ? -5.344 5.336 -11.719 1 89.62 123 GLN B CA 1
ATOM 2840 C C . GLN B 1 123 ? -4.121 4.488 -11.367 1 89.62 123 GLN B C 1
ATOM 2842 O O . GLN B 1 123 ? -2.986 4.898 -11.617 1 89.62 123 GLN B O 1
ATOM 2847 N N . ALA B 1 124 ? -4.375 3.354 -10.805 1 92 124 ALA B N 1
ATOM 2848 C CA . ALA B 1 124 ? -3.293 2.471 -10.375 1 92 124 ALA B CA 1
ATOM 2849 C C . ALA B 1 124 ? -2.516 1.937 -11.578 1 92 124 ALA B C 1
ATOM 2851 O O . ALA B 1 124 ? -1.283 1.893 -11.555 1 92 124 ALA B O 1
ATOM 2852 N N . ILE B 1 125 ? -3.254 1.55 -12.555 1 89.75 125 ILE B N 1
ATOM 2853 C CA . ILE B 1 125 ? -2.605 0.884 -13.68 1 89.75 125 ILE B CA 1
ATOM 2854 C C . ILE B 1 125 ? -1.943 1.923 -14.586 1 89.75 125 ILE B C 1
ATOM 2856 O O . ILE B 1 125 ? -0.95 1.63 -15.25 1 89.75 125 ILE B O 1
ATOM 2860 N N . SER B 1 126 ? -2.521 3.137 -14.695 1 78.38 126 SER B N 1
ATOM 2861 C CA . SER B 1 126 ? -2.012 4.176 -15.586 1 78.38 126 SER B CA 1
ATOM 2862 C C . SER B 1 126 ? -0.881 4.961 -14.93 1 78.38 126 SER B C 1
ATOM 2864 O O . SER B 1 126 ? -0.082 5.602 -15.609 1 78.38 126 SER B O 1
ATOM 2866 N N . ASP B 1 127 ? -0.438 4.637 -13.789 1 62.72 127 ASP B N 1
ATOM 2867 C CA . ASP B 1 127 ? 0.476 5.461 -13.008 1 62.72 127 ASP B CA 1
ATOM 2868 C C . ASP B 1 127 ? 0.25 6.945 -13.281 1 62.72 127 ASP B C 1
ATOM 2870 O O . ASP B 1 127 ? 0.868 7.801 -12.641 1 62.72 127 ASP B O 1
ATOM 2874 N N . GLU B 1 128 ? -0.241 7.406 -14.516 1 52.78 128 GLU B N 1
ATOM 2875 C CA . GLU B 1 128 ? -0.345 8.805 -14.938 1 52.78 128 GLU B CA 1
ATOM 2876 C C . GLU B 1 128 ? -1.757 9.336 -14.719 1 52.78 128 GLU B C 1
ATOM 2878 O O . GLU B 1 128 ? -2.73 8.586 -14.781 1 52.78 128 GLU B O 1
ATOM 2883 N N . ASP B 1 129 ? -1.884 10.383 -14.023 1 46.12 129 ASP B N 1
ATOM 2884 C CA . ASP B 1 129 ? -3.154 11.102 -14.094 1 46.12 129 ASP B CA 1
ATOM 2885 C C . ASP B 1 129 ? -3.715 11.094 -15.508 1 46.12 129 ASP B C 1
ATOM 2887 O O . ASP B 1 129 ? -2.982 11.328 -16.469 1 46.12 129 ASP B O 1
ATOM 2891 N N . GLU B 1 130 ? -4.758 10.406 -15.773 1 44.31 130 GLU B N 1
ATOM 2892 C CA . GLU B 1 130 ? -5.473 10.188 -17.031 1 44.31 130 GLU B CA 1
ATOM 2893 C C . GLU B 1 130 ? -5.262 11.344 -17.984 1 44.31 130 GLU B C 1
ATOM 2895 O O . GLU B 1 130 ? -5.082 11.141 -19.188 1 44.31 130 GLU B O 1
ATOM 2900 N N . GLU B 1 131 ? -5.547 12.57 -17.547 1 43.25 131 GLU B N 1
ATOM 2901 C CA . GLU B 1 131 ? -5.852 13.594 -18.547 1 43.25 131 GLU B CA 1
ATOM 2902 C C . GLU B 1 131 ? -4.648 13.859 -19.453 1 43.25 131 GLU B C 1
ATOM 2904 O O . GLU B 1 131 ? -4.797 14.023 -20.672 1 43.25 131 GLU B O 1
ATOM 2909 N N . GLU B 1 132 ? -3.465 14.062 -18.969 1 41.62 132 GLU B N 1
ATOM 2910 C CA . GLU B 1 132 ? -2.369 14.531 -19.812 1 41.62 132 GLU B CA 1
ATOM 2911 C C . GLU B 1 132 ? -1.703 13.359 -20.547 1 41.62 132 GLU B C 1
ATOM 2913 O O . GLU B 1 132 ? -1.197 13.523 -21.656 1 41.62 132 GLU B O 1
ATOM 2918 N N . SER B 1 133 ? -1.476 12.32 -19.906 1 41.38 133 SER B N 1
ATOM 2919 C CA . SER B 1 133 ? -0.759 11.258 -20.594 1 41.38 133 SER B CA 1
ATOM 2920 C C . SER B 1 133 ? -1.522 10.789 -21.828 1 41.38 133 SER B C 1
ATOM 2922 O O . SER B 1 133 ? -0.924 10.547 -22.875 1 41.38 133 SER B O 1
ATOM 2924 N N . PHE B 1 134 ? -2.773 10.547 -21.703 1 40.84 134 PHE B N 1
ATOM 2925 C CA . PHE B 1 134 ? -3.529 10.258 -22.906 1 40.84 134 PHE B CA 1
ATOM 2926 C C . PHE B 1 134 ? -3.404 11.406 -23.906 1 40.84 134 PHE B C 1
ATOM 2928 O O . PHE B 1 134 ? -3.41 11.18 -25.125 1 40.84 134 PHE B O 1
ATOM 2935 N N . SER B 1 135 ? -3.266 12.547 -23.406 1 44.22 135 SER B N 1
ATOM 2936 C CA . SER B 1 135 ? -3.074 13.664 -24.312 1 44.22 135 SER B CA 1
ATOM 2937 C C . SER B 1 135 ? -1.744 13.555 -25.047 1 44.22 135 SER B C 1
ATOM 2939 O O . SER B 1 135 ? -1.653 13.898 -26.234 1 44.22 135 SER B O 1
ATOM 2941 N N . TRP B 1 136 ? -0.77 13.203 -24.469 1 39 136 TRP B N 1
ATOM 2942 C CA . TRP B 1 136 ? 0.492 12.992 -25.156 1 39 136 TRP B CA 1
ATOM 2943 C C . TRP B 1 136 ? 0.354 11.891 -26.203 1 39 136 TRP B C 1
ATOM 2945 O O . TRP B 1 136 ? 0.943 11.977 -27.281 1 39 136 TRP B O 1
ATOM 2955 N N . LEU B 1 137 ? -0.309 10.812 -25.828 1 40.06 137 LEU B N 1
ATOM 2956 C CA . LEU B 1 137 ? -0.608 9.836 -26.875 1 40.06 137 LEU B CA 1
ATOM 2957 C C . LEU B 1 137 ? -1.381 10.484 -28.016 1 40.06 137 LEU B C 1
ATOM 2959 O O . LEU B 1 137 ? -1.144 10.172 -29.188 1 40.06 137 LEU B O 1
ATOM 2963 N N . GLU B 1 138 ? -2.236 11.391 -27.656 1 44.66 138 GLU B N 1
ATOM 2964 C CA . GLU B 1 138 ? -2.902 12.164 -28.703 1 44.66 138 GLU B CA 1
ATOM 2965 C C . GLU B 1 138 ? -1.903 13.023 -29.484 1 44.66 138 GLU B C 1
ATOM 2967 O O . GLU B 1 138 ? -1.995 13.141 -30.703 1 44.66 138 GLU B O 1
ATOM 2972 N N . GLU B 1 139 ? -1.094 13.656 -28.766 1 41.03 139 GLU B N 1
ATOM 2973 C CA . GLU B 1 139 ? -0.126 14.523 -29.438 1 41.03 139 GLU B CA 1
ATOM 2974 C C . GLU B 1 139 ? 0.842 13.711 -30.297 1 41.03 139 GLU B C 1
ATOM 2976 O O . GLU B 1 139 ? 1.35 14.195 -31.312 1 41.03 139 GLU B O 1
ATOM 2981 N N . MET B 1 140 ? 1.247 12.57 -29.781 1 39.56 140 MET B N 1
ATOM 2982 C CA . MET B 1 140 ? 2.086 11.773 -30.656 1 39.56 140 MET B CA 1
ATOM 2983 C C . MET B 1 140 ? 1.284 11.266 -31.859 1 39.56 140 MET B C 1
ATOM 2985 O O . MET B 1 140 ? 1.846 10.672 -32.781 1 39.56 140 MET B O 1
ATOM 2989 N N . GLY B 1 141 ? 0.12 11.703 -32.156 1 34.88 141 GLY B N 1
ATOM 2990 C CA . GLY B 1 141 ? -0.643 11.367 -33.344 1 34.88 141 GLY B CA 1
ATOM 2991 C C . GLY B 1 141 ? -1.043 9.906 -33.438 1 34.88 141 GLY B C 1
ATOM 2992 O O . GLY B 1 141 ? -1.287 9.375 -34.5 1 34.88 141 GLY B O 1
ATOM 2993 N N . VAL B 1 142 ? -0.707 9.195 -32.438 1 39.47 142 VAL B N 1
ATOM 2994 C CA . VAL B 1 142 ? -0.955 7.762 -32.531 1 39.47 142 VAL B CA 1
ATOM 2995 C C . VAL B 1 142 ? -2.414 7.469 -32.188 1 39.47 142 VAL B C 1
ATOM 2997 O O . VAL B 1 142 ? -2.838 6.309 -32.188 1 39.47 142 VAL B O 1
ATOM 3000 N N . GLN B 1 143 ? -3.221 8.297 -31.797 1 41.16 143 GLN B N 1
ATOM 3001 C CA . GLN B 1 143 ? -4.641 8.039 -31.578 1 41.16 143 GLN B CA 1
ATOM 3002 C C . GLN B 1 143 ? -5.258 7.312 -32.75 1 41.16 143 GLN B C 1
ATOM 3004 O O . GLN B 1 143 ? -6.105 6.438 -32.594 1 41.16 143 GLN B O 1
ATOM 3009 N N . ASP B 1 144 ? -5.152 7.996 -33.812 1 38.53 144 ASP B N 1
ATOM 3010 C CA . ASP B 1 144 ? -5.746 7.449 -35.031 1 38.53 144 ASP B CA 1
ATOM 3011 C C . ASP B 1 144 ? -5.168 6.074 -35.375 1 38.53 144 ASP B C 1
ATOM 3013 O O . ASP B 1 144 ? -5.707 5.352 -36.188 1 38.53 144 ASP B O 1
ATOM 3017 N N . LYS B 1 145 ? -3.887 5.941 -35.188 1 36.69 145 LYS B N 1
ATOM 3018 C CA . LYS B 1 145 ? -3.293 4.652 -35.531 1 36.69 145 LYS B CA 1
ATOM 3019 C C . LYS B 1 145 ? -3.574 3.621 -34.438 1 36.69 145 LYS B C 1
ATOM 3021 O O . LYS B 1 145 ? -3.055 2.504 -34.469 1 36.69 145 LYS B O 1
ATOM 3026 N N . ILE B 1 146 ? -3.84 4.039 -33.281 1 38.94 146 ILE B N 1
ATOM 3027 C CA . ILE B 1 146 ? -4.305 3.047 -32.312 1 38.94 146 ILE B CA 1
ATOM 3028 C C . ILE B 1 146 ? -5.551 2.346 -32.844 1 38.94 146 ILE B C 1
ATOM 3030 O O . ILE B 1 146 ? -6.656 2.879 -32.781 1 38.94 146 ILE B O 1
ATOM 3034 N N . LYS B 1 147 ? -5.531 2.02 -34.094 1 35.19 147 LYS B N 1
ATOM 3035 C CA . LYS B 1 147 ? -6.496 1.019 -34.531 1 35.19 147 LYS B CA 1
ATOM 3036 C C . LYS B 1 147 ? -6.762 -0.01 -33.438 1 35.19 147 LYS B C 1
ATOM 3038 O O . LYS B 1 147 ? -5.887 -0.283 -32.625 1 35.19 147 LYS B O 1
ATOM 3043 N N . LYS B 1 148 ? -8.07 -0.168 -33 1 36.09 148 LYS B N 1
ATOM 3044 C CA . LYS B 1 148 ? -8.477 -1.354 -32.25 1 36.09 148 LYS B CA 1
ATOM 3045 C C . LYS B 1 148 ? -7.5 -2.504 -32.469 1 36.09 148 LYS B C 1
ATOM 3047 O O . LYS B 1 148 ? -7.281 -2.926 -33.625 1 36.09 148 LYS B O 1
ATOM 3052 N N . PRO B 1 149 ? -6.473 -2.549 -31.719 1 35.88 149 PRO B N 1
ATOM 3053 C CA . PRO B 1 149 ? -5.727 -3.734 -32.156 1 35.88 149 PRO B CA 1
ATOM 3054 C C . PRO B 1 149 ? -6.633 -4.867 -32.625 1 35.88 149 PRO B C 1
ATOM 3056 O O . PRO B 1 149 ? -7.762 -5 -32.156 1 35.88 149 PRO B O 1
ATOM 3059 N N . ASP B 1 150 ? -6.855 -5.125 -33.844 1 31.59 150 ASP B N 1
ATOM 3060 C CA . ASP B 1 150 ? -7.371 -6.473 -34.062 1 31.59 150 ASP B CA 1
ATOM 3061 C C . ASP B 1 150 ? -6.93 -7.422 -32.969 1 31.59 150 ASP B C 1
ATOM 3063 O O . ASP B 1 150 ? -5.777 -7.391 -32.531 1 31.59 150 ASP B O 1
ATOM 3067 N N . ILE B 1 151 ? -7.863 -7.785 -32.031 1 35.38 151 ILE B N 1
ATOM 3068 C CA . ILE B 1 151 ? -7.637 -8.812 -31.016 1 35.38 151 ILE B CA 1
ATOM 3069 C C . ILE B 1 151 ? -6.375 -9.602 -31.359 1 35.38 151 ILE B C 1
ATOM 3071 O O . ILE B 1 151 ? -5.633 -10.016 -30.469 1 35.38 151 ILE B O 1
ATOM 3075 N N . LEU B 1 152 ? -6.18 -9.953 -32.719 1 31.81 152 LEU B N 1
ATOM 3076 C CA . LEU B 1 152 ? -5.285 -10.977 -33.25 1 31.81 152 LEU B CA 1
ATOM 3077 C C . LEU B 1 152 ? -3.832 -10.516 -33.156 1 31.81 152 LEU B C 1
ATOM 3079 O O . LEU B 1 152 ? -2.922 -11.336 -33.031 1 31.81 152 LEU B O 1
ATOM 3083 N N . SER B 1 153 ? -3.557 -9.211 -33.406 1 35.16 153 SER B N 1
ATOM 3084 C CA . SER B 1 153 ? -2.158 -8.977 -33.75 1 35.16 153 SER B CA 1
ATOM 3085 C C . SER B 1 153 ? -1.303 -8.781 -32.531 1 35.16 153 SER B C 1
ATOM 3087 O O . SER B 1 153 ? -0.147 -8.359 -32.625 1 35.16 153 SER B O 1
ATOM 3089 N N . ILE B 1 154 ? -1.842 -8.383 -31.344 1 36.09 154 ILE B N 1
ATOM 3090 C CA . ILE B 1 154 ? -0.878 -8.594 -30.281 1 36.09 154 ILE B CA 1
ATOM 3091 C C . ILE B 1 154 ? -0.167 -9.93 -30.484 1 36.09 154 ILE B C 1
ATOM 3093 O O . ILE B 1 154 ? -0.775 -10.992 -30.344 1 36.09 154 ILE B O 1
ATOM 3097 N N . LYS B 1 155 ? 0.578 -10.039 -31.531 1 35.44 155 LYS B N 1
ATOM 3098 C CA . LYS B 1 155 ? 1.436 -11.203 -31.734 1 35.44 155 LYS B CA 1
ATOM 3099 C C . LYS B 1 155 ? 1.981 -11.719 -30.406 1 35.44 155 LYS B C 1
ATOM 3101 O O . LYS B 1 155 ? 2.758 -11.031 -29.734 1 35.44 155 LYS B O 1
ATOM 3106 N N . LEU B 1 156 ? 1.044 -12.352 -29.594 1 36.75 156 LEU B N 1
ATOM 3107 C CA . LEU B 1 156 ? 1.621 -13.227 -28.578 1 36.75 156 LEU B CA 1
ATOM 3108 C C . LEU B 1 156 ? 2.947 -13.812 -29.047 1 36.75 156 LEU B C 1
ATOM 3110 O O . LEU B 1 156 ? 2.99 -14.523 -30.062 1 36.75 156 LEU B O 1
ATOM 3114 N N . ARG B 1 157 ? 3.898 -13.062 -29.172 1 37 157 ARG B N 1
ATOM 3115 C CA . ARG B 1 157 ? 5.164 -13.734 -29.438 1 37 157 ARG B CA 1
ATOM 3116 C C . ARG B 1 157 ? 5.285 -15.016 -28.625 1 37 157 ARG B C 1
ATOM 3118 O O . ARG B 1 157 ? 5.344 -14.969 -27.391 1 37 157 ARG B O 1
ATOM 3125 N N . LYS B 1 158 ? 4.66 -16.078 -29.062 1 38.03 158 LYS B N 1
ATOM 3126 C CA . LYS B 1 158 ? 4.965 -17.422 -28.609 1 38.03 158 LYS B CA 1
ATOM 3127 C C . LYS B 1 158 ? 6.469 -17.641 -28.5 1 38.03 158 LYS B C 1
ATOM 3129 O O . LYS B 1 158 ? 7.16 -17.781 -29.516 1 38.03 158 LYS B O 1
ATOM 3134 N N . GLU B 1 159 ? 7.121 -16.953 -27.609 1 40.28 159 GLU B N 1
ATOM 3135 C CA . GLU B 1 159 ? 8.469 -17.484 -27.469 1 40.28 159 GLU B CA 1
ATOM 3136 C C . GLU B 1 159 ? 8.438 -19 -27.25 1 40.28 159 GLU B C 1
ATOM 3138 O O . GLU B 1 159 ? 7.715 -19.5 -26.391 1 40.28 159 GLU B O 1
ATOM 3143 N N . LYS B 1 160 ? 8.695 -19.766 -28.219 1 40.41 160 LYS B N 1
ATOM 3144 C CA . LYS B 1 160 ? 8.734 -21.219 -28.344 1 40.41 160 LYS B CA 1
ATOM 3145 C C . LYS B 1 160 ? 9.117 -21.875 -27.016 1 40.41 160 LYS B C 1
ATOM 3147 O O . LYS B 1 160 ? 8.523 -22.875 -26.625 1 40.41 160 LYS B O 1
ATOM 3152 N N . HIS B 1 161 ? 10.281 -21.516 -26.484 1 41.28 161 HIS B N 1
ATOM 3153 C CA . HIS B 1 161 ? 10.797 -22.312 -25.375 1 41.28 161 HIS B CA 1
ATOM 3154 C C . HIS B 1 161 ? 9.992 -22.062 -24.109 1 41.28 161 HIS B C 1
ATOM 3156 O O . HIS B 1 161 ? 9.938 -22.922 -23.219 1 41.28 161 HIS B O 1
ATOM 3162 N N . GLU B 1 162 ? 9.508 -20.906 -23.969 1 40.34 162 GLU B N 1
ATOM 3163 C CA . GLU B 1 162 ? 8.992 -20.578 -22.641 1 40.34 162 GLU B CA 1
ATOM 3164 C C . GLU B 1 162 ? 7.562 -21.078 -22.469 1 40.34 162 GLU B C 1
ATOM 3166 O O . GLU B 1 162 ? 7.078 -21.203 -21.344 1 40.34 162 GLU B O 1
ATOM 3171 N N . VAL B 1 163 ? 6.781 -21.156 -23.516 1 41.12 163 VAL B N 1
ATOM 3172 C CA . VAL B 1 163 ? 5.367 -21.516 -23.375 1 41.12 163 VAL B CA 1
ATOM 3173 C C . VAL B 1 163 ? 5.23 -22.984 -23 1 41.12 163 VAL B C 1
ATOM 3175 O O . VAL B 1 163 ? 4.121 -23.516 -22.953 1 41.12 163 VAL B O 1
ATOM 3178 N N . GLN B 1 164 ? 6.293 -23.75 -23.109 1 37.91 164 GLN B N 1
ATOM 3179 C CA . GLN B 1 164 ? 6.02 -25.188 -23.031 1 37.91 164 GLN B CA 1
ATOM 3180 C C . GLN B 1 164 ? 5.297 -25.531 -21.734 1 37.91 164 GLN B C 1
ATOM 3182 O O . GLN B 1 164 ? 4.973 -26.703 -21.5 1 37.91 164 GLN B O 1
ATOM 3187 N N . MET B 1 165 ? 5.508 -24.688 -20.734 1 36.59 165 MET B N 1
ATOM 3188 C CA . MET B 1 165 ? 5.293 -25.531 -19.547 1 36.59 165 MET B CA 1
ATOM 3189 C C . MET B 1 165 ? 3.857 -26.031 -19.5 1 36.59 165 MET B C 1
ATOM 3191 O O . MET B 1 165 ? 3.623 -27.234 -19.312 1 36.59 165 MET B O 1
ATOM 3195 N N . ASP B 1 166 ? 2.83 -25.281 -18.625 1 39.69 166 ASP B N 1
ATOM 3196 C CA . ASP B 1 166 ? 1.689 -26.016 -18.094 1 39.69 166 ASP B CA 1
ATOM 3197 C C . ASP B 1 166 ? 0.599 -26.188 -19.141 1 39.69 166 ASP B C 1
ATOM 3199 O O . ASP B 1 166 ? 0.514 -25.391 -20.094 1 39.69 166 ASP B O 1
ATOM 3203 N N . HIS B 1 167 ? 0.44 -27.234 -19.922 1 43.97 167 HIS B N 1
ATOM 3204 C CA . HIS B 1 167 ? -0.555 -27.797 -20.828 1 43.97 167 HIS B CA 1
ATOM 3205 C C . HIS B 1 167 ? -1.835 -26.969 -20.828 1 43.97 167 HIS B C 1
ATOM 3207 O O . HIS B 1 167 ? -2.896 -27.453 -21.219 1 43.97 167 HIS B O 1
ATOM 3213 N N . ARG B 1 168 ? -2.109 -25.938 -19.969 1 46.34 168 ARG B N 1
ATOM 3214 C CA . ARG B 1 168 ? -3.344 -25.156 -20.062 1 46.34 168 ARG B CA 1
ATOM 3215 C C . ARG B 1 168 ? -3.219 -24.062 -21.109 1 46.34 168 ARG B C 1
ATOM 3217 O O . ARG B 1 168 ? -2.111 -23.625 -21.438 1 46.34 168 ARG B O 1
ATOM 3224 N N . PRO B 1 169 ? -4.211 -23.703 -21.875 1 48.16 169 PRO B N 1
ATOM 3225 C CA . PRO B 1 169 ? -4.219 -22.609 -22.859 1 48.16 169 PRO B CA 1
ATOM 3226 C C . PRO B 1 169 ? -3.428 -21.391 -22.391 1 48.16 169 PRO B C 1
ATOM 3228 O O . PRO B 1 169 ? -3.27 -21.172 -21.188 1 48.16 169 PRO B O 1
ATOM 3231 N N . GLU B 1 170 ? -2.58 -20.797 -23.266 1 55.12 170 GLU B N 1
ATOM 3232 C CA . GLU B 1 170 ? -1.638 -19.688 -23.156 1 55.12 170 GLU B CA 1
ATOM 3233 C C . GLU B 1 170 ? -2.297 -18.469 -22.531 1 55.12 170 GLU B C 1
ATOM 3235 O O . GLU B 1 170 ? -3.283 -17.938 -23.062 1 55.12 170 GLU B O 1
ATOM 3240 N N . SER B 1 171 ? -2.416 -18.5 -21.25 1 64.44 171 SER B N 1
ATOM 3241 C CA . SER B 1 171 ? -3.125 -17.391 -20.594 1 64.44 171 SER B CA 1
ATOM 3242 C C . SER B 1 171 ? -2.172 -16.266 -20.219 1 64.44 171 SER B C 1
ATOM 3244 O O . SER B 1 171 ? -2.531 -15.375 -19.453 1 64.44 171 SER B O 1
ATOM 3246 N N . VAL B 1 172 ? -0.822 -16.297 -20.812 1 73.56 172 VAL B N 1
ATOM 3247 C CA . VAL B 1 172 ? 0.1 -15.234 -20.438 1 73.56 172 VAL B CA 1
ATOM 3248 C C . VAL B 1 172 ? 0.483 -14.422 -21.672 1 73.56 172 VAL B C 1
ATOM 3250 O O . VAL B 1 172 ? 0.797 -14.992 -22.719 1 73.56 172 VAL B O 1
ATOM 3253 N N . VAL B 1 173 ? 0.399 -13.195 -21.656 1 76.75 173 VAL B N 1
ATOM 3254 C CA . VAL B 1 173 ? 0.868 -12.266 -22.672 1 76.75 173 VAL B CA 1
ATOM 3255 C C . VAL B 1 173 ? 1.926 -11.336 -22.078 1 76.75 173 VAL B C 1
ATOM 3257 O O . VAL B 1 173 ? 1.769 -10.836 -20.969 1 76.75 173 VAL B O 1
ATOM 3260 N N . LEU B 1 174 ? 3.074 -11.297 -22.719 1 76.38 174 LEU B N 1
ATOM 3261 C CA . LEU B 1 174 ? 4.094 -10.312 -22.359 1 76.38 174 LEU B CA 1
ATOM 3262 C C . LEU B 1 174 ? 4.035 -9.109 -23.297 1 76.38 174 LEU B C 1
ATOM 3264 O O . LEU B 1 174 ? 4.117 -9.258 -24.516 1 76.38 174 LEU B O 1
ATOM 3268 N N . VAL B 1 175 ? 3.797 -7.973 -22.828 1 80.31 175 VAL B N 1
ATOM 3269 C CA . VAL B 1 175 ? 3.719 -6.738 -23.594 1 80.31 175 VAL B CA 1
ATOM 3270 C C . VAL B 1 175 ? 4.828 -5.785 -23.156 1 80.31 175 VAL B C 1
ATOM 3272 O O . VAL B 1 175 ? 5.039 -5.578 -21.969 1 80.31 175 VAL B O 1
ATOM 3275 N N . LYS B 1 176 ? 5.535 -5.207 -24.094 1 75.81 176 LYS B N 1
ATOM 3276 C CA . LYS B 1 176 ? 6.637 -4.293 -23.812 1 75.81 176 LYS B CA 1
ATOM 3277 C C . LYS B 1 176 ? 6.531 -3.027 -24.656 1 75.81 176 LYS B C 1
ATOM 3279 O O . LYS B 1 176 ? 5.867 -3.021 -25.703 1 75.81 176 LYS B O 1
ATOM 3284 N N . GLY B 1 177 ? 7.152 -1.921 -24.188 1 74.88 177 GLY B N 1
ATOM 3285 C CA . GLY B 1 177 ? 7.297 -0.698 -24.969 1 74.88 177 GLY B CA 1
ATOM 3286 C C . GLY B 1 177 ? 5.977 -0.016 -25.25 1 74.88 177 GLY B C 1
ATOM 3287 O O . GLY B 1 177 ? 5.121 0.097 -24.375 1 74.88 177 GLY B O 1
ATOM 3288 N N . ILE B 1 178 ? 5.824 0.388 -26.453 1 71.31 178 ILE B N 1
ATOM 3289 C CA . ILE B 1 178 ? 4.688 1.196 -26.875 1 71.31 178 ILE B CA 1
ATOM 3290 C C . ILE B 1 178 ? 3.41 0.364 -26.812 1 71.31 178 ILE B C 1
ATOM 3292 O O . ILE B 1 178 ? 2.32 0.904 -26.609 1 71.31 178 ILE B O 1
ATOM 3296 N N . ASN B 1 179 ? 3.588 -0.882 -27.031 1 78.25 179 ASN B N 1
ATOM 3297 C CA . ASN B 1 179 ? 2.426 -1.761 -26.984 1 78.25 179 ASN B CA 1
ATOM 3298 C C . ASN B 1 179 ? 1.798 -1.79 -25.594 1 78.25 179 ASN B C 1
ATOM 3300 O O . ASN B 1 179 ? 0.636 -2.17 -25.453 1 78.25 179 ASN B O 1
ATOM 3304 N N . THR B 1 180 ? 2.559 -1.466 -24.562 1 79.5 180 THR B N 1
ATOM 3305 C CA . THR B 1 180 ? 2.033 -1.384 -23.203 1 79.5 180 THR B CA 1
ATOM 3306 C C . THR B 1 180 ? 0.916 -0.349 -23.125 1 79.5 180 THR B C 1
ATOM 3308 O O . THR B 1 180 ? -0.129 -0.604 -22.516 1 79.5 180 THR B O 1
ATOM 3311 N N . PHE B 1 181 ? 1.146 0.697 -23.766 1 77.44 181 PHE B N 1
ATOM 3312 C CA . PHE B 1 181 ? 0.142 1.756 -23.766 1 77.44 181 PHE B CA 1
ATOM 3313 C C . PHE B 1 181 ? -1.124 1.304 -24.484 1 77.44 181 PHE B C 1
ATOM 3315 O O . PHE B 1 181 ? -2.234 1.606 -24.031 1 77.44 181 PHE B O 1
ATOM 3322 N N . THR B 1 182 ? -0.868 0.645 -25.578 1 79.75 182 THR B N 1
ATOM 3323 C CA . THR B 1 182 ? -2.002 0.121 -26.328 1 79.75 182 THR B CA 1
ATOM 3324 C C . THR B 1 182 ? -2.812 -0.854 -25.469 1 79.75 182 THR B C 1
ATOM 3326 O O . THR B 1 182 ? -4.043 -0.775 -25.438 1 79.75 182 THR B O 1
ATOM 3329 N N . LEU B 1 183 ? -2.098 -1.705 -24.828 1 83.31 183 LEU B N 1
ATOM 3330 C CA . LEU B 1 183 ? -2.762 -2.678 -23.969 1 83.31 183 LEU B CA 1
ATOM 3331 C C . LEU B 1 183 ? -3.52 -1.978 -22.844 1 83.31 183 LEU B C 1
ATOM 3333 O O . LEU B 1 183 ? -4.672 -2.318 -22.562 1 83.31 183 LEU B O 1
ATOM 3337 N N . LEU B 1 184 ? -2.9 -1.053 -22.234 1 85.81 184 LEU B N 1
ATOM 3338 C CA . LEU B 1 184 ? -3.52 -0.332 -21.125 1 85.81 184 LEU B CA 1
ATOM 3339 C C . LEU B 1 184 ? -4.801 0.362 -21.578 1 85.81 184 LEU B C 1
ATOM 3341 O O . LEU B 1 184 ? -5.824 0.282 -20.891 1 85.81 184 LEU B O 1
ATOM 3345 N N . ASN B 1 185 ? -4.695 1.015 -22.656 1 80.94 185 ASN B N 1
ATOM 3346 C CA . ASN B 1 185 ? -5.871 1.681 -23.203 1 80.94 185 ASN B CA 1
ATOM 3347 C C . ASN B 1 185 ? -6.984 0.685 -23.516 1 80.94 185 ASN B C 1
ATOM 3349 O O . ASN B 1 185 ? -8.156 0.965 -23.281 1 80.94 185 ASN B O 1
ATOM 3353 N N . PHE B 1 186 ? -6.59 -0.389 -24.078 1 83.06 186 PHE B N 1
ATOM 3354 C CA . PHE B 1 186 ? -7.555 -1.443 -24.375 1 83.06 186 PHE B CA 1
ATOM 3355 C C . PHE B 1 186 ? -8.242 -1.921 -23.094 1 83.06 186 PHE B C 1
ATOM 3357 O O . PHE B 1 186 ? -9.469 -2.018 -23.047 1 83.06 186 PHE B O 1
ATOM 3364 N N . LEU B 1 187 ? -7.453 -2.168 -22.094 1 87 187 LEU B N 1
ATOM 3365 C CA . LEU B 1 187 ? -7.988 -2.691 -20.844 1 87 187 LEU B CA 1
ATOM 3366 C C . LEU B 1 187 ? -8.898 -1.671 -20.172 1 87 187 LEU B C 1
ATOM 3368 O O . LEU B 1 187 ? -9.992 -2.016 -19.719 1 87 187 LEU B O 1
ATOM 3372 N N . ILE B 1 188 ? -8.516 -0.465 -20.156 1 85.56 188 ILE B N 1
ATOM 3373 C CA . ILE B 1 188 ? -9.25 0.604 -19.484 1 85.56 188 ILE B CA 1
ATOM 3374 C C . ILE B 1 188 ? -10.594 0.828 -20.188 1 85.56 188 ILE B C 1
ATOM 3376 O O . ILE B 1 188 ? -11.594 1.116 -19.531 1 85.56 188 ILE B O 1
ATOM 3380 N N . ASN B 1 189 ? -10.625 0.597 -21.469 1 83.19 189 ASN B N 1
ATOM 3381 C CA . ASN B 1 189 ? -11.836 0.87 -22.234 1 83.19 189 ASN B CA 1
ATOM 3382 C C . ASN B 1 189 ? -12.641 -0.403 -22.484 1 83.19 189 ASN B C 1
ATOM 3384 O O . ASN B 1 189 ? -13.68 -0.364 -23.141 1 83.19 189 ASN B O 1
ATOM 3388 N N . SER B 1 190 ? -12.141 -1.506 -22.047 1 85.5 190 SER B N 1
ATOM 3389 C CA . SER B 1 190 ? -12.828 -2.779 -22.25 1 85.5 190 SER B CA 1
ATOM 3390 C C . SER B 1 190 ? -13.953 -2.973 -21.25 1 85.5 190 SER B C 1
ATOM 3392 O O . SER B 1 190 ? -13.711 -3.08 -20.047 1 85.5 190 SER B O 1
ATOM 3394 N N . LYS B 1 191 ? -15.109 -3.076 -21.703 1 81.06 191 LYS B N 1
ATOM 3395 C CA . LYS B 1 191 ? -16.266 -3.26 -20.828 1 81.06 191 LYS B CA 1
ATOM 3396 C C . LYS B 1 191 ? -16.344 -4.684 -20.281 1 81.06 191 LYS B C 1
ATOM 3398 O O . LYS B 1 191 ? -16.953 -4.93 -19.25 1 81.06 191 LYS B O 1
ATOM 3403 N N . SER B 1 192 ? -15.75 -5.621 -20.984 1 86.5 192 SER B N 1
ATOM 3404 C CA . SER B 1 192 ? -15.828 -7.031 -20.609 1 86.5 192 SER B CA 1
ATOM 3405 C C . SER B 1 192 ? -14.773 -7.379 -19.562 1 86.5 192 SER B C 1
ATOM 3407 O O . SER B 1 192 ? -14.688 -8.531 -19.109 1 86.5 192 SER B O 1
ATOM 3409 N N . LEU B 1 193 ? -14.016 -6.453 -19.203 1 88.88 193 LEU B N 1
ATOM 3410 C CA . LEU B 1 193 ? -12.906 -6.672 -18.281 1 88.88 193 LEU B CA 1
ATOM 3411 C C . LEU B 1 193 ? -13.414 -7.062 -16.891 1 88.88 193 LEU B C 1
ATOM 3413 O O . LEU B 1 193 ? -12.781 -7.848 -16.188 1 88.88 193 LEU B O 1
ATOM 3417 N N . VAL B 1 194 ? -14.523 -6.543 -16.547 1 92.25 194 VAL B N 1
ATOM 3418 C CA . VAL B 1 194 ? -15.102 -6.754 -15.227 1 92.25 194 VAL B CA 1
ATOM 3419 C C . VAL B 1 194 ? -16.312 -7.68 -15.336 1 92.25 194 VAL B C 1
ATOM 3421 O O . VAL B 1 194 ? -17.172 -7.492 -16.188 1 92.25 194 VAL B O 1
ATOM 3424 N N . ALA B 1 195 ? -16.312 -8.656 -14.469 1 91.56 195 ALA B N 1
ATOM 3425 C CA . ALA B 1 195 ? -17.453 -9.578 -14.461 1 91.56 195 ALA B CA 1
ATOM 3426 C C . ALA B 1 195 ? -18.75 -8.852 -14.117 1 91.56 195 ALA B C 1
ATOM 3428 O O . ALA B 1 195 ? -18.766 -7.984 -13.234 1 91.56 195 ALA B O 1
ATOM 3429 N N . THR B 1 196 ? -19.797 -9.195 -14.773 1 90.94 196 THR B N 1
ATOM 3430 C CA . THR B 1 196 ? -21.094 -8.555 -14.562 1 90.94 196 THR B CA 1
ATOM 3431 C C . THR B 1 196 ? -21.969 -9.391 -13.633 1 90.94 196 THR B C 1
ATOM 3433 O O . THR B 1 196 ? -22.984 -8.906 -13.133 1 90.94 196 THR B O 1
ATOM 3436 N N . SER B 1 197 ? -21.547 -10.602 -13.422 1 90.5 197 SER B N 1
ATOM 3437 C CA . SER B 1 197 ? -22.312 -11.5 -12.562 1 90.5 197 SER B CA 1
ATOM 3438 C C . SER B 1 197 ? -21.406 -12.461 -11.805 1 90.5 197 SER B C 1
ATOM 3440 O O . SER B 1 197 ? -20.203 -12.547 -12.094 1 90.5 197 SER B O 1
ATOM 3442 N N . GLY B 1 198 ? -22.047 -13.047 -10.719 1 91.62 198 GLY B N 1
ATOM 3443 C CA . GLY B 1 198 ? -21.281 -13.992 -9.938 1 91.62 198 GLY B CA 1
ATOM 3444 C C . GLY B 1 198 ? -20.578 -13.359 -8.742 1 91.62 198 GLY B C 1
ATOM 3445 O O . GLY B 1 198 ? -20.812 -12.18 -8.445 1 91.62 198 GLY B O 1
ATOM 3446 N N . PRO B 1 199 ? -19.719 -14.156 -8.125 1 92.62 199 PRO B N 1
ATOM 3447 C CA . PRO B 1 199 ? -19.094 -13.688 -6.891 1 92.62 199 PRO B CA 1
ATOM 3448 C C . PRO B 1 199 ? -18.078 -12.57 -7.137 1 92.62 199 PRO B C 1
ATOM 3450 O O . PRO B 1 199 ? -17.797 -11.781 -6.23 1 92.62 199 PRO B O 1
ATOM 3453 N N . GLN B 1 200 ? -17.562 -12.438 -8.273 1 94.19 200 GLN B N 1
ATOM 3454 C CA . GLN B 1 200 ? -16.531 -11.445 -8.555 1 94.19 200 GLN B CA 1
ATOM 3455 C C . GLN B 1 200 ? -17.109 -10.273 -9.359 1 94.19 200 GLN B C 1
ATOM 3457 O O . GLN B 1 200 ? -16.359 -9.484 -9.93 1 94.19 200 GLN B O 1
ATOM 3462 N N . ALA B 1 201 ? -18.391 -10.172 -9.422 1 94.31 201 ALA B N 1
ATOM 3463 C CA . ALA B 1 201 ? -19.062 -9.117 -10.18 1 94.31 201 ALA B CA 1
ATOM 3464 C C . ALA B 1 201 ? -18.641 -7.734 -9.68 1 94.31 201 ALA B C 1
ATOM 3466 O O . ALA B 1 201 ? -18.641 -7.484 -8.477 1 94.31 201 ALA B O 1
ATOM 3467 N N . GLY B 1 202 ? -18.234 -6.934 -10.633 1 94.88 202 GLY B N 1
ATOM 3468 C CA . GLY B 1 202 ? -17.969 -5.543 -10.312 1 94.88 202 GLY B CA 1
ATOM 3469 C C . GLY B 1 202 ? -16.531 -5.297 -9.883 1 94.88 202 GLY B C 1
ATOM 3470 O O . GLY B 1 202 ? -16.125 -4.148 -9.703 1 94.88 202 GLY B O 1
ATOM 3471 N N . LEU B 1 203 ? -15.773 -6.348 -9.695 1 95.31 203 LEU B N 1
ATOM 3472 C CA . LEU B 1 203 ? -14.391 -6.211 -9.273 1 95.31 203 LEU B CA 1
ATOM 3473 C C . LEU B 1 203 ? -13.469 -6.043 -10.477 1 95.31 203 LEU B C 1
ATOM 3475 O O . LEU B 1 203 ? -13.5 -6.848 -11.406 1 95.31 203 LEU B O 1
ATOM 3479 N N . PRO B 1 204 ? -12.688 -4.969 -10.461 1 95.62 204 PRO B N 1
ATOM 3480 C CA . PRO B 1 204 ? -11.695 -4.84 -11.531 1 95.62 204 PRO B CA 1
ATOM 3481 C C . PRO B 1 204 ? -10.609 -5.91 -11.461 1 95.62 204 PRO B C 1
ATOM 3483 O O . PRO B 1 204 ? -10.492 -6.613 -10.453 1 95.62 204 PRO B O 1
ATOM 3486 N N . PRO B 1 205 ? -9.82 -6.086 -12.5 1 93.88 205 PRO B N 1
ATOM 3487 C CA . PRO B 1 205 ? -8.734 -7.07 -12.5 1 93.88 205 PRO B CA 1
ATOM 3488 C C . PRO B 1 205 ? -7.703 -6.812 -11.406 1 93.88 205 PRO B C 1
ATOM 3490 O O . PRO B 1 205 ? -7.582 -5.688 -10.914 1 93.88 205 PRO B O 1
ATOM 3493 N N . THR B 1 206 ? -7.059 -7.859 -11.055 1 96.25 206 THR B N 1
ATOM 3494 C CA . THR B 1 206 ? -6.027 -7.758 -10.023 1 96.25 206 THR B CA 1
ATOM 3495 C C . THR B 1 206 ? -4.699 -7.312 -10.633 1 96.25 206 THR B C 1
ATOM 3497 O O . THR B 1 206 ? -4.277 -7.832 -11.664 1 96.25 206 THR B O 1
ATOM 3500 N N . LEU B 1 207 ? -4.145 -6.277 -10.055 1 95.19 207 LEU B N 1
ATOM 3501 C CA . LEU B 1 207 ? -2.801 -5.828 -10.398 1 95.19 207 LEU B CA 1
ATOM 3502 C C . LEU B 1 207 ? -1.781 -6.312 -9.375 1 95.19 207 LEU B C 1
ATOM 3504 O O . LEU B 1 207 ? -2.002 -6.191 -8.172 1 95.19 207 LEU B O 1
ATOM 3508 N N . LEU B 1 208 ? -0.742 -6.977 -9.875 1 95.06 208 LEU B N 1
ATOM 3509 C CA . LEU B 1 208 ? 0.377 -7.418 -9.055 1 95.06 208 LEU B CA 1
ATOM 3510 C C . LEU B 1 208 ? 1.679 -6.766 -9.508 1 95.06 208 LEU B C 1
ATOM 3512 O O . LEU B 1 208 ? 1.889 -6.562 -10.703 1 95.06 208 LEU B O 1
ATOM 3516 N N . SER B 1 209 ? 2.523 -6.395 -8.516 1 93.38 209 SER B N 1
ATOM 3517 C CA . SER B 1 209 ? 3.811 -5.789 -8.844 1 93.38 209 SER B CA 1
ATOM 3518 C C . SER B 1 209 ? 4.863 -6.109 -7.789 1 93.38 209 SER B C 1
ATOM 3520 O O . SER B 1 209 ? 4.551 -6.176 -6.598 1 93.38 209 SER B O 1
ATOM 3522 N N . PRO B 1 210 ? 6.082 -6.312 -8.219 1 91.62 210 PRO B N 1
ATOM 3523 C CA . PRO B 1 210 ? 7.156 -6.465 -7.238 1 91.62 210 PRO B CA 1
ATOM 3524 C C . PRO B 1 210 ? 7.59 -5.137 -6.621 1 91.62 210 PRO B C 1
ATOM 3526 O O . PRO B 1 210 ? 8.344 -5.117 -5.648 1 91.62 210 PRO B O 1
ATOM 3529 N N . VAL B 1 211 ? 7.105 -4.016 -7.227 1 91.25 211 VAL B N 1
ATOM 3530 C CA . VAL B 1 211 ? 7.43 -2.684 -6.723 1 91.25 211 VAL B CA 1
ATOM 3531 C C . VAL B 1 211 ? 6.145 -1.921 -6.418 1 91.25 211 VAL B C 1
ATOM 3533 O O . VAL B 1 211 ? 5.105 -2.17 -7.031 1 91.25 211 VAL B O 1
ATOM 3536 N N . ALA B 1 212 ? 6.238 -1.036 -5.484 1 93.62 212 ALA B N 1
ATOM 3537 C CA . ALA B 1 212 ? 5.066 -0.261 -5.082 1 93.62 212 ALA B CA 1
ATOM 3538 C C . ALA B 1 212 ? 4.555 0.598 -6.23 1 93.62 212 ALA B C 1
ATOM 3540 O O . ALA B 1 212 ? 5.328 1.01 -7.102 1 93.62 212 ALA B O 1
ATOM 3541 N N . PHE B 1 213 ? 3.279 0.861 -6.27 1 92.31 213 PHE B N 1
ATOM 3542 C CA . PHE B 1 213 ? 2.633 1.761 -7.219 1 92.31 213 PHE B CA 1
ATOM 3543 C C . PHE B 1 213 ? 1.393 2.396 -6.602 1 92.31 213 PHE B C 1
ATOM 3545 O O . PHE B 1 213 ? 0.949 1.991 -5.527 1 92.31 213 PHE B O 1
ATOM 3552 N N . ARG B 1 214 ? 0.884 3.338 -7.238 1 92.44 214 ARG B N 1
ATOM 3553 C CA . ARG B 1 214 ? -0.216 4.121 -6.688 1 92.44 214 ARG B CA 1
ATOM 3554 C C . ARG B 1 214 ? -1.427 3.24 -6.398 1 92.44 214 ARG B C 1
ATOM 3556 O O . ARG B 1 214 ? -1.868 2.482 -7.266 1 92.44 214 ARG B O 1
ATOM 3563 N N . GLY B 1 215 ? -1.876 3.35 -5.188 1 95.19 215 GLY B N 1
ATOM 3564 C CA . GLY B 1 215 ? -3.08 2.625 -4.805 1 95.19 215 GLY B CA 1
ATOM 3565 C C . GLY B 1 215 ? -2.807 1.192 -4.391 1 95.19 215 GLY B C 1
ATOM 3566 O O . GLY B 1 215 ? -3.719 0.479 -3.969 1 95.19 215 GLY B O 1
ATOM 3567 N N . ALA B 1 216 ? -1.636 0.75 -4.48 1 96.12 216 ALA B N 1
ATOM 3568 C CA . ALA B 1 216 ? -1.323 -0.644 -4.176 1 96.12 216 ALA B CA 1
ATOM 3569 C C . ALA B 1 216 ? -1.118 -0.844 -2.678 1 96.12 216 ALA B C 1
ATOM 3571 O O . ALA B 1 216 ? -0.725 0.085 -1.968 1 96.12 216 ALA B O 1
ATOM 3572 N N . THR B 1 217 ? -1.394 -2.027 -2.25 1 97.5 217 THR B N 1
ATOM 3573 C CA . THR B 1 217 ? -1.221 -2.428 -0.858 1 97.5 217 THR B CA 1
ATOM 3574 C C . THR B 1 217 ? -0.073 -3.424 -0.72 1 97.5 217 THR B C 1
ATOM 3576 O O . THR B 1 217 ? 0.053 -4.352 -1.523 1 97.5 217 THR B O 1
ATOM 3579 N N . MET B 1 218 ? 0.658 -3.197 0.266 1 96.75 218 MET B N 1
ATOM 3580 C CA . MET B 1 218 ? 1.787 -4.094 0.498 1 96.75 218 MET B CA 1
ATOM 3581 C C . MET B 1 218 ? 1.311 -5.445 1.015 1 96.75 218 MET B C 1
ATOM 3583 O O . MET B 1 218 ? 0.551 -5.516 1.982 1 96.75 218 MET B O 1
ATOM 3587 N N . GLN B 1 219 ? 1.749 -6.539 0.365 1 94.94 219 GLN B N 1
ATOM 3588 C CA . GLN B 1 219 ? 1.457 -7.914 0.749 1 94.94 219 GLN B CA 1
ATOM 3589 C C . GLN B 1 219 ? 2.742 -8.703 0.996 1 94.94 219 GLN B C 1
ATOM 3591 O O . GLN B 1 219 ? 3.812 -8.312 0.527 1 94.94 219 GLN B O 1
ATOM 3596 N N . MET B 1 220 ? 2.598 -9.727 1.798 1 93.06 220 MET B N 1
ATOM 3597 C CA . MET B 1 220 ? 3.734 -10.609 2.055 1 93.06 220 MET B CA 1
ATOM 3598 C C . MET B 1 220 ? 3.377 -12.062 1.749 1 93.06 220 MET B C 1
ATOM 3600 O O . MET B 1 220 ? 2.344 -12.555 2.199 1 93.06 220 MET B O 1
ATOM 3604 N N . LEU B 1 221 ? 4.281 -12.688 0.977 1 93.69 221 LEU B N 1
ATOM 3605 C CA . LEU B 1 221 ? 4.117 -14.117 0.743 1 93.69 221 LEU B CA 1
ATOM 3606 C C . LEU B 1 221 ? 4.367 -14.914 2.021 1 93.69 221 LEU B C 1
ATOM 3608 O O . LEU B 1 221 ? 5.215 -14.531 2.834 1 93.69 221 LEU B O 1
ATOM 3612 N N . LYS B 1 222 ? 3.605 -15.953 2.168 1 89.38 222 LYS B N 1
ATOM 3613 C CA . LYS B 1 222 ? 3.85 -16.875 3.277 1 89.38 222 LYS B CA 1
ATOM 3614 C C . LYS B 1 222 ? 4.895 -17.922 2.904 1 89.38 222 LYS B C 1
ATOM 3616 O O . LYS B 1 222 ? 4.879 -18.453 1.794 1 89.38 222 LYS B O 1
ATOM 3621 N N . ALA B 1 223 ? 5.84 -18.109 3.818 1 90.06 223 ALA B N 1
ATOM 3622 C CA . ALA B 1 223 ? 6.906 -19.078 3.576 1 90.06 223 ALA B CA 1
ATOM 3623 C C . ALA B 1 223 ? 7.02 -20.062 4.727 1 90.06 223 ALA B C 1
ATOM 3625 O O . ALA B 1 223 ? 6.875 -19.703 5.895 1 90.06 223 ALA B O 1
ATOM 3626 N N . ARG B 1 224 ? 7.199 -21.359 4.316 1 88.38 224 ARG B N 1
ATOM 3627 C CA . ARG B 1 224 ? 7.391 -22.422 5.305 1 88.38 224 ARG B CA 1
ATOM 3628 C C . ARG B 1 224 ? 8.445 -23.406 4.84 1 88.38 224 ARG B C 1
ATOM 3630 O O . ARG B 1 224 ? 8.633 -23.609 3.639 1 88.38 224 ARG B O 1
ATOM 3637 N N . SER B 1 225 ? 9.133 -23.969 5.828 1 87.06 225 SER B N 1
ATOM 3638 C CA . SER B 1 225 ? 10.109 -25.016 5.562 1 87.06 225 SER B CA 1
ATOM 3639 C C . SER B 1 225 ? 9.742 -26.312 6.293 1 87.06 225 SER B C 1
ATOM 3641 O O . SER B 1 225 ? 9.391 -26.281 7.477 1 87.06 225 SER B O 1
ATOM 3643 N N . VAL B 1 226 ? 9.719 -27.438 5.594 1 87.38 226 VAL B N 1
ATOM 3644 C CA . VAL B 1 226 ? 9.383 -28.734 6.195 1 87.38 226 VAL B CA 1
ATOM 3645 C C . VAL B 1 226 ? 10.406 -29.781 5.785 1 87.38 226 VAL B C 1
ATOM 3647 O O . VAL B 1 226 ? 11.008 -29.688 4.707 1 87.38 226 VAL B O 1
ATOM 3650 N N . ASN B 1 227 ? 10.664 -30.656 6.691 1 86.75 227 ASN B N 1
ATOM 3651 C CA . ASN B 1 227 ? 11.508 -31.812 6.391 1 86.75 227 ASN B CA 1
ATOM 3652 C C . ASN B 1 227 ? 10.688 -33.031 5.953 1 86.75 227 ASN B C 1
ATOM 3654 O O . ASN B 1 227 ? 9.68 -33.344 6.586 1 86.75 227 ASN B O 1
ATOM 3658 N N . VAL B 1 228 ? 11.016 -33.562 4.762 1 85.25 228 VAL B N 1
ATOM 3659 C CA . VAL B 1 228 ? 10.289 -34.719 4.238 1 85.25 228 VAL B CA 1
ATOM 3660 C C . VAL B 1 228 ? 11.227 -35.938 4.137 1 85.25 228 VAL B C 1
ATOM 3662 O O . VAL B 1 228 ? 12.375 -35.781 3.729 1 85.25 228 VAL B O 1
ATOM 3665 N N . LYS B 1 229 ? 10.875 -37.062 4.648 1 81.12 229 LYS B N 1
ATOM 3666 C CA . LYS B 1 229 ? 11.641 -38.312 4.531 1 81.12 229 LYS B CA 1
ATOM 3667 C C . LYS B 1 229 ? 11.484 -38.938 3.145 1 81.12 229 LYS B C 1
ATOM 3669 O O . LYS B 1 229 ? 10.359 -39.062 2.65 1 81.12 229 LYS B O 1
ATOM 3674 N N . THR B 1 230 ? 12.438 -38.781 2.307 1 70.62 230 THR B N 1
ATOM 3675 C CA . THR B 1 230 ? 12.352 -39.438 1.013 1 70.62 230 THR B CA 1
ATOM 3676 C C . THR B 1 230 ? 12.758 -40.906 1.131 1 70.62 230 THR B C 1
ATOM 3678 O O . THR B 1 230 ? 13.703 -41.25 1.851 1 70.62 230 THR B O 1
ATOM 3681 N N . GLN B 1 231 ? 11.883 -41.875 0.896 1 62.5 231 GLN B N 1
ATOM 3682 C CA . GLN B 1 231 ? 12.234 -43.281 0.82 1 62.5 231 GLN B CA 1
ATOM 3683 C C . GLN B 1 231 ? 13.367 -43.531 -0.176 1 62.5 231 GLN B C 1
ATOM 3685 O O . GLN B 1 231 ? 13.305 -43.062 -1.318 1 62.5 231 GLN B O 1
ATOM 3690 N N . ALA B 1 232 ? 14.617 -43.531 0.208 1 54.62 232 ALA B N 1
ATOM 3691 C CA . ALA B 1 232 ? 15.727 -44 -0.633 1 54.62 232 ALA B CA 1
ATOM 3692 C C . ALA B 1 232 ? 15.312 -45.188 -1.489 1 54.62 232 ALA B C 1
ATOM 3694 O O . ALA B 1 232 ? 14.703 -46.125 -0.99 1 54.62 232 ALA B O 1
ATOM 3695 N N . LEU B 1 233 ? 15.07 -44.938 -2.682 1 47.78 233 LEU B N 1
ATOM 3696 C CA . LEU B 1 233 ? 15.062 -46.156 -3.492 1 47.78 233 LEU B CA 1
ATOM 3697 C C . LEU B 1 233 ? 16.25 -47.062 -3.143 1 47.78 233 LEU B C 1
ATOM 3699 O O . LEU B 1 233 ? 17.406 -46.625 -3.234 1 47.78 233 LEU B O 1
ATOM 3703 N N . SER B 1 234 ? 16.156 -47.812 -2.027 1 43.75 234 SER B N 1
ATOM 3704 C CA . SER B 1 234 ? 17.094 -48.938 -1.956 1 43.75 234 SER B CA 1
ATOM 3705 C C . SER B 1 234 ? 17.234 -49.625 -3.311 1 43.75 234 SER B C 1
ATOM 3707 O O . SER B 1 234 ? 16.266 -50.125 -3.859 1 43.75 234 SER B O 1
ATOM 3709 N N . GLY B 1 235 ? 18.078 -49.094 -4.176 1 34.38 235 GLY B N 1
ATOM 3710 C CA . GLY B 1 235 ? 18.594 -50.094 -5.102 1 34.38 235 GLY B CA 1
ATOM 3711 C C . GLY B 1 235 ? 19.281 -51.25 -4.41 1 34.38 235 GLY B C 1
ATOM 3712 O O . GLY B 1 235 ? 19.688 -51.125 -3.25 1 34.38 235 GLY B O 1
#

Radius of gyration: 26.61 Å; Cα contacts (8 Å, |Δi|>4): 465; chains: 2; bounding box: 62×103×70 Å

pLDDT: mean 76.41, s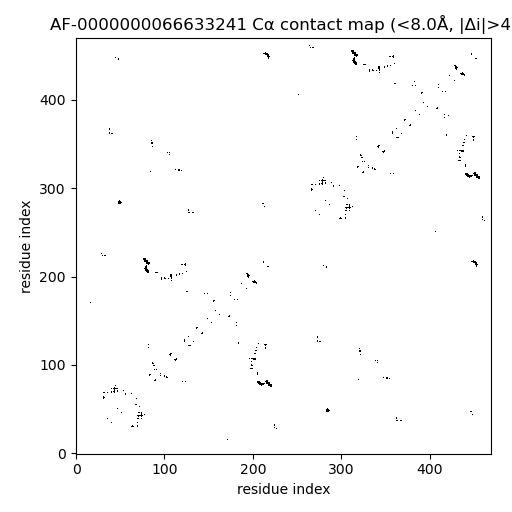td 21.49, range [28.06, 97.69]

Foldseek 3Di:
DPPPPPPPPPDDDDAPDDDPDDDDDDPDFPLLQVDDDPVLLVLLVVCLQVVPDLDDDPDDPDSNPDSSVNSVVSVQFKKWKPPDDPFADQPPPVPCQVVLPPPDDPQLPPPVVLVVSLVQVLCFLVLDDPPVVVVVVVVVVCPVVLPVPPPPPLPQVPPVPRQPDDPPPPPDRDDDDPVSVSVSVCLSPDPVQAANDGSRHSHHHMDMGSHDTPNIDMDGHDDDTDDDDDPPPPD/DPPPPPPPPPDDDDAPDDDPDDDDDDPDFPLLQVDDDPVLLVLLVVCLQVVPDLDDDPDDPDSNPDSSVNSVVSVQFKKWKPPDDPFADQPPPVVCQVVLPPPDDPQLPPPVVLVVSLVQVLCFLVLDDPPVVVVVVVVVVCPVVLPVPPPPPLPQVPPVPRQPDDPDPPPDRDDDDPVSVSVSVCLSPDPVQAANDGSRHSHHHMDMGSHDTPNIDMDGHDDDTDDDDDDPPPD

Secondary structure (DSSP, 8-state):
-----------PPP--S--S------SS--GGGTT--HHHHHHHHHHHHTT------S--S-GGG-HHHHHHHHHTTEEEEES-BTTB--SS-TT-HHHHTTS--GGGG-HHHHHHHHHHHHHHHH-S-HHHHHHHHHHTT-TTT-----TTTS-----TTGGGS-SS--------THHHHHHHHHHHH-GGGS-SSSTTTTPPPPEEESS--TT-EEEE---------------/-----------PPP--S--S------SS--GGGTT--HHHHHHHHHHHHTT------S--S-GGG-HHHHHHHHHTTEEEEES-BTTB--SS-TT-HHHHTTS--GGGG-HHHHHHHHHHHHHHHH-S-HHHHHHHHHHTT-TTT-----TTTS-----TTGGGSSSS--------THHHHHHHHHHHH-GGGS-SSSTTTTPPPPEEESS--TT-EEEE---------------

Sequence (470 aa):
MPDIPSSKSTELPVDWSIKTRLLFTSSQPFTWADHLKAQEEAQGLVQHCRATEVTLPKSIQDPKLSSELRCTFQQSLIYWLHPALSWLPLFPRIGADRKMAGKTSPWSNDATLQHVLMSDWEQAISDEDEEESFSWLEEMGVQDKIKKPDILSIKLRKEKHEVQMDHRPESVVLVKGINTFTLLNFLINSKSLVATSGPQAGLPPTLLSPVAFRGATMQMLKARSVNVKTQALSGMPDIPSSKSTELPVDWSIKTRLLFTSSQPFTWADHLKAQEEAQGLVQHCRATEVTLPKSIQDPKLSSELRCTFQQSLIYWLHPALSWLPLFPRIGADRKMAGKTSPWSNDATLQHVLMSDWEQAISDEDEEESFSWLEEMGVQDKIKKPDILSIKLRKEKHEVQMDHRPESVVLVKGINTFTLLNFLINSKSLVATSGPQAGLPPTLLSPVAFRGATMQMLKARSVNVKTQALSG

Nearest PDB structures (foldseek):
  8q6o-assembly1_L  TM=7.597E-01  e=6.797E-20  Xenopus laevis
  8ouw-assembly1_G  TM=5.481E-01  e=1.803E-05  Caenorhabditis elegans
  8ouw-assembly1_F  TM=5.771E-01  e=1.579E-04  Caenorhabditis elegans
  8q6o-assembly1_L  TM=7.592E-01  e=6.037E-20  Xenopus laevis
  8ouw-assembly1_G  TM=5.480E-01  e=1.308E-05  Caenorhabditis elegans

InterPro domains:
  IPR024861 Donson [PTHR12972] (8-125)
  IPR060529 Protein downstream neighbor of Son domain [PF27662] (124-232)

Organism: Homo sapiens (NCBI:txid9606)

Solvent-accessible surface area (backbone atoms only — not comparable to full-atom values): 29544 Å² total; per-residue (Å²): 128,83,82,67,81,68,89,68,77,80,70,72,81,89,71,91,69,87,69,94,74,85,86,85,84,66,97,59,81,68,63,46,69,74,72,75,45,60,67,38,47,47,47,3,48,49,36,41,48,36,54,55,78,89,79,74,69,94,70,69,93,52,54,67,73,35,60,66,58,47,16,51,53,41,27,68,33,44,33,22,30,24,70,72,50,87,87,45,81,58,68,66,64,81,84,32,50,73,78,39,48,89,50,93,58,83,38,57,87,27,67,68,50,24,48,43,50,43,52,52,48,51,43,34,76,54,69,34,70,65,73,57,50,56,41,47,46,46,69,68,57,42,54,79,67,56,51,73,66,58,88,73,64,67,64,66,73,73,53,74,80,73,68,61,67,76,91,58,78,86,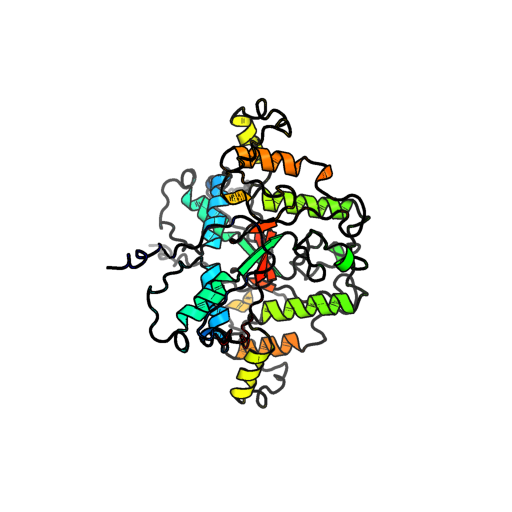83,77,76,90,71,63,75,73,53,38,55,53,50,50,52,48,55,74,68,38,76,80,66,33,40,86,59,72,64,56,17,44,44,61,69,68,45,78,35,82,56,83,50,55,56,20,23,41,44,69,62,86,82,87,85,81,89,77,87,72,80,68,76,77,121,127,83,81,66,81,69,90,68,77,80,71,72,80,89,71,90,68,88,72,94,74,85,88,85,84,64,96,60,82,68,64,46,68,75,72,74,47,60,66,39,47,47,47,3,48,50,36,42,49,37,53,55,79,89,79,75,69,95,70,69,93,54,52,68,74,36,61,66,58,47,16,52,52,41,28,68,34,44,32,22,31,23,70,70,50,88,86,46,81,58,67,66,61,80,83,30,48,72,77,39,47,88,49,93,57,81,35,56,86,26,71,67,51,25,49,43,50,42,52,51,48,50,42,34,73,52,68,32,70,65,74,58,52,56,42,48,46,46,69,67,58,42,54,81,67,54,51,73,68,57,86,72,64,67,64,65,71,71,53,72,80,72,65,62,65,73,91,59,81,85,84,76,78,90,72,62,74,72,53,38,56,54,49,48,53,48,54,74,69,38,76,78,64,34,41,86,59,74,64,57,16,44,43,63,68,66,44,78,35,82,56,84,50,55,57,21,24,40,42,70,62,88,83,85,88,83,90,76,88,71,82,68,77,77,121